Protein AF-0000000083398009 (afdb_homodimer)

Radius of gyration: 21.26 Å; Cα contacts (8 Å, |Δi|>4): 1278; chains: 2; bounding box: 48×65×46 Å

pLDDT: mean 97.11, std 4.41, range [59.41, 98.94]

Solvent-accessible surface area (backbone atoms only — not comparable to full-atom values): 21850 Å² total; per-residue (Å²): 126,55,63,37,72,72,62,22,43,41,30,43,36,37,56,63,23,16,62,63,27,20,52,73,74,71,44,79,77,65,95,61,91,49,44,39,57,30,53,54,62,8,53,24,53,56,75,34,59,30,48,42,41,44,76,51,50,30,29,49,29,57,26,54,27,39,29,27,54,40,65,45,56,57,40,47,44,89,54,30,69,81,28,48,46,23,31,30,48,32,29,56,28,30,28,44,60,55,35,53,53,26,25,76,70,32,36,48,46,28,66,30,42,24,28,40,24,26,27,36,32,38,56,76,37,53,42,89,78,48,94,49,82,52,46,26,39,41,38,33,22,50,74,82,40,79,47,28,63,36,51,47,56,55,39,70,66,49,70,34,52,50,46,20,55,50,17,23,45,24,60,41,43,48,22,20,36,38,35,57,25,32,53,40,52,64,43,80,59,53,64,76,41,39,36,42,32,40,34,22,44,82,85,64,49,75,74,44,64,32,36,37,33,32,34,69,38,83,65,60,46,62,60,75,136,125,54,60,37,74,73,61,21,42,41,31,42,36,36,54,62,23,15,62,64,28,19,52,73,73,71,44,80,77,66,94,59,93,47,43,39,57,29,54,55,62,9,52,24,52,56,73,34,60,30,47,43,40,44,74,52,49,30,27,48,31,57,26,54,27,39,31,28,56,40,66,45,56,55,40,48,45,91,54,30,67,80,27,47,47,24,32,30,50,32,30,57,28,30,29,46,60,55,36,53,53,25,25,76,71,32,36,47,45,27,65,30,42,24,28,40,23,26,26,37,31,39,58,77,38,51,42,88,80,49,91,48,82,53,45,26,38,43,37,33,22,51,76,84,42,79,48,29,64,38,51,46,56,54,39,71,65,47,69,34,51,49,47,20,54,50,16,22,44,24,60,41,44,48,22,20,35,37,35,57,26,31,51,40,53,64,43,79,58,52,63,72,40,38,38,45,32,40,34,23,43,83,86,64,49,75,74,44,64,33,37,36,32,31,34,68,37,81,64,61,47,60,60,75,135

Sequence (450 aa):
MASFVRNGKKIVAIGRNYAAHAKELGNAVPKEPFFFLKPTTSYVKSGGEVEIPRGVIAHHEVELGVVIGKTGRDISAADAGKYVSGYTLAVDMTARNLQDRVKKAGLPWSAAKGFDTFTPIGSFIPSSDVEDAHDLQLTLKINGVTKQEGSTGDMMFKIPQLIEHVSSIMTLEEGDLLLTGTPPGVGPLVAGDKVECSLEDREGKKLDELVFEAVQRRGGWKFQDMASFVRNGKKIVAIGRNYAAHAKELGNAVPKEPFFFLKPTTSYVKSGGEVEIPRGVIAHHEVELGVVIGKTGRDISAADAGKYVSGYTLAVDMTARNLQDRVKKAGLPWSAAKGFDTFTPIGSFIPSSDVEDAHDLQLTLKINGVTKQEGSTGDMMFKIPQLIEHVSSIMTLEEGDLLLTGTPPGVGPLVAGDKVECSLEDREGKKLDELVFEAVQRRGGWKFQD

Foldseek 3Di:
DPPLLVPPFKEKEWPPQFVQACVQVPHDRDPAIDTDIAGSQQEDEFPEEAADEAPFFKKKFKFKKFAFAAKAALAALVCQVVGTFFIWIKIQMFSVVVQVVCVVVVHDRHVRRHDHNRIYIWDTFGPVNAPDQQAKWKWKDKPRHTQFIDTSVSGNDDPSSVSNVVRNPPMDHHSYMYTRTGGPRMGGDDAPIKMKMFMAGNVRHTRIIGIYGYHHDDDDDHDDD/DPPLLVPPFKEKEWPPQFVQACVQVPHDRDPAIDTDIAGSLQEDEFPEEAADEAPFFKKKFKFKKWAFAAKAALAALVCQVVGTFFIWIKIQMFSVVVQVVCVVVVHDRHVRRHDHNRIYIWDTFGPVNAPDQQAKWKWKDKPRHTQFIDTSVSGNQDPSSVSNVVRNPPMDHHSYMYTRTGGPRMGGDDAPIKMKMFMAGNVRHTRIIGIYGYHHDDDDDHDDD

Structure (mmCIF, N/CA/C/O backbone):
data_AF-0000000083398009-model_v1
#
loop_
_entity.id
_entity.type
_entity.pdbx_description
1 polymer 'Mitochondrial protein'
#
loop_
_atom_site.group_PDB
_atom_site.id
_atom_site.type_symbol
_atom_site.label_atom_id
_atom_site.label_alt_id
_atom_site.label_comp_id
_atom_site.label_asym_id
_atom_site.label_entity_id
_atom_site.label_seq_id
_atom_site.pdbx_PDB_ins_code
_atom_site.Cartn_x
_atom_site.Cartn_y
_atom_site.Cartn_z
_atom_site.occupancy
_atom_site.B_iso_or_equiv
_atom_site.auth_seq_id
_atom_site.auth_comp_id
_atom_site.auth_asym_id
_atom_site.auth_atom_id
_atom_site.pdbx_PDB_model_num
ATOM 1 N N . MET A 1 1 ? -10.117 19.094 -10.164 1 59.41 1 MET A N 1
ATOM 2 C CA . MET A 1 1 ? -9.367 18.234 -9.242 1 59.41 1 MET A CA 1
ATOM 3 C C . MET A 1 1 ? -7.871 18.328 -9.523 1 59.41 1 MET A C 1
ATOM 5 O O . MET A 1 1 ? -7.445 18.344 -10.68 1 59.41 1 MET A O 1
ATOM 9 N N . ALA A 1 2 ? -7.176 18.594 -8.477 1 77.56 2 ALA A N 1
ATOM 10 C CA . ALA A 1 2 ? -5.734 18.719 -8.68 1 77.56 2 ALA A CA 1
ATOM 11 C C . ALA A 1 2 ? -5.18 17.484 -9.398 1 77.56 2 ALA A C 1
ATOM 13 O O . ALA A 1 2 ? -5.656 16.375 -9.188 1 77.56 2 ALA A O 1
ATOM 14 N N . SER A 1 3 ? -4.391 17.703 -10.297 1 89.38 3 SER A N 1
ATOM 15 C CA . SER A 1 3 ? -3.834 16.688 -11.18 1 89.38 3 SER A CA 1
ATOM 16 C C . SER A 1 3 ? -3.268 15.516 -10.391 1 89.38 3 SER A C 1
ATOM 18 O O . SER A 1 3 ? -3.404 14.359 -10.805 1 89.38 3 SER A O 1
ATOM 20 N N . PHE A 1 4 ? -2.754 15.789 -9.172 1 94.25 4 PHE A N 1
ATOM 21 C CA . PHE A 1 4 ? -2.127 14.703 -8.43 1 94.25 4 PHE A CA 1
ATOM 22 C C . PHE A 1 4 ? -3.176 13.719 -7.922 1 94.25 4 PHE A C 1
ATOM 24 O O . PHE A 1 4 ? -2.928 12.516 -7.863 1 94.25 4 PHE A O 1
ATOM 31 N N . VAL A 1 5 ? -4.398 14.195 -7.598 1 94.38 5 VAL A N 1
ATOM 32 C CA . VAL A 1 5 ? -5.473 13.336 -7.113 1 94.38 5 VAL A CA 1
ATOM 33 C C . VAL A 1 5 ? -5.934 12.406 -8.227 1 94.38 5 VAL A C 1
ATOM 35 O O . VAL A 1 5 ? -6.254 11.242 -7.98 1 94.38 5 VAL A O 1
ATOM 38 N N . ARG A 1 6 ? -5.863 12.898 -9.383 1 92.94 6 ARG A N 1
ATOM 39 C CA . ARG A 1 6 ? -6.336 12.133 -10.531 1 92.94 6 ARG A CA 1
ATOM 40 C C . ARG A 1 6 ? -5.238 11.219 -11.062 1 92.94 6 ARG A C 1
ATOM 42 O O . ARG A 1 6 ? -5.5 10.062 -11.406 1 92.94 6 ARG A O 1
ATOM 49 N N . ASN A 1 7 ? -4.043 11.672 -11.055 1 94.19 7 ASN A N 1
ATOM 50 C CA . ASN A 1 7 ? -3 11.008 -11.828 1 94.19 7 ASN A CA 1
ATOM 51 C C . ASN A 1 7 ? -2.062 10.211 -10.922 1 94.19 7 ASN A C 1
ATOM 53 O O . ASN A 1 7 ? -1.361 9.312 -11.383 1 94.19 7 ASN A O 1
ATOM 57 N N . GLY A 1 8 ? -1.96 10.617 -9.664 1 97.38 8 GLY A N 1
ATOM 58 C CA . GLY A 1 8 ? -1.072 9.914 -8.758 1 97.38 8 GLY A CA 1
ATOM 59 C C . GLY A 1 8 ? -1.434 8.445 -8.586 1 97.38 8 GLY A C 1
ATOM 60 O O . GLY A 1 8 ? -2.607 8.078 -8.664 1 97.38 8 GLY A O 1
ATOM 61 N N . LYS A 1 9 ? -0.436 7.652 -8.328 1 98.12 9 LYS A N 1
ATOM 62 C CA . LYS A 1 9 ? -0.695 6.219 -8.266 1 98.12 9 LYS A CA 1
ATOM 63 C C . LYS A 1 9 ? -0.67 5.715 -6.828 1 98.12 9 LYS A C 1
ATOM 65 O O . LYS A 1 9 ? -1.192 4.637 -6.531 1 98.12 9 LYS A O 1
ATOM 70 N N . LYS A 1 10 ? -0.03 6.531 -5.953 1 98.81 10 LYS A N 1
ATOM 71 C CA . LYS A 1 10 ? 0.043 6.023 -4.59 1 98.81 10 LYS A CA 1
ATOM 72 C C . LYS A 1 10 ? 0.133 7.164 -3.58 1 98.81 10 LYS A C 1
ATOM 74 O O . LYS A 1 10 ? 0.533 8.281 -3.928 1 98.81 10 LYS A O 1
ATOM 79 N N . ILE A 1 11 ? -0.32 6.891 -2.412 1 98.94 11 ILE A N 1
ATOM 80 C CA . ILE A 1 11 ? -0.112 7.695 -1.213 1 98.94 11 ILE A CA 1
ATOM 81 C C . ILE A 1 11 ? 0.866 6.988 -0.279 1 98.94 11 ILE A C 1
ATOM 83 O O . ILE A 1 11 ? 0.641 5.836 0.11 1 98.94 11 ILE A O 1
ATOM 87 N N . VAL A 1 12 ? 1.99 7.586 -0.026 1 98.94 12 VAL A N 1
ATOM 88 C CA . VAL A 1 12 ? 2.953 7.105 0.96 1 98.94 12 VAL A CA 1
ATOM 89 C C . VAL A 1 12 ? 2.775 7.871 2.27 1 98.94 12 VAL A C 1
ATOM 91 O O . VAL A 1 12 ? 2.977 9.086 2.316 1 98.94 12 VAL A O 1
ATOM 94 N N . ALA A 1 13 ? 2.453 7.168 3.344 1 98.94 13 ALA A N 1
ATOM 95 C CA . ALA A 1 13 ? 2.158 7.848 4.602 1 98.94 13 ALA A CA 1
ATOM 96 C C . ALA A 1 13 ? 3.166 7.461 5.684 1 98.94 13 ALA A C 1
ATOM 98 O O . ALA A 1 13 ? 3.338 6.277 5.988 1 98.94 13 ALA A O 1
ATOM 99 N N . ILE A 1 14 ? 3.777 8.492 6.262 1 98.81 14 ILE A N 1
ATOM 100 C CA . ILE A 1 14 ? 4.805 8.297 7.277 1 98.81 14 ILE A CA 1
ATOM 101 C C . ILE A 1 14 ? 4.145 8.094 8.641 1 98.81 14 ILE A C 1
ATOM 103 O O . ILE A 1 14 ? 3.244 8.844 9.023 1 98.81 14 ILE A O 1
ATOM 107 N N . GLY A 1 15 ? 4.625 7.047 9.336 1 97.62 15 GLY A N 1
ATOM 108 C CA . GLY A 1 15 ? 4.098 6.781 10.664 1 97.62 15 GLY A CA 1
ATOM 109 C C . GLY A 1 15 ? 4.902 7.438 11.766 1 97.62 15 GLY A C 1
ATOM 110 O O . GLY A 1 15 ? 6.129 7.516 11.688 1 97.62 15 GLY A O 1
ATOM 111 N N . ARG A 1 16 ? 4.199 7.973 12.75 1 96.38 16 ARG A N 1
ATOM 112 C CA . ARG A 1 16 ? 4.77 8.406 14.023 1 96.38 16 ARG A CA 1
ATOM 113 C C . ARG A 1 16 ? 5.875 9.438 13.805 1 96.38 16 ARG A C 1
ATOM 115 O O . ARG A 1 16 ? 6.969 9.312 14.359 1 96.38 16 ARG A O 1
ATOM 122 N N . ASN A 1 17 ? 5.586 10.461 13.008 1 98.06 17 ASN A N 1
ATOM 123 C CA . ASN A 1 17 ? 6.617 11.438 12.672 1 98.06 17 ASN A CA 1
ATOM 124 C C . ASN A 1 17 ? 6.547 12.656 13.586 1 98.06 17 ASN A C 1
ATOM 126 O O . ASN A 1 17 ? 7.203 13.664 13.328 1 98.06 17 ASN A O 1
ATOM 130 N N . TYR A 1 18 ? 5.656 12.719 14.547 1 96.81 18 TYR A N 1
ATOM 131 C CA . TYR A 1 18 ? 5.57 13.703 15.617 1 96.81 18 TYR A CA 1
ATOM 132 C C . TYR A 1 18 ? 5.766 13.039 16.984 1 96.81 18 TYR A C 1
ATOM 134 O O . TYR A 1 18 ? 4.961 12.195 17.391 1 96.81 18 TYR A O 1
ATOM 142 N N . ALA A 1 19 ? 6.754 13.484 17.688 1 90.31 19 ALA A N 1
ATOM 143 C CA . ALA A 1 19 ? 7.129 12.836 18.953 1 90.31 19 ALA A CA 1
ATOM 144 C C . ALA A 1 19 ? 5.965 12.828 19.938 1 90.31 19 ALA A C 1
ATOM 146 O O . ALA A 1 19 ? 5.703 11.812 20.578 1 90.31 19 ALA A O 1
ATOM 147 N N . ALA A 1 20 ? 5.344 13.891 20.031 1 86.94 20 ALA A N 1
ATOM 148 C CA . ALA A 1 20 ? 4.227 14.008 20.969 1 86.94 20 ALA A CA 1
ATOM 149 C C . ALA A 1 20 ? 3.092 13.062 20.594 1 86.94 20 ALA A C 1
ATOM 151 O O . ALA A 1 20 ? 2.443 12.484 21.469 1 86.94 20 ALA A O 1
ATOM 152 N N . HIS A 1 21 ? 2.834 12.883 19.344 1 87.44 21 HIS A N 1
ATOM 153 C CA . HIS A 1 21 ? 1.818 11.953 18.844 1 87.44 21 HIS A CA 1
ATOM 154 C C . HIS A 1 21 ? 2.189 10.516 19.172 1 87.44 21 HIS A C 1
ATOM 156 O O . HIS A 1 21 ? 1.344 9.734 19.625 1 87.44 21 HIS A O 1
ATOM 162 N N . ALA A 1 22 ? 3.445 10.227 18.906 1 84.75 22 ALA A N 1
ATOM 163 C CA . ALA A 1 22 ? 3.904 8.875 19.219 1 84.75 22 ALA A CA 1
ATOM 164 C C . ALA A 1 22 ? 3.715 8.562 20.703 1 84.75 22 ALA A C 1
ATOM 166 O O . ALA A 1 22 ? 3.223 7.492 21.062 1 84.75 22 ALA A O 1
ATOM 167 N N . LYS A 1 23 ? 4.031 9.484 21.562 1 84.69 23 LYS A N 1
ATOM 168 C CA . LYS A 1 23 ? 3.912 9.312 23.016 1 84.69 23 LYS A CA 1
ATOM 169 C C . LYS A 1 23 ? 2.451 9.203 23.438 1 84.69 23 LYS A C 1
ATOM 171 O O . LYS A 1 23 ? 2.109 8.398 24.297 1 84.69 23 LYS A O 1
ATOM 176 N N . GLU A 1 24 ? 1.628 9.945 22.828 1 87.5 24 GLU A N 1
ATOM 177 C CA . GLU A 1 24 ? 0.196 9.961 23.109 1 87.5 24 GLU A CA 1
ATOM 178 C C . GLU A 1 24 ? -0.418 8.578 22.953 1 87.5 24 GLU A C 1
ATOM 180 O O . GLU A 1 24 ? -1.314 8.195 23.703 1 87.5 24 GLU A O 1
ATOM 185 N N . LEU A 1 25 ? 0.052 7.844 22.078 1 85 25 LEU A N 1
ATOM 186 C CA . LEU A 1 25 ? -0.511 6.527 21.781 1 85 25 LEU A CA 1
ATOM 187 C C . LEU A 1 25 ? 0.331 5.422 22.406 1 85 25 LEU A C 1
ATOM 189 O O . LEU A 1 25 ? 0.077 4.238 22.172 1 85 25 LEU A O 1
ATOM 193 N N . GLY A 1 26 ? 1.401 5.816 23.062 1 85.38 26 GLY A N 1
ATOM 194 C CA . GLY A 1 26 ? 2.219 4.848 23.781 1 85.38 26 GLY A CA 1
ATOM 195 C C . GLY A 1 26 ? 3.209 4.125 22.891 1 85.38 26 GLY A C 1
ATOM 196 O O . GLY A 1 26 ? 3.592 2.988 23.172 1 85.38 26 GLY A O 1
ATOM 197 N N . ASN A 1 27 ? 3.508 4.719 21.828 1 87.12 27 ASN A N 1
ATOM 198 C CA . ASN A 1 27 ? 4.453 4.117 20.891 1 87.12 27 ASN A CA 1
ATOM 199 C C . ASN A 1 27 ? 5.859 4.676 21.078 1 87.12 27 ASN A C 1
ATOM 201 O O . ASN A 1 27 ? 6.027 5.816 21.516 1 87.12 27 ASN A O 1
ATOM 205 N N . ALA A 1 28 ? 6.902 3.859 20.781 1 84 28 ALA A N 1
ATOM 206 C CA . ALA A 1 28 ? 8.281 4.328 20.734 1 84 28 ALA A CA 1
ATOM 207 C C . ALA A 1 28 ? 8.516 5.25 19.547 1 84 28 ALA A C 1
ATOM 209 O O . ALA A 1 28 ? 7.879 5.09 18.5 1 84 28 ALA A O 1
ATOM 210 N N . VAL A 1 29 ? 9.422 6.156 19.672 1 84.31 29 VAL A N 1
ATOM 211 C CA . VAL A 1 29 ? 9.867 7 18.578 1 84.31 29 VAL A CA 1
ATOM 212 C C . VAL A 1 29 ? 10.789 6.203 17.656 1 84.31 29 VAL A C 1
ATOM 214 O O . VAL A 1 29 ? 11.742 5.574 18.125 1 84.31 29 VAL A O 1
ATOM 217 N N . PRO A 1 30 ? 10.523 6.238 16.391 1 90.06 30 PRO A N 1
ATOM 218 C CA . PRO A 1 30 ? 11.352 5.438 15.492 1 90.06 30 PRO A CA 1
ATOM 219 C C . PRO A 1 30 ? 12.727 6.047 15.258 1 90.06 30 PRO A C 1
ATOM 221 O O . PRO A 1 30 ? 12.867 7.273 15.211 1 90.06 30 PRO A O 1
ATOM 224 N N . LYS A 1 31 ? 13.664 5.191 15.008 1 88.69 31 LYS A N 1
ATOM 225 C CA . LYS A 1 31 ? 15.023 5.625 14.688 1 88.69 31 LYS A CA 1
ATOM 226 C C . LYS A 1 31 ? 15.141 6.004 13.211 1 88.69 31 LYS A C 1
ATOM 228 O O . LYS A 1 31 ? 16 6.809 12.844 1 88.69 31 LYS A O 1
ATOM 233 N N . GLU A 1 32 ? 14.312 5.355 12.438 1 94.44 32 GLU A N 1
ATOM 234 C CA . GLU A 1 32 ? 14.188 5.641 11.016 1 94.44 32 GLU A CA 1
ATOM 235 C C . GLU A 1 32 ? 12.727 5.73 10.594 1 94.44 32 GLU A C 1
ATOM 237 O O . GLU A 1 32 ? 11.852 5.133 11.227 1 94.44 32 GLU A O 1
ATOM 242 N N . PRO A 1 33 ? 12.508 6.543 9.508 1 97.44 33 PRO A N 1
ATOM 243 C CA . PRO A 1 33 ? 11.109 6.617 9.062 1 97.44 33 PRO A CA 1
ATOM 244 C C . PRO A 1 33 ? 10.555 5.262 8.641 1 97.44 33 PRO A C 1
ATOM 246 O O . PRO A 1 33 ? 11.281 4.445 8.07 1 97.44 33 PRO A O 1
ATOM 249 N N . PHE A 1 34 ? 9.336 4.969 8.961 1 98.06 34 PHE A N 1
ATOM 250 C CA . PHE A 1 34 ? 8.609 3.875 8.336 1 98.06 34 PHE A CA 1
ATOM 251 C C . PHE A 1 34 ? 7.305 4.375 7.723 1 98.06 34 PHE A C 1
ATOM 253 O O . PHE A 1 34 ? 6.828 5.461 8.062 1 98.06 34 PHE A O 1
ATOM 260 N N . PHE A 1 35 ? 6.801 3.645 6.797 1 98.81 35 PHE A N 1
ATOM 261 C CA . PHE A 1 35 ? 5.645 4.145 6.062 1 98.81 35 PHE A CA 1
ATOM 262 C C . PHE A 1 35 ? 4.73 2.996 5.645 1 98.81 35 PHE A C 1
ATOM 264 O O . PHE A 1 35 ? 5.117 1.829 5.727 1 98.81 35 PHE A O 1
ATOM 271 N N . PHE A 1 36 ? 3.551 3.316 5.301 1 98.94 36 PHE A N 1
ATOM 272 C CA . PHE A 1 36 ? 2.576 2.434 4.672 1 98.94 36 PHE A CA 1
ATOM 273 C C . PHE A 1 36 ? 1.967 3.092 3.441 1 98.94 36 PHE A C 1
ATOM 275 O O . PHE A 1 36 ? 2.104 4.301 3.244 1 98.94 36 PHE A O 1
ATOM 282 N N . LEU A 1 37 ? 1.372 2.293 2.617 1 98.94 37 LEU A N 1
ATOM 283 C CA . LEU A 1 37 ? 0.741 2.805 1.406 1 98.94 37 LEU A CA 1
ATOM 284 C C . LEU A 1 37 ? -0.774 2.859 1.564 1 98.94 37 LEU A C 1
ATOM 286 O O . LEU A 1 37 ? -1.373 1.963 2.162 1 98.94 37 LEU A O 1
ATOM 290 N N . LYS A 1 38 ? -1.379 3.92 1.071 1 98.94 38 LYS A N 1
ATOM 291 C CA . LYS A 1 38 ? -2.822 4.027 0.88 1 98.94 38 LYS A CA 1
ATOM 292 C C . LYS A 1 38 ? -3.178 4.086 -0.603 1 98.94 38 LYS A C 1
ATOM 294 O O . LYS A 1 38 ? -2.463 4.707 -1.394 1 98.94 38 LYS A O 1
ATOM 299 N N . PRO A 1 39 ? -4.273 3.408 -0.987 1 98.88 39 PRO A N 1
ATOM 300 C CA . PRO A 1 39 ? -4.723 3.543 -2.375 1 98.88 39 PRO A CA 1
ATOM 301 C C . PRO A 1 39 ? -5.281 4.93 -2.684 1 98.88 39 PRO A C 1
ATOM 303 O O . PRO A 1 39 ? -5.891 5.559 -1.815 1 98.88 39 PRO A O 1
ATOM 306 N N . THR A 1 40 ? -5.141 5.367 -3.932 1 98.69 40 THR A N 1
ATOM 307 C CA . THR A 1 40 ? -5.641 6.684 -4.309 1 98.69 40 THR A CA 1
ATOM 308 C C . THR A 1 40 ? -7.168 6.691 -4.355 1 98.69 40 THR A C 1
ATOM 310 O O . THR A 1 40 ? -7.789 7.754 -4.387 1 98.69 40 THR A O 1
ATOM 313 N N . THR A 1 41 ? -7.75 5.523 -4.289 1 98.69 41 THR A N 1
ATOM 314 C CA . THR A 1 41 ? -9.203 5.441 -4.242 1 98.69 41 THR A CA 1
ATOM 315 C C . THR A 1 41 ? -9.727 5.879 -2.875 1 98.69 41 THR A C 1
ATOM 317 O O . THR A 1 41 ? -10.93 6.066 -2.699 1 98.69 41 THR A O 1
ATOM 320 N N . SER A 1 42 ? -8.836 6.094 -1.92 1 98.88 42 SER A N 1
ATOM 321 C CA . SER A 1 42 ? -9.258 6.52 -0.589 1 98.88 42 SER A CA 1
ATOM 322 C C . SER A 1 42 ? -9.5 8.023 -0.543 1 98.88 42 SER A C 1
ATOM 324 O O . SER A 1 42 ? -10.062 8.539 0.429 1 98.88 42 SER A O 1
ATOM 326 N N . TYR A 1 43 ? -9.18 8.773 -1.565 1 98.81 43 TYR A N 1
ATOM 327 C CA . TYR A 1 43 ? -9.344 10.219 -1.574 1 98.81 43 TYR A CA 1
ATOM 328 C C . TYR A 1 43 ? -10.812 10.602 -1.468 1 98.81 43 TYR A C 1
ATOM 330 O O . TYR A 1 43 ? -11.672 9.961 -2.072 1 98.81 43 TYR A O 1
ATOM 338 N N . VAL A 1 44 ? -11.062 11.57 -0.743 1 97.94 44 VAL A N 1
ATOM 339 C CA . VAL A 1 44 ? -12.336 12.289 -0.762 1 97.94 44 VAL A CA 1
ATOM 340 C C . VAL A 1 44 ? -12.078 13.789 -0.707 1 97.94 44 VAL A C 1
ATOM 342 O O . VAL A 1 44 ? -11.406 14.281 0.204 1 97.94 44 VAL A O 1
ATOM 345 N N . LYS A 1 45 ? -12.586 14.523 -1.617 1 97.5 45 LYS A N 1
ATOM 346 C CA . LYS A 1 45 ? -12.344 15.961 -1.705 1 97.5 45 LYS A CA 1
ATOM 347 C C . LYS A 1 45 ? -13.109 16.719 -0.621 1 97.5 45 LYS A C 1
ATOM 349 O O . LYS A 1 45 ? -14.086 16.203 -0.068 1 97.5 45 LYS A O 1
ATOM 354 N N . SER A 1 46 ? -12.672 17.891 -0.408 1 98.25 46 SER A N 1
ATOM 355 C CA . SER A 1 46 ? -13.367 18.766 0.538 1 98.25 46 SER A CA 1
ATOM 356 C C . SER A 1 46 ? -14.852 18.875 0.201 1 98.25 46 SER A C 1
ATOM 358 O O . SER A 1 46 ? -15.219 18.969 -0.97 1 98.25 46 SER A O 1
ATOM 360 N N . GLY A 1 47 ? -15.625 18.891 1.209 1 98.5 47 GLY A N 1
ATOM 361 C CA . GLY A 1 47 ? -17.062 18.906 1.037 1 98.5 47 GLY A CA 1
ATOM 362 C C . GLY A 1 47 ? -17.672 17.516 0.938 1 98.5 47 GLY A C 1
ATOM 363 O O . GLY A 1 47 ? -18.891 17.375 0.905 1 98.5 47 GLY A O 1
ATOM 364 N N . GLY A 1 48 ? -16.812 16.484 0.94 1 98.56 48 GLY A N 1
ATOM 365 C CA . GLY A 1 48 ? -17.281 15.117 0.756 1 98.56 48 GLY A CA 1
ATOM 366 C C . GLY A 1 48 ? -17.609 14.422 2.062 1 98.56 48 GLY A C 1
ATOM 367 O O . GLY A 1 48 ? -17.734 15.062 3.105 1 98.56 48 GLY A O 1
ATOM 368 N N . GLU A 1 49 ? -17.828 13.117 1.939 1 98.81 49 GLU A N 1
ATOM 369 C CA . GLU A 1 49 ? -18.219 12.289 3.076 1 98.81 49 GLU A CA 1
ATOM 370 C C . GLU A 1 49 ? -17.188 11.188 3.326 1 98.81 49 GLU A C 1
ATOM 372 O O . GLU A 1 49 ? -16.75 10.516 2.389 1 98.81 49 GLU A O 1
ATOM 377 N N . VAL A 1 50 ? -16.734 11.078 4.523 1 98.88 50 VAL A N 1
ATOM 378 C CA . VAL A 1 50 ? -15.969 9.93 4.969 1 98.88 50 VAL A CA 1
ATOM 379 C C . VAL A 1 50 ? -16.906 8.836 5.477 1 98.88 50 VAL A C 1
ATOM 381 O O . VAL A 1 50 ? -17.719 9.078 6.379 1 98.88 50 VAL A O 1
ATOM 384 N N . GLU A 1 51 ? -16.828 7.645 4.922 1 98.88 51 GLU A N 1
ATOM 385 C CA . GLU A 1 51 ? -17.703 6.527 5.289 1 98.88 51 GLU A CA 1
ATOM 386 C C . GLU A 1 51 ? -17.031 5.645 6.348 1 98.88 51 GLU A C 1
ATOM 388 O O . GLU A 1 51 ? -15.977 5.066 6.109 1 98.88 51 GLU A O 1
ATOM 393 N N . ILE A 1 52 ? -17.672 5.547 7.445 1 98.75 52 ILE A N 1
ATOM 394 C CA . ILE A 1 52 ? -17.141 4.719 8.523 1 98.75 52 ILE A CA 1
ATOM 395 C C . ILE A 1 52 ? -17.719 3.307 8.414 1 98.75 52 ILE A C 1
ATOM 397 O O . ILE A 1 52 ? -18.922 3.104 8.586 1 98.75 52 ILE A O 1
ATOM 401 N N . PRO A 1 53 ? -16.859 2.312 8.117 1 98.5 53 PRO A N 1
ATOM 402 C CA . PRO A 1 53 ? -17.375 0.942 8.031 1 98.5 53 PRO A CA 1
ATOM 403 C C . PRO A 1 53 ? -18.047 0.48 9.32 1 98.5 53 PRO A C 1
ATOM 405 O O . PRO A 1 53 ? -17.688 0.954 10.406 1 98.5 53 PRO A O 1
ATOM 408 N N . ARG A 1 54 ? -19 -0.468 9.242 1 97.88 54 ARG A N 1
ATOM 409 C CA . ARG A 1 54 ? -19.719 -0.982 10.398 1 97.88 54 ARG A CA 1
ATOM 410 C C . ARG A 1 54 ? -18.766 -1.639 11.391 1 97.88 54 ARG A C 1
ATOM 412 O O . ARG A 1 54 ? -17.938 -2.471 11.016 1 97.88 54 ARG A O 1
ATOM 419 N N . GLY A 1 55 ? -18.844 -1.173 12.617 1 98 55 GLY A N 1
ATOM 420 C CA . GLY A 1 55 ? -18.047 -1.748 13.688 1 98 55 GLY A CA 1
ATOM 421 C C . GLY A 1 55 ? -16.688 -1.1 13.836 1 98 55 GLY A C 1
ATOM 422 O O . GLY A 1 55 ? -15.938 -1.407 14.773 1 98 55 GLY A O 1
ATOM 423 N N . VAL A 1 56 ? -16.359 -0.211 13.008 1 98.5 56 VAL A N 1
ATOM 424 C CA . VAL A 1 56 ? -15.039 0.398 13 1 98.5 56 VAL A CA 1
ATOM 425 C C . VAL A 1 56 ? -15.023 1.617 13.922 1 98.5 56 VAL A C 1
ATOM 427 O O . VAL A 1 56 ? -15.961 2.42 13.906 1 98.5 56 VAL A O 1
ATOM 430 N N . ILE A 1 57 ? -14.07 1.683 14.758 1 98.62 57 ILE A N 1
ATOM 431 C CA . ILE A 1 57 ? -13.719 2.914 15.461 1 98.62 57 ILE A CA 1
ATOM 432 C C . ILE A 1 57 ? -12.719 3.713 14.625 1 98.62 57 ILE A C 1
ATOM 434 O O . ILE A 1 57 ? -11.523 3.418 14.625 1 98.62 57 ILE A O 1
ATOM 438 N N . ALA A 1 58 ? -13.211 4.75 13.938 1 98.81 58 ALA A N 1
ATOM 439 C CA . ALA A 1 58 ? -12.383 5.52 13.016 1 98.81 58 ALA A CA 1
ATOM 440 C C . ALA A 1 58 ? -11.719 6.695 13.727 1 98.81 58 ALA A C 1
ATOM 442 O O . ALA A 1 58 ? -12.359 7.391 14.516 1 98.81 58 ALA A O 1
ATOM 443 N N . HIS A 1 59 ? -10.43 6.895 13.492 1 98.88 59 HIS A N 1
ATOM 444 C CA . HIS A 1 59 ? -9.688 8.016 14.055 1 98.88 59 HIS A CA 1
ATOM 445 C C . HIS A 1 59 ? -9.211 8.961 12.953 1 98.88 59 HIS A C 1
ATOM 447 O O . HIS A 1 59 ? -8.859 8.516 11.852 1 98.88 59 HIS A O 1
ATOM 453 N N . HIS A 1 60 ? -9.195 10.227 13.25 1 98.88 60 HIS A N 1
ATOM 454 C CA . HIS A 1 60 ? -8.68 11.258 12.352 1 98.88 60 HIS A CA 1
ATOM 455 C C . HIS A 1 60 ? -7.215 11.562 12.648 1 98.88 60 HIS A C 1
ATOM 457 O O . HIS A 1 60 ? -6.789 11.539 13.805 1 98.88 60 HIS A O 1
ATOM 463 N N . GLU A 1 61 ? -6.461 11.859 11.664 1 98.81 61 GLU A N 1
ATOM 464 C CA . GLU A 1 61 ? -5.09 12.359 11.75 1 98.81 61 GLU A CA 1
ATOM 465 C C . GLU A 1 61 ? -4.836 13.453 10.719 1 98.81 61 GLU A C 1
ATOM 467 O O . GLU A 1 61 ? -4.57 13.156 9.547 1 98.81 61 GLU A O 1
ATOM 472 N N . VAL A 1 62 ? -4.848 14.727 11.07 1 98.94 62 VAL A N 1
ATOM 473 C CA . VAL A 1 62 ? -4.594 15.812 10.141 1 98.94 62 VAL A CA 1
ATOM 474 C C . VAL A 1 62 ? -3.102 15.883 9.82 1 98.94 62 VAL A C 1
ATOM 476 O O . VAL A 1 62 ? -2.264 15.719 10.711 1 98.94 62 VAL A O 1
ATOM 479 N N . GLU A 1 63 ? -2.785 16.016 8.586 1 98.94 63 GLU A N 1
ATOM 480 C CA . GLU A 1 63 ? -1.389 15.969 8.164 1 98.94 63 GLU A CA 1
ATOM 481 C C . GLU A 1 63 ? -1.124 16.953 7.035 1 98.94 63 GLU A C 1
ATOM 483 O O . GLU A 1 63 ? -2.047 17.359 6.324 1 98.94 63 GLU A O 1
ATOM 488 N N . LEU A 1 64 ? 0.12 17.391 6.895 1 98.94 64 LEU A N 1
ATOM 489 C CA . LEU A 1 64 ? 0.605 18.016 5.672 1 98.94 64 LEU A CA 1
ATOM 490 C C . LEU A 1 64 ? 0.954 16.969 4.625 1 98.94 64 LEU A C 1
ATOM 492 O O . LEU A 1 64 ? 1.661 15.992 4.922 1 98.94 64 LEU A O 1
ATOM 496 N N . GLY A 1 65 ? 0.402 17.125 3.453 1 98.88 65 GLY A N 1
ATOM 497 C CA . GLY A 1 65 ? 0.792 16.297 2.316 1 98.88 65 GLY A CA 1
ATOM 498 C C . GLY A 1 65 ? 1.779 17 1.394 1 98.88 65 GLY A C 1
ATOM 499 O O . GLY A 1 65 ? 1.663 18.188 1.139 1 98.88 65 GLY A O 1
ATOM 500 N N . VAL A 1 66 ? 2.756 16.266 0.944 1 98.94 66 V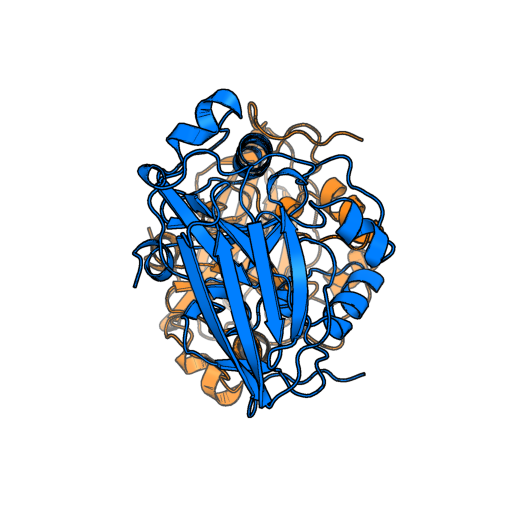AL A N 1
ATOM 501 C CA . VAL A 1 66 ? 3.723 16.719 -0.046 1 98.94 66 VAL A CA 1
ATOM 502 C C . VAL A 1 66 ? 3.4 16.109 -1.408 1 98.94 66 VAL A C 1
ATOM 504 O O . VAL A 1 66 ? 3.352 14.891 -1.55 1 98.94 66 VAL A O 1
ATOM 507 N N . VAL A 1 67 ? 3.186 16.938 -2.387 1 98.88 67 VAL A N 1
ATOM 508 C CA . VAL A 1 67 ? 2.885 16.484 -3.736 1 98.88 67 VAL A CA 1
ATOM 509 C C . VAL A 1 67 ? 4.18 16.344 -4.535 1 98.88 67 VAL A C 1
ATOM 511 O O . VAL A 1 67 ? 4.902 17.328 -4.719 1 98.88 67 VAL A O 1
ATOM 514 N N . ILE A 1 68 ? 4.418 15.164 -5.031 1 98.88 68 ILE A N 1
ATOM 515 C CA . ILE A 1 68 ? 5.605 14.906 -5.84 1 98.88 68 ILE A CA 1
ATOM 516 C C . ILE A 1 68 ? 5.379 15.414 -7.262 1 98.88 68 ILE A C 1
ATOM 518 O O . ILE A 1 68 ? 4.371 15.086 -7.891 1 98.88 68 ILE A O 1
ATOM 522 N N . GLY A 1 69 ? 6.34 16.156 -7.73 1 98.5 69 GLY A N 1
ATOM 523 C CA . GLY A 1 69 ? 6.156 16.812 -9.016 1 98.5 69 GLY A CA 1
ATOM 524 C C . GLY A 1 69 ? 7.027 16.219 -10.109 1 98.5 69 GLY A C 1
ATOM 525 O O . GLY A 1 69 ? 6.832 16.516 -11.289 1 98.5 69 GLY A O 1
ATOM 526 N N . LYS A 1 70 ? 7.969 15.492 -9.727 1 98.19 70 LYS A N 1
ATOM 527 C CA . LYS A 1 70 ? 8.922 14.867 -10.641 1 98.19 70 LYS A CA 1
ATOM 528 C C . LYS A 1 70 ? 9.266 13.453 -10.188 1 98.19 70 LYS A C 1
ATOM 530 O O . LYS A 1 70 ? 9.469 13.203 -9 1 98.19 70 LYS A O 1
ATOM 535 N N . THR A 1 71 ? 9.289 12.531 -11.195 1 98.69 71 THR A N 1
ATOM 536 C CA . THR A 1 71 ? 9.641 11.148 -10.891 1 98.69 71 THR A CA 1
ATOM 537 C C . THR A 1 71 ? 11.109 11.031 -10.516 1 98.69 71 THR A C 1
ATOM 539 O O . THR A 1 71 ? 11.969 11.641 -11.156 1 98.69 71 THR A O 1
ATOM 542 N N . GLY A 1 72 ? 11.383 10.266 -9.438 1 98.69 72 GLY A N 1
ATOM 543 C CA . GLY A 1 72 ? 12.766 10.07 -9.039 1 98.69 72 GLY A CA 1
ATOM 544 C C . GLY A 1 72 ? 12.961 8.898 -8.094 1 98.69 72 GLY A C 1
ATOM 545 O O . GLY A 1 72 ? 12.031 8.508 -7.383 1 98.69 72 GLY A O 1
ATOM 546 N N . ARG A 1 73 ? 14.078 8.32 -8.148 1 98.5 73 ARG A N 1
ATOM 547 C CA . ARG A 1 73 ? 14.57 7.266 -7.266 1 98.5 73 ARG A CA 1
ATOM 548 C C . ARG A 1 73 ? 15.914 7.652 -6.648 1 98.5 73 ARG A C 1
ATOM 550 O O . ARG A 1 73 ? 16.703 8.359 -7.273 1 98.5 73 ARG A O 1
ATOM 557 N N . ASP A 1 74 ? 16.141 7.234 -5.41 1 98.56 74 ASP A N 1
ATOM 558 C CA . ASP A 1 74 ? 17.406 7.52 -4.723 1 98.56 74 ASP A CA 1
ATOM 559 C C . ASP A 1 74 ? 17.703 9.016 -4.715 1 98.56 74 ASP A C 1
ATOM 561 O O . ASP A 1 74 ? 18.797 9.445 -5.082 1 98.56 74 ASP A O 1
ATOM 565 N N . ILE A 1 75 ? 16.719 9.789 -4.363 1 98.81 75 ILE A N 1
ATOM 566 C CA . ILE A 1 75 ? 16.812 11.234 -4.281 1 98.81 75 ILE A CA 1
ATOM 567 C C . ILE A 1 75 ? 17.531 11.633 -2.994 1 98.81 75 ILE A C 1
ATOM 569 O O . ILE A 1 75 ? 17.141 11.211 -1.902 1 98.81 75 ILE A O 1
ATOM 573 N N . SER A 1 76 ? 18.547 12.398 -3.021 1 98.75 76 SER A N 1
ATOM 574 C CA . SER A 1 76 ? 19.203 12.883 -1.812 1 98.75 76 SER A CA 1
ATOM 575 C C . SER A 1 76 ? 18.359 13.922 -1.094 1 98.75 76 SER A C 1
ATOM 577 O O . SER A 1 76 ? 17.578 14.641 -1.727 1 98.75 76 SER A O 1
ATOM 579 N N . ALA A 1 77 ? 18.531 14 0.192 1 98.69 77 ALA A N 1
ATOM 580 C CA . ALA A 1 77 ? 17.828 15.023 0.95 1 98.69 77 ALA A CA 1
ATOM 581 C C . ALA A 1 77 ? 18.109 16.422 0.397 1 98.69 77 ALA A C 1
ATOM 583 O O . ALA A 1 77 ? 17.219 17.266 0.342 1 98.69 77 ALA A O 1
ATOM 584 N N . ALA A 1 78 ? 19.312 16.641 -0.043 1 98.62 78 ALA A N 1
ATOM 585 C CA . ALA A 1 78 ? 19.734 17.938 -0.56 1 98.62 78 ALA A CA 1
ATOM 586 C C . ALA A 1 78 ? 18.969 18.297 -1.832 1 98.62 78 ALA A C 1
ATOM 588 O O . ALA A 1 78 ? 18.719 19.469 -2.098 1 98.62 78 ALA A O 1
ATOM 589 N N . ASP A 1 79 ? 18.547 17.328 -2.602 1 98.62 79 ASP A N 1
ATOM 590 C CA . ASP A 1 79 ? 17.891 17.562 -3.883 1 98.62 79 ASP A CA 1
ATOM 591 C C . ASP A 1 79 ? 16.375 17.406 -3.76 1 98.62 79 ASP A C 1
ATOM 593 O O . ASP A 1 79 ? 15.641 17.578 -4.738 1 98.62 79 ASP A O 1
ATOM 597 N N . ALA A 1 80 ? 15.883 17.094 -2.594 1 98.81 80 ALA A N 1
ATOM 598 C CA . ALA A 1 80 ? 14.484 16.719 -2.393 1 98.81 80 ALA A CA 1
ATOM 599 C C . ALA A 1 80 ? 13.547 17.812 -2.889 1 98.81 80 ALA A C 1
ATOM 601 O O . ALA A 1 80 ? 12.508 17.516 -3.486 1 98.81 80 ALA A O 1
ATOM 602 N N . GLY A 1 81 ? 13.898 19.016 -2.666 1 98.44 81 GLY A N 1
ATOM 603 C CA . GLY A 1 81 ? 13.062 20.141 -3.041 1 98.44 81 GLY A CA 1
ATOM 604 C C . GLY A 1 81 ? 12.758 20.188 -4.527 1 98.44 81 GLY A C 1
ATOM 605 O O . GLY A 1 81 ? 11.695 20.688 -4.934 1 98.44 81 GLY A O 1
ATOM 606 N N . LYS A 1 82 ? 13.664 19.688 -5.375 1 98.5 82 LYS A N 1
ATOM 607 C CA . LYS A 1 82 ? 13.508 19.703 -6.828 1 98.5 82 LYS A CA 1
ATOM 608 C C . LYS A 1 82 ? 12.375 18.781 -7.27 1 98.5 82 LYS A C 1
ATOM 610 O O . LYS A 1 82 ? 11.914 18.859 -8.406 1 98.5 82 LYS A O 1
ATOM 615 N N . TYR A 1 83 ? 11.922 17.984 -6.344 1 98.81 83 TYR A N 1
ATOM 616 C CA . TYR A 1 83 ? 10.938 16.969 -6.711 1 98.81 83 TYR A CA 1
ATOM 617 C C . TYR A 1 83 ? 9.57 17.312 -6.133 1 98.81 83 TYR A C 1
ATOM 619 O O . TYR A 1 83 ? 8.602 16.578 -6.336 1 98.81 83 TYR A O 1
ATOM 627 N N . VAL A 1 84 ? 9.461 18.359 -5.402 1 98.75 84 VAL A N 1
ATOM 628 C CA . VAL A 1 84 ? 8.211 18.766 -4.762 1 98.75 84 VAL A CA 1
ATOM 629 C C . VAL A 1 84 ? 7.523 19.844 -5.598 1 98.75 84 VAL A C 1
ATOM 631 O O . VAL A 1 84 ? 8.094 20.906 -5.84 1 98.75 84 VAL A O 1
ATOM 634 N N . SER A 1 85 ? 6.34 19.562 -6.031 1 98.5 85 SER A N 1
ATOM 635 C CA . SER A 1 85 ? 5.598 20.547 -6.809 1 98.5 85 SER A CA 1
ATOM 636 C C . SER A 1 85 ? 4.723 21.422 -5.91 1 98.5 85 SER A C 1
ATOM 638 O O . SER A 1 85 ? 4.379 22.547 -6.273 1 98.5 85 SER A O 1
ATOM 640 N N . GLY A 1 86 ? 4.352 20.875 -4.758 1 98.62 86 GLY A N 1
ATOM 641 C CA . GLY A 1 86 ? 3.488 21.609 -3.846 1 98.62 86 GLY A CA 1
ATOM 642 C C . GLY A 1 86 ? 3.047 20.781 -2.65 1 98.62 86 GLY A C 1
ATOM 643 O O . GLY A 1 86 ? 3.711 19.812 -2.277 1 98.62 86 GLY A O 1
ATOM 644 N N . TYR A 1 87 ? 2.041 21.266 -2.002 1 98.81 87 TYR A N 1
ATOM 645 C CA . TYR A 1 87 ? 1.552 20.688 -0.753 1 98.81 87 TYR A CA 1
ATOM 646 C C . TYR A 1 87 ? 0.03 20.594 -0.752 1 98.81 87 TYR A C 1
ATOM 648 O O . TYR A 1 87 ? -0.625 21.078 -1.685 1 98.81 87 TYR A O 1
ATOM 656 N N . THR A 1 88 ? -0.484 19.969 0.249 1 98.81 88 THR A N 1
ATOM 657 C CA . THR A 1 88 ? -1.925 19.891 0.458 1 98.81 88 THR A CA 1
ATOM 658 C C . THR A 1 88 ? -2.242 19.531 1.907 1 98.81 88 THR A C 1
ATOM 660 O O . THR A 1 88 ? -1.375 19.031 2.633 1 98.81 88 THR A O 1
ATOM 663 N N . LEU A 1 89 ? -3.373 19.953 2.318 1 98.81 89 LEU A N 1
ATOM 664 C CA . LEU A 1 89 ? -3.941 19.531 3.592 1 98.81 89 LEU A CA 1
ATOM 665 C C . LEU A 1 89 ? -4.66 18.188 3.447 1 98.81 89 LEU A C 1
ATOM 667 O O . LEU A 1 89 ? -5.391 17.984 2.479 1 98.81 89 LEU A O 1
ATOM 671 N N . ALA A 1 90 ? -4.371 17.234 4.352 1 98.94 90 ALA A N 1
ATOM 672 C CA . ALA A 1 90 ? -4.977 15.914 4.262 1 98.94 90 ALA A CA 1
ATOM 673 C C . ALA A 1 90 ? -5.336 15.375 5.648 1 98.94 90 ALA A C 1
ATOM 675 O O . ALA A 1 90 ? -4.824 15.867 6.656 1 98.94 90 ALA A O 1
ATOM 676 N N . VAL A 1 91 ? -6.242 14.445 5.68 1 98.94 91 VAL A N 1
ATOM 677 C CA . VAL A 1 91 ? -6.535 13.695 6.891 1 98.94 91 VAL A CA 1
ATOM 678 C C . VAL A 1 91 ? -6.328 12.203 6.637 1 98.94 91 VAL A C 1
ATOM 680 O O . VAL A 1 91 ? -6.977 11.617 5.766 1 98.94 91 VAL A O 1
ATOM 683 N N . ASP A 1 92 ? -5.371 11.594 7.336 1 98.94 92 ASP A N 1
ATOM 684 C CA . ASP A 1 92 ? -5.113 10.156 7.297 1 98.94 92 ASP A CA 1
ATOM 685 C C . ASP A 1 92 ? -6.051 9.406 8.242 1 98.94 92 ASP A C 1
ATOM 687 O O . ASP A 1 92 ? -5.688 9.117 9.383 1 98.94 92 ASP A O 1
ATOM 691 N N . MET A 1 93 ? -7.207 9.008 7.73 1 98.94 93 MET A N 1
ATOM 692 C CA . MET A 1 93 ? -8.172 8.258 8.523 1 98.94 93 MET A CA 1
ATOM 693 C C . MET A 1 93 ? -7.664 6.844 8.797 1 98.94 93 MET A C 1
ATOM 695 O O . MET A 1 93 ? -6.992 6.246 7.957 1 98.94 93 MET A O 1
ATOM 699 N N . THR A 1 94 ? -8.008 6.336 9.953 1 98.75 94 THR A N 1
ATOM 700 C CA . THR A 1 94 ? -7.531 5.035 10.414 1 98.75 94 THR A CA 1
ATOM 701 C C . THR A 1 94 ? -8.664 4.23 11.039 1 98.75 94 THR A C 1
ATOM 703 O O . THR A 1 94 ? -9.383 4.734 11.906 1 98.75 94 THR A O 1
ATOM 706 N N . ALA A 1 95 ? -8.891 3.02 10.578 1 98.88 95 ALA A N 1
ATOM 707 C CA . ALA A 1 95 ? -9.68 2.072 11.359 1 98.88 95 ALA A CA 1
ATOM 708 C C . ALA A 1 95 ? -8.883 1.547 12.555 1 98.88 95 ALA A C 1
ATOM 710 O O . ALA A 1 95 ? -8.234 0.503 12.461 1 98.88 95 ALA A O 1
ATOM 711 N N . ARG A 1 96 ? -9.016 2.191 13.641 1 98.44 96 ARG A N 1
ATOM 712 C CA . ARG A 1 96 ? -8.086 2.045 14.758 1 98.44 96 ARG A CA 1
ATOM 713 C C . ARG A 1 96 ? -8.195 0.659 15.383 1 98.44 96 ARG A C 1
ATOM 715 O O . ARG A 1 96 ? -7.184 0.024 15.68 1 98.44 96 ARG A O 1
ATOM 722 N N . ASN A 1 97 ? -9.414 0.193 15.656 1 98.44 97 ASN A N 1
ATOM 723 C CA . ASN A 1 97 ? -9.562 -1.132 16.25 1 98.44 97 ASN A CA 1
ATOM 724 C C . ASN A 1 97 ? -9.031 -2.223 15.32 1 98.44 97 ASN A C 1
ATOM 726 O O . ASN A 1 97 ? -8.43 -3.193 15.781 1 98.44 97 ASN A O 1
ATOM 730 N N . LEU A 1 98 ? -9.25 -2.086 14.031 1 98.56 98 LEU A N 1
ATOM 731 C CA . LEU A 1 98 ? -8.648 -3.01 13.07 1 98.56 98 LEU A CA 1
ATOM 732 C C . LEU A 1 98 ? -7.125 -2.895 13.086 1 98.56 98 LEU A C 1
ATOM 734 O O . LEU A 1 98 ? -6.422 -3.906 13.062 1 98.56 98 LEU A O 1
ATOM 738 N N . GLN A 1 99 ? -6.645 -1.668 13.07 1 98.44 99 GLN A N 1
ATOM 739 C CA . GLN A 1 99 ? -5.199 -1.479 13.109 1 98.44 99 GLN A CA 1
ATOM 740 C C . GLN A 1 99 ? -4.594 -2.131 14.344 1 98.44 99 GLN A C 1
ATOM 742 O O . GLN A 1 99 ? -3.551 -2.787 14.266 1 98.44 99 GLN A O 1
ATOM 747 N N . ASP A 1 100 ? -5.215 -1.914 15.492 1 97.69 100 ASP A N 1
ATOM 748 C CA . ASP A 1 100 ? -4.73 -2.529 16.719 1 97.69 100 ASP A CA 1
ATOM 749 C C . ASP A 1 100 ? -4.664 -4.051 16.594 1 97.69 100 ASP A C 1
ATOM 751 O O . ASP A 1 100 ? -3.686 -4.672 17 1 97.69 100 ASP A O 1
ATOM 755 N N . ARG A 1 101 ? -5.711 -4.629 16.031 1 97.56 101 ARG A N 1
ATOM 756 C CA . ARG A 1 101 ? -5.766 -6.074 15.844 1 97.56 101 ARG A CA 1
ATOM 757 C C . ARG A 1 101 ? -4.625 -6.555 14.953 1 97.56 101 ARG A C 1
ATOM 759 O O . ARG A 1 101 ? -3.93 -7.516 15.289 1 97.56 101 ARG A O 1
ATOM 766 N N . VAL A 1 102 ? -4.387 -5.898 13.828 1 97.69 102 VAL A N 1
ATOM 767 C CA . VAL A 1 102 ? -3.389 -6.391 12.891 1 97.69 102 VAL A CA 1
ATOM 768 C C . VAL A 1 102 ? -1.987 -6.102 13.422 1 97.69 102 VAL A C 1
ATOM 770 O O . VAL A 1 102 ? -1.057 -6.879 13.188 1 97.69 102 VAL A O 1
ATOM 773 N N . LYS A 1 103 ? -1.788 -5.008 14.109 1 97.69 103 LYS A N 1
ATOM 774 C CA . LYS A 1 103 ? -0.51 -4.742 14.766 1 97.69 103 LYS A CA 1
ATOM 775 C C . LYS A 1 103 ? -0.127 -5.879 15.703 1 97.69 103 LYS A C 1
ATOM 777 O O . LYS A 1 103 ? 1.002 -6.375 15.664 1 97.69 103 LYS A O 1
ATOM 782 N N . LYS A 1 104 ? -1.062 -6.25 16.516 1 97 104 LYS A N 1
ATOM 783 C CA . LYS A 1 104 ? -0.833 -7.309 17.5 1 97 104 LYS A CA 1
ATOM 784 C C . LYS A 1 104 ? -0.483 -8.625 16.812 1 97 104 LYS A C 1
ATOM 786 O O . LYS A 1 104 ? 0.322 -9.406 17.328 1 97 104 LYS A O 1
ATOM 791 N N . ALA A 1 105 ? -1.024 -8.883 15.664 1 96.75 105 ALA A N 1
ATOM 792 C CA . ALA A 1 105 ? -0.835 -10.133 14.938 1 96.75 105 ALA A CA 1
ATOM 793 C C . ALA A 1 105 ? 0.36 -10.039 13.992 1 96.75 105 ALA A C 1
ATOM 795 O O . ALA A 1 105 ? 0.683 -11 13.289 1 96.75 105 ALA A O 1
ATOM 796 N N . GLY A 1 106 ? 1.031 -8.82 13.93 1 97.38 106 GLY A N 1
ATOM 797 C CA . GLY A 1 106 ? 2.139 -8.625 13.008 1 97.38 106 GLY A CA 1
ATOM 798 C C . GLY A 1 106 ? 1.71 -8.609 11.547 1 97.38 106 GLY A C 1
ATOM 799 O O . GLY A 1 106 ? 2.459 -9.047 10.672 1 97.38 106 GLY A O 1
ATOM 800 N N . LEU A 1 107 ? 0.527 -8.227 11.25 1 98.06 107 LEU A N 1
ATOM 801 C CA . LEU A 1 107 ? -0.035 -8.211 9.906 1 98.06 107 LEU A CA 1
ATOM 802 C C . LEU A 1 107 ? -0.009 -6.805 9.32 1 98.06 107 LEU A C 1
ATOM 804 O O . LEU A 1 107 ? 0.212 -5.832 10.047 1 98.06 107 LEU A O 1
ATOM 808 N N . PRO A 1 108 ? -0.18 -6.66 7.992 1 98.5 108 PRO A N 1
ATOM 809 C CA . PRO A 1 108 ? -0.085 -5.352 7.344 1 98.5 108 PRO A CA 1
ATOM 810 C C . PRO A 1 108 ? -1.252 -4.434 7.695 1 98.5 108 PRO A C 1
ATOM 812 O O . PRO A 1 108 ? -2.328 -4.906 8.062 1 98.5 108 PRO A O 1
ATOM 815 N N . TRP A 1 109 ? -1.042 -3.129 7.457 1 98.81 109 TRP A N 1
ATOM 816 C CA . TRP A 1 109 ? -1.995 -2.1 7.863 1 98.81 109 TRP A CA 1
ATOM 817 C C . TRP A 1 109 ? -2.91 -1.72 6.703 1 98.81 109 TRP A C 1
ATOM 819 O O . TRP A 1 109 ? -3.818 -0.901 6.863 1 98.81 109 TRP A O 1
ATOM 829 N N . SER A 1 110 ? -2.783 -2.314 5.555 1 98.75 110 SER A N 1
ATOM 830 C CA . SER A 1 110 ? -3.373 -1.82 4.316 1 98.75 110 SER A CA 1
ATOM 831 C C . SER A 1 110 ? -4.887 -1.67 4.445 1 98.75 110 SER A C 1
ATOM 833 O O . SER A 1 110 ? -5.449 -0.651 4.043 1 98.75 110 SER A O 1
ATOM 835 N N . ALA A 1 111 ? -5.547 -2.602 5.027 1 98.56 111 ALA A N 1
ATOM 836 C CA . ALA A 1 111 ? -7 -2.492 5.164 1 98.56 111 ALA A CA 1
ATOM 837 C C . ALA A 1 111 ? -7.375 -1.394 6.156 1 98.56 111 ALA A C 1
ATOM 839 O O . ALA A 1 111 ? -8.242 -0.567 5.875 1 98.56 111 ALA A O 1
ATOM 840 N N . ALA A 1 112 ? -6.695 -1.305 7.262 1 98.81 112 ALA A N 1
ATOM 841 C CA . ALA A 1 112 ? -7.012 -0.365 8.336 1 98.81 112 ALA A CA 1
ATOM 842 C C . ALA A 1 112 ? -6.855 1.078 7.863 1 98.81 112 ALA A C 1
ATOM 844 O O . ALA A 1 112 ? -7.52 1.981 8.375 1 98.81 112 ALA A O 1
ATOM 845 N N . LYS A 1 113 ? -5.98 1.286 6.898 1 98.88 113 LYS A N 1
ATOM 846 C CA . LYS A 1 113 ? -5.641 2.635 6.453 1 98.88 113 LYS A CA 1
ATOM 847 C C . LYS A 1 113 ? -6.211 2.92 5.07 1 98.88 113 LYS A C 1
ATOM 849 O O . LYS A 1 113 ? -6.254 4.07 4.633 1 98.88 113 LYS A O 1
ATOM 854 N N . GLY A 1 114 ? -6.754 1.86 4.371 1 98.81 114 GLY A N 1
ATOM 855 C CA . GLY A 1 114 ? -6.949 1.992 2.938 1 98.81 114 GLY A CA 1
ATOM 856 C C . GLY A 1 114 ? -8.414 1.946 2.527 1 98.81 114 GLY A C 1
ATOM 857 O O . GLY A 1 114 ? -8.727 1.771 1.349 1 98.81 114 GLY A O 1
ATOM 858 N N . PHE A 1 115 ? -9.352 2.115 3.461 1 98.88 115 PHE A N 1
ATOM 859 C CA . PHE A 1 115 ? -10.766 2.131 3.088 1 98.88 115 PHE A CA 1
ATOM 860 C C . PHE A 1 115 ? -11.055 3.271 2.119 1 98.88 115 PHE A C 1
ATOM 862 O O . PHE A 1 115 ? -10.445 4.34 2.211 1 98.88 115 PHE A O 1
ATOM 869 N N . ASP A 1 116 ? -12.023 3.043 1.224 1 98.69 116 ASP A N 1
ATOM 870 C CA . ASP A 1 116 ? -12.531 4.176 0.459 1 98.69 116 ASP A CA 1
ATOM 871 C C . ASP A 1 116 ? -12.953 5.316 1.384 1 98.69 116 ASP A C 1
ATOM 873 O O . ASP A 1 116 ? -13.539 5.082 2.443 1 98.69 116 ASP A O 1
ATOM 877 N N . THR A 1 117 ? -12.57 6.551 1.006 1 98.81 117 THR A N 1
ATOM 878 C CA . THR A 1 117 ? -12.906 7.832 1.619 1 98.81 117 THR A CA 1
ATOM 879 C C . THR A 1 117 ? -12.031 8.086 2.846 1 98.81 117 THR A C 1
ATOM 881 O O . THR A 1 117 ? -12.227 9.078 3.555 1 98.81 117 THR A O 1
ATOM 884 N N . PHE A 1 118 ? -11.023 7.246 3.15 1 98.94 118 PHE A N 1
ATOM 885 C CA . PHE A 1 118 ? -10.211 7.371 4.352 1 98.94 118 PHE A CA 1
ATOM 886 C C . PHE A 1 118 ? -9.047 8.328 4.117 1 98.94 118 PHE A C 1
ATOM 888 O O . PHE A 1 118 ? -8.07 8.32 4.867 1 98.94 118 PHE A O 1
ATOM 895 N N . THR A 1 119 ? -9.078 9.141 3.057 1 98.94 119 THR A N 1
ATOM 896 C CA . THR A 1 119 ? -8.086 10.195 2.867 1 98.94 119 THR A CA 1
ATOM 897 C C . THR A 1 119 ? -8.75 11.484 2.383 1 98.94 119 THR A C 1
ATOM 899 O O . THR A 1 119 ? -8.602 11.867 1.221 1 98.94 119 THR A O 1
ATOM 902 N N . PRO A 1 120 ? -9.453 12.18 3.254 1 98.94 120 PRO A N 1
ATOM 903 C CA . PRO A 1 120 ? -9.852 13.539 2.896 1 98.94 120 PRO A CA 1
ATOM 904 C C . PRO A 1 120 ? -8.672 14.406 2.457 1 98.94 120 PRO A C 1
ATOM 906 O O . PRO A 1 120 ? -7.602 14.359 3.076 1 98.94 120 PRO A O 1
ATOM 909 N N . ILE A 1 121 ? -8.906 15.133 1.442 1 98.81 121 ILE A N 1
ATOM 910 C CA . ILE A 1 121 ? -7.777 15.828 0.825 1 98.81 121 ILE A CA 1
ATOM 911 C C . ILE A 1 121 ? -8.195 17.234 0.431 1 98.81 121 ILE A C 1
ATOM 913 O O . ILE A 1 121 ? -9.312 17.453 -0.034 1 98.81 121 ILE A O 1
ATOM 917 N N . GLY A 1 122 ? -7.32 18.156 0.684 1 98.56 122 GLY A N 1
ATOM 918 C CA . GLY A 1 122 ? -7.562 19.562 0.376 1 98.56 122 GLY A CA 1
ATOM 919 C C . GLY A 1 122 ? -7.109 19.953 -1.017 1 98.56 122 GLY A C 1
ATOM 920 O O . GLY A 1 122 ? -7.078 19.125 -1.924 1 98.56 122 GLY A O 1
ATOM 921 N N . SER A 1 123 ? -6.922 21.234 -1.184 1 98.12 123 SER A N 1
ATOM 922 C CA . SER A 1 123 ? -6.527 21.781 -2.475 1 98.12 123 SER A CA 1
ATOM 923 C C . SER A 1 123 ? -5.02 21.688 -2.676 1 98.12 123 SER A C 1
ATOM 925 O O . SER A 1 123 ? -4.262 21.578 -1.71 1 98.12 123 SER A O 1
ATOM 927 N N . PHE A 1 124 ? -4.625 21.75 -3.953 1 98.56 124 PHE A N 1
ATOM 928 C CA . PHE A 1 124 ? -3.209 21.859 -4.281 1 98.56 124 PHE A CA 1
ATOM 929 C C . PHE A 1 124 ? -2.68 23.25 -3.959 1 98.56 124 PHE A C 1
ATOM 931 O O . PHE A 1 124 ? -3.27 24.25 -4.367 1 98.56 124 PHE A O 1
ATOM 938 N N . ILE A 1 125 ? -1.667 23.297 -3.197 1 98.5 125 ILE A N 1
ATOM 939 C CA . ILE A 1 125 ? -0.952 24.531 -2.881 1 98.5 125 ILE A CA 1
ATOM 940 C C . ILE A 1 125 ? 0.415 24.516 -3.561 1 98.5 125 ILE A C 1
ATOM 942 O O . ILE A 1 125 ? 1.316 23.781 -3.148 1 98.5 125 ILE A O 1
ATOM 946 N N . PRO A 1 126 ? 0.619 25.359 -4.578 1 98 126 PRO A N 1
ATOM 947 C CA . PRO A 1 126 ? 1.937 25.391 -5.219 1 98 126 PRO A CA 1
ATOM 948 C C . PRO A 1 126 ? 3.068 25.641 -4.227 1 98 126 PRO A C 1
ATOM 950 O O . PRO A 1 126 ? 2.908 26.438 -3.295 1 98 126 PRO A O 1
ATOM 953 N N . SER A 1 127 ? 4.18 25 -4.473 1 97.75 127 SER A N 1
ATOM 954 C CA . SER A 1 127 ? 5.312 25.188 -3.574 1 97.75 127 SER A CA 1
ATOM 955 C C . SER A 1 127 ? 5.707 26.656 -3.465 1 97.75 127 SER A C 1
ATOM 957 O O . SER A 1 127 ? 6.164 27.094 -2.412 1 97.75 127 SER A O 1
ATOM 959 N N . SER A 1 128 ? 5.508 27.406 -4.469 1 97.44 128 SER A N 1
ATOM 960 C CA . SER A 1 128 ? 5.852 28.828 -4.492 1 97.44 128 SER A CA 1
ATOM 961 C C . SER A 1 128 ? 5.016 29.625 -3.486 1 97.44 128 SER A C 1
ATOM 963 O O . SER A 1 128 ? 5.387 30.719 -3.092 1 97.44 128 SER A O 1
ATOM 965 N N . ASP A 1 129 ? 3.912 29.094 -3.068 1 97.25 129 ASP A N 1
ATOM 966 C CA . ASP A 1 129 ? 3.008 29.797 -2.166 1 97.25 129 ASP A CA 1
ATOM 967 C C . ASP A 1 129 ? 3.32 29.484 -0.708 1 97.25 129 ASP A C 1
ATOM 969 O O . ASP A 1 129 ? 2.682 30 0.203 1 97.25 129 ASP A O 1
ATOM 973 N N . VAL A 1 130 ? 4.25 28.625 -0.475 1 98 130 VAL A N 1
ATOM 974 C CA . VAL A 1 130 ? 4.629 28.219 0.872 1 98 130 VAL A CA 1
ATOM 975 C C . VAL A 1 130 ? 6.07 28.641 1.15 1 98 130 VAL A C 1
ATOM 977 O O . VAL A 1 130 ? 7.008 28.094 0.56 1 98 130 VAL A O 1
ATOM 980 N N . GLU A 1 131 ? 6.273 29.531 2.025 1 96.75 131 GLU A N 1
ATOM 981 C CA . GLU A 1 131 ? 7.609 30.031 2.338 1 96.75 131 GLU A CA 1
ATOM 982 C C . GLU A 1 131 ? 8.445 28.953 3.035 1 96.75 131 GLU A C 1
ATOM 984 O O . GLU A 1 131 ? 9.617 28.766 2.697 1 96.75 131 GLU A O 1
ATOM 989 N N . ASP A 1 132 ? 7.949 28.312 4.023 1 98.12 132 ASP A N 1
ATOM 990 C CA . ASP A 1 132 ? 8.617 27.266 4.781 1 98.12 132 ASP A CA 1
ATOM 991 C C . ASP A 1 132 ? 7.629 26.172 5.184 1 98.12 132 ASP A C 1
ATOM 993 O O . ASP A 1 132 ? 6.793 26.375 6.066 1 98.12 132 ASP A O 1
ATOM 997 N N . ALA A 1 133 ? 7.762 25.031 4.613 1 98.69 133 ALA A N 1
ATOM 998 C CA . ALA A 1 133 ? 6.848 23.922 4.859 1 98.69 133 ALA A CA 1
ATOM 999 C C . ALA A 1 133 ? 7.027 23.359 6.27 1 98.69 133 ALA A C 1
ATOM 1001 O O . ALA A 1 133 ? 6.195 22.594 6.75 1 98.69 133 ALA A O 1
ATOM 1002 N N . HIS A 1 134 ? 8.062 23.766 6.934 1 98.69 134 HIS A N 1
ATOM 1003 C CA . HIS A 1 134 ? 8.32 23.328 8.297 1 98.69 134 HIS A CA 1
ATOM 1004 C C . HIS A 1 134 ? 7.934 24.391 9.312 1 98.69 134 HIS A C 1
ATOM 1006 O O . HIS A 1 134 ? 8.406 24.375 10.445 1 98.69 134 HIS A O 1
ATOM 1012 N N . ASP A 1 135 ? 7.188 25.297 8.906 1 98.38 135 ASP A N 1
ATOM 1013 C CA . ASP A 1 135 ? 6.652 26.359 9.773 1 98.38 135 ASP A CA 1
ATOM 1014 C C . ASP A 1 135 ? 5.199 26.672 9.422 1 98.38 135 ASP A C 1
ATOM 1016 O O . ASP A 1 135 ? 4.852 27.828 9.18 1 98.38 135 ASP A O 1
ATOM 1020 N N . LEU A 1 136 ? 4.395 25.688 9.367 1 98.81 136 LEU A N 1
ATOM 1021 C CA . LEU A 1 136 ? 2.959 25.766 9.125 1 98.81 136 LEU A CA 1
ATOM 1022 C C . LEU A 1 136 ? 2.172 25.266 10.328 1 98.81 136 LEU A C 1
ATOM 1024 O O . LEU A 1 136 ? 2.684 24.469 11.117 1 98.81 136 LEU A O 1
ATOM 1028 N N . GLN A 1 137 ? 0.981 25.766 10.461 1 98.75 137 GLN A N 1
ATOM 1029 C CA . GLN A 1 137 ? 0.087 25.344 11.531 1 98.75 137 GLN A CA 1
ATOM 1030 C C . GLN A 1 137 ? -1.063 24.5 10.992 1 98.75 137 GLN A C 1
ATOM 1032 O O . GLN A 1 137 ? -1.736 24.906 10.039 1 98.75 137 GLN A O 1
ATOM 1037 N N . LEU A 1 138 ? -1.266 23.328 11.594 1 98.81 138 LEU A N 1
ATOM 1038 C CA . LEU A 1 138 ? -2.369 22.438 11.281 1 98.81 138 LEU A CA 1
ATOM 1039 C C . LEU A 1 138 ? -3.428 22.469 12.375 1 98.81 138 LEU A C 1
ATOM 1041 O O . LEU A 1 138 ? -3.1 22.469 13.57 1 98.81 138 LEU A O 1
ATOM 1045 N N . THR A 1 139 ? -4.645 22.484 11.977 1 98.88 139 THR A N 1
ATOM 1046 C CA . THR A 1 139 ? -5.727 22.359 12.945 1 98.88 139 THR A CA 1
ATOM 1047 C C . THR A 1 139 ? -6.82 21.438 12.414 1 98.88 139 THR A C 1
ATOM 1049 O O . THR A 1 139 ? -7.062 21.375 11.203 1 98.88 139 THR A O 1
ATOM 1052 N N . LEU A 1 140 ? -7.492 20.688 13.242 1 98.94 140 LEU A N 1
ATOM 1053 C CA . LEU A 1 140 ? -8.68 19.891 12.961 1 98.94 140 LEU A CA 1
ATOM 1054 C C . LEU A 1 140 ? -9.727 20.078 14.055 1 98.94 140 LEU A C 1
ATOM 1056 O O . LEU A 1 140 ? -9.43 19.922 15.234 1 98.94 140 LEU A O 1
ATOM 1060 N N . LYS A 1 141 ? -10.883 20.438 13.664 1 98.94 141 LYS A N 1
ATOM 1061 C CA . LYS A 1 141 ? -12.023 20.594 14.555 1 98.94 141 LYS A CA 1
ATOM 1062 C C . LYS A 1 141 ? -13.125 19.594 14.211 1 98.94 141 LYS A C 1
ATOM 1064 O O . LYS A 1 141 ? -13.359 19.297 13.039 1 98.94 141 LYS A O 1
ATOM 1069 N N . ILE A 1 142 ? -13.773 19.125 15.227 1 98.94 142 ILE A N 1
ATOM 1070 C CA . ILE A 1 142 ? -14.969 18.312 15.086 1 98.94 142 ILE A CA 1
ATOM 1071 C C . ILE A 1 142 ? -16.156 19.016 15.734 1 98.94 142 ILE A C 1
ATOM 1073 O O . ILE A 1 142 ? -16.141 19.281 16.938 1 98.94 142 ILE A O 1
ATOM 1077 N N . ASN A 1 143 ? -17.172 19.328 14.914 1 98.81 143 ASN A N 1
ATOM 1078 C CA . ASN A 1 143 ? -18.359 20.047 15.398 1 98.81 143 ASN A CA 1
ATOM 1079 C C . ASN A 1 143 ? -17.969 21.312 16.141 1 98.81 143 ASN A C 1
ATOM 1081 O O . ASN A 1 143 ? -18.484 21.578 17.234 1 98.81 143 ASN A O 1
ATOM 1085 N N . GLY A 1 144 ? -17.016 21.875 15.68 1 98.62 144 GLY A N 1
ATOM 1086 C CA . GLY A 1 144 ? -16.641 23.203 16.172 1 98.62 144 GLY A CA 1
ATOM 1087 C C . GLY A 1 144 ? -15.602 23.141 17.281 1 98.62 144 GLY A C 1
ATOM 1088 O O . GLY A 1 144 ? -15.094 24.188 17.703 1 98.62 144 GLY A O 1
ATOM 1089 N N . VAL A 1 145 ? -15.25 21.984 17.766 1 98.75 145 VAL A N 1
ATOM 1090 C CA . VAL A 1 145 ? -14.305 21.844 18.875 1 98.75 145 VAL A CA 1
ATOM 1091 C C . VAL A 1 145 ? -12.938 21.406 18.328 1 98.75 145 VAL A C 1
ATOM 1093 O O . VAL A 1 145 ? -12.836 20.406 17.625 1 98.75 145 VAL A O 1
ATOM 1096 N N . THR A 1 146 ? -11.883 22.141 18.688 1 98.81 146 THR A N 1
ATOM 1097 C CA . THR A 1 146 ? -10.531 21.812 18.25 1 98.81 146 THR A CA 1
ATOM 1098 C C . THR A 1 146 ? -10.07 20.5 18.875 1 98.81 146 THR A C 1
ATOM 1100 O O . THR A 1 146 ? -10.094 20.344 20.094 1 98.81 146 THR A O 1
ATOM 1103 N N . LYS A 1 147 ? -9.727 19.547 18.047 1 98.81 147 LYS A N 1
ATOM 1104 C CA . LYS A 1 147 ? -9.227 18.266 18.531 1 98.81 147 LYS A CA 1
ATOM 1105 C C . LYS A 1 147 ? -7.719 18.156 18.312 1 98.81 147 LYS A C 1
ATOM 1107 O O . LYS A 1 147 ? -7.012 17.547 19.125 1 98.81 147 LYS A O 1
ATOM 1112 N N . GLN A 1 148 ? -7.227 18.672 17.203 1 98.75 148 GLN A N 1
ATOM 1113 C CA . GLN A 1 148 ? -5.801 18.672 16.906 1 98.75 148 GLN A CA 1
ATOM 1114 C C . GLN A 1 148 ? -5.32 20.078 16.547 1 98.75 148 GLN A C 1
ATOM 1116 O O . GLN A 1 148 ? -6.023 20.828 15.859 1 98.75 148 GLN A O 1
ATOM 1121 N N . GLU A 1 149 ? -4.223 20.391 17.031 1 98.12 149 GLU A N 1
ATOM 1122 C CA . GLU A 1 149 ? -3.469 21.609 16.734 1 98.12 149 GLU A CA 1
ATOM 1123 C C . GLU A 1 149 ? -1.967 21.359 16.859 1 98.12 149 GLU A C 1
ATOM 1125 O O . GLU A 1 149 ? -1.497 20.844 17.875 1 98.12 149 GLU A O 1
ATOM 1130 N N . GLY A 1 150 ? -1.262 21.672 15.797 1 97.81 150 GLY A N 1
ATOM 1131 C CA . GLY A 1 150 ? 0.173 21.438 15.852 1 97.81 150 GLY A CA 1
ATOM 1132 C C . GLY A 1 150 ? 0.927 22.109 14.719 1 97.81 150 GLY A C 1
ATOM 1133 O O . GLY A 1 150 ? 0.315 22.656 13.797 1 97.81 150 GLY A O 1
ATOM 1134 N N . SER A 1 151 ? 2.225 22.109 14.859 1 98.5 151 SER A N 1
ATOM 1135 C CA . SER A 1 151 ? 3.115 22.734 13.883 1 98.5 151 SER A CA 1
ATOM 1136 C C . SER A 1 151 ? 3.893 21.688 13.094 1 98.5 151 SER A C 1
ATOM 1138 O O . SER A 1 151 ? 4.352 20.703 13.648 1 98.5 151 SER A O 1
ATOM 1140 N N . THR A 1 152 ? 4.082 22 11.773 1 98.75 152 THR A N 1
ATOM 1141 C CA . THR A 1 152 ? 4.895 21.125 10.945 1 98.75 152 THR A CA 1
ATOM 1142 C C . THR A 1 152 ? 6.367 21.203 11.336 1 98.75 152 THR A C 1
ATOM 1144 O O . THR A 1 152 ? 7.168 20.359 10.938 1 98.75 152 THR A O 1
ATOM 1147 N N . GLY A 1 153 ? 6.715 22.141 12.094 1 98.38 153 GLY A N 1
ATOM 1148 C CA . GLY A 1 153 ? 8.055 22.234 12.641 1 98.38 153 GLY A CA 1
ATOM 1149 C C . GLY A 1 153 ? 8.383 21.125 13.625 1 98.38 153 GLY A C 1
ATOM 1150 O O . GLY A 1 153 ? 9.547 20.891 13.945 1 98.38 153 GLY A O 1
ATOM 1151 N N . ASP A 1 154 ? 7.402 20.469 14.148 1 97.94 154 ASP A N 1
ATOM 1152 C CA . ASP A 1 154 ? 7.578 19.438 15.172 1 97.94 154 ASP A CA 1
ATOM 1153 C C . ASP A 1 154 ? 7.871 18.078 14.555 1 97.94 154 ASP A C 1
ATOM 1155 O O . ASP A 1 154 ? 8.031 17.078 15.266 1 97.94 154 ASP A O 1
ATOM 1159 N N . MET A 1 155 ? 7.93 18 13.242 1 98.12 155 MET A N 1
ATOM 1160 C CA . MET A 1 155 ? 8.312 16.75 12.594 1 98.12 155 MET A CA 1
ATOM 1161 C C . MET A 1 155 ? 9.672 16.266 13.086 1 98.12 155 MET A C 1
ATOM 1163 O O . MET A 1 155 ? 10.625 17.047 13.133 1 98.12 155 MET A O 1
ATOM 1167 N N . MET A 1 156 ? 9.758 15.023 13.422 1 97.94 156 MET A N 1
ATOM 1168 C CA . MET A 1 156 ? 11.031 14.43 13.82 1 97.94 156 MET A CA 1
ATOM 1169 C C . MET A 1 156 ? 11.961 14.266 12.625 1 97.94 156 MET A C 1
ATOM 1171 O O . MET A 1 156 ? 13.133 14.641 12.688 1 97.94 156 MET A O 1
ATOM 1175 N N . PHE A 1 157 ? 11.445 13.625 11.617 1 98.44 157 PHE A N 1
ATOM 1176 C CA . PHE A 1 157 ? 12.109 13.562 10.32 1 98.44 157 PHE A CA 1
ATOM 1177 C C . PHE A 1 157 ? 11.547 14.609 9.367 1 98.44 157 PHE A C 1
ATOM 1179 O O . PHE A 1 157 ? 10.344 14.633 9.109 1 98.44 157 PHE A O 1
ATOM 1186 N N . LYS A 1 158 ? 12.43 15.422 8.859 1 98.62 158 LYS A N 1
ATOM 1187 C CA . LYS A 1 158 ? 12 16.5 7.973 1 98.62 158 LYS A CA 1
ATOM 1188 C C . LYS A 1 158 ? 11.664 15.969 6.582 1 98.62 158 LYS A C 1
ATOM 1190 O O . LYS A 1 158 ? 12.023 14.836 6.238 1 98.62 158 LYS A O 1
ATOM 1195 N N . ILE A 1 159 ? 10.953 16.812 5.824 1 98.88 159 ILE A N 1
ATOM 1196 C CA . ILE A 1 159 ? 10.414 16.406 4.527 1 98.88 159 ILE A CA 1
ATOM 1197 C C . ILE A 1 159 ? 11.547 15.945 3.617 1 98.88 159 ILE A C 1
ATOM 1199 O O . ILE A 1 159 ? 11.445 14.891 2.98 1 98.88 159 ILE A O 1
ATOM 1203 N N . PRO A 1 160 ? 12.703 16.625 3.518 1 98.88 160 PRO A N 1
ATOM 1204 C CA . PRO A 1 160 ? 13.781 16.125 2.664 1 98.88 160 PRO A CA 1
ATOM 1205 C C . PRO A 1 160 ? 14.266 14.734 3.07 1 98.88 160 PRO A C 1
ATOM 1207 O O . PRO A 1 160 ? 14.547 13.898 2.207 1 98.88 160 PRO A O 1
ATOM 1210 N N . GLN A 1 161 ? 14.352 14.461 4.367 1 98.75 161 GLN A N 1
ATOM 1211 C CA . GLN A 1 161 ? 14.758 13.148 4.859 1 98.75 161 GLN A CA 1
ATOM 1212 C C . GLN A 1 161 ? 13.734 12.078 4.484 1 98.75 161 GLN A C 1
ATOM 1214 O O . GLN A 1 161 ? 14.109 10.945 4.16 1 98.75 161 GLN A O 1
ATOM 1219 N N . LEU A 1 162 ? 12.453 12.43 4.613 1 98.94 162 LEU A N 1
ATOM 1220 C CA . LEU A 1 162 ? 11.398 11.492 4.258 1 98.94 162 LEU A CA 1
ATOM 1221 C C . LEU A 1 162 ? 11.477 11.117 2.783 1 98.94 162 LEU A C 1
ATOM 1223 O O . LEU A 1 162 ? 11.383 9.938 2.434 1 98.94 162 LEU A O 1
ATOM 1227 N N . ILE A 1 163 ? 11.648 12.133 1.928 1 98.94 163 ILE A N 1
ATOM 1228 C CA . ILE A 1 163 ? 11.742 11.898 0.49 1 98.94 163 ILE A CA 1
ATOM 1229 C C . ILE A 1 163 ? 12.961 11.031 0.186 1 98.94 163 ILE A C 1
ATOM 1231 O O . ILE A 1 163 ? 12.883 10.094 -0.606 1 98.94 163 ILE A O 1
ATOM 1235 N N . GLU A 1 164 ? 14.078 11.359 0.831 1 98.88 164 GLU A N 1
ATOM 1236 C CA . GLU A 1 164 ? 15.289 10.562 0.649 1 98.88 164 GLU A CA 1
ATOM 1237 C C . GLU A 1 164 ? 15.055 9.109 1.061 1 98.88 164 GLU A C 1
ATOM 1239 O O . GLU A 1 164 ? 15.383 8.188 0.313 1 98.88 164 GLU A O 1
ATOM 1244 N N . HIS A 1 165 ? 14.477 8.898 2.188 1 98.75 165 HIS A N 1
ATOM 1245 C CA . HIS A 1 165 ? 14.25 7.551 2.707 1 98.75 165 HIS A CA 1
ATOM 1246 C C . HIS A 1 165 ? 13.328 6.754 1.793 1 98.75 165 HIS A C 1
ATOM 1248 O O . HIS A 1 165 ? 13.68 5.66 1.347 1 98.75 165 HIS A O 1
ATOM 1254 N N . VAL A 1 166 ? 12.18 7.309 1.482 1 98.88 166 VAL A N 1
ATOM 1255 C CA . VAL A 1 166 ? 11.18 6.59 0.701 1 98.88 166 VAL A CA 1
ATOM 1256 C C . VAL A 1 166 ? 11.727 6.301 -0.696 1 98.88 166 VAL A C 1
ATOM 1258 O O . VAL A 1 166 ? 11.586 5.188 -1.205 1 98.88 166 VAL A O 1
ATOM 1261 N N . SER A 1 167 ? 12.383 7.273 -1.304 1 98.88 167 SER A N 1
ATOM 1262 C CA . SER A 1 167 ? 12.867 7.117 -2.672 1 98.88 167 SER A CA 1
ATOM 1263 C C . SER A 1 167 ? 14.039 6.148 -2.736 1 98.88 167 SER A C 1
ATOM 1265 O O . SER A 1 167 ? 14.406 5.68 -3.816 1 98.88 167 SER A O 1
ATOM 1267 N N . SER A 1 168 ? 14.719 5.918 -1.61 1 98.69 168 SER A N 1
ATOM 1268 C CA . SER A 1 168 ? 15.781 4.918 -1.587 1 98.69 168 SER A CA 1
ATOM 1269 C C . SER A 1 168 ? 15.211 3.504 -1.599 1 98.69 168 SER A C 1
ATOM 1271 O O . SER A 1 168 ? 15.93 2.539 -1.854 1 98.69 168 SER A O 1
ATOM 1273 N N . ILE A 1 169 ? 13.938 3.354 -1.37 1 98.75 169 ILE A N 1
ATOM 1274 C CA . ILE A 1 169 ? 13.266 2.062 -1.336 1 98.75 169 ILE A CA 1
ATOM 1275 C C . ILE A 1 169 ? 12.453 1.872 -2.615 1 98.75 169 ILE A C 1
ATOM 1277 O O . ILE A 1 169 ? 12.586 0.854 -3.297 1 98.75 169 ILE A O 1
ATOM 1281 N N . MET A 1 170 ? 11.68 2.857 -2.959 1 98.81 170 MET A N 1
ATOM 1282 C CA . MET A 1 170 ? 10.82 2.799 -4.141 1 98.81 170 MET A CA 1
ATOM 1283 C C . MET A 1 170 ? 10.828 4.129 -4.887 1 98.81 170 MET A C 1
ATOM 1285 O O . MET A 1 170 ? 10.938 5.191 -4.27 1 98.81 170 MET A O 1
ATOM 1289 N N . THR A 1 171 ? 10.633 4.031 -6.129 1 98.88 171 THR A N 1
ATOM 1290 C CA . THR A 1 171 ? 10.531 5.223 -6.965 1 98.88 171 THR A CA 1
ATOM 1291 C C . THR A 1 171 ? 9.312 6.055 -6.57 1 98.88 171 THR A C 1
ATOM 1293 O O . THR A 1 171 ? 8.227 5.516 -6.352 1 98.88 171 THR A O 1
ATOM 1296 N N . LEU A 1 172 ? 9.547 7.332 -6.395 1 98.88 172 LEU A N 1
ATOM 1297 C CA . LEU A 1 172 ? 8.453 8.289 -6.305 1 98.88 172 LEU A CA 1
ATOM 1298 C C . LEU A 1 172 ? 8.078 8.82 -7.688 1 98.88 172 LEU A C 1
ATOM 1300 O O . LEU A 1 172 ? 8.953 9.203 -8.469 1 98.88 172 LEU A O 1
ATOM 1304 N N . GLU A 1 173 ? 6.781 8.812 -7.996 1 98.69 173 GLU A N 1
ATOM 1305 C CA . GLU A 1 173 ? 6.32 9.234 -9.312 1 98.69 173 GLU A CA 1
ATOM 1306 C C . GLU A 1 173 ? 5.609 10.586 -9.242 1 98.69 173 GLU A C 1
ATOM 1308 O O . GLU A 1 173 ? 5.074 10.953 -8.188 1 98.69 173 GLU A O 1
ATOM 1313 N N . GLU A 1 174 ? 5.684 11.266 -10.359 1 98.38 174 GLU A N 1
ATOM 1314 C CA . GLU A 1 174 ? 4.895 12.492 -10.453 1 98.38 174 GLU A CA 1
ATOM 1315 C C . GLU A 1 174 ? 3.434 12.242 -10.094 1 98.38 174 GLU A C 1
ATOM 1317 O O . GLU A 1 174 ? 2.807 11.32 -10.633 1 98.38 174 GLU A O 1
ATOM 1322 N N . GLY A 1 175 ? 2.912 13.039 -9.133 1 98.38 175 GLY A N 1
ATOM 1323 C CA . GLY A 1 175 ? 1.525 12.906 -8.719 1 98.38 175 GLY A CA 1
ATOM 1324 C C . GLY A 1 175 ? 1.362 12.133 -7.422 1 98.38 175 GLY A C 1
ATOM 1325 O O . GLY A 1 175 ? 0.3 12.172 -6.797 1 98.38 175 GLY A O 1
ATOM 1326 N N . ASP A 1 176 ? 2.381 11.367 -7.004 1 98.81 176 ASP A N 1
ATOM 1327 C CA . ASP A 1 176 ? 2.318 10.695 -5.711 1 98.81 176 ASP A CA 1
ATOM 1328 C C . ASP A 1 176 ? 2.129 11.703 -4.578 1 98.81 176 ASP A C 1
ATOM 1330 O O . ASP A 1 176 ? 2.477 12.883 -4.719 1 98.81 176 ASP A O 1
ATOM 1334 N N . LEU A 1 177 ? 1.538 11.258 -3.525 1 98.94 177 LEU A N 1
ATOM 1335 C CA . LEU A 1 177 ? 1.37 12.055 -2.314 1 98.94 177 LEU A CA 1
ATOM 1336 C C . LEU A 1 177 ? 2.146 11.445 -1.151 1 98.94 177 LEU A C 1
ATOM 1338 O O . LEU A 1 177 ? 2.074 10.234 -0.916 1 98.94 177 LEU A O 1
ATOM 1342 N N . LEU A 1 178 ? 2.92 12.242 -0.491 1 98.94 178 LEU A N 1
ATOM 1343 C CA . LEU A 1 178 ? 3.617 11.867 0.732 1 98.94 178 LEU A CA 1
ATOM 1344 C C . LEU A 1 178 ? 2.992 12.539 1.948 1 98.94 178 LEU A C 1
ATOM 1346 O O . L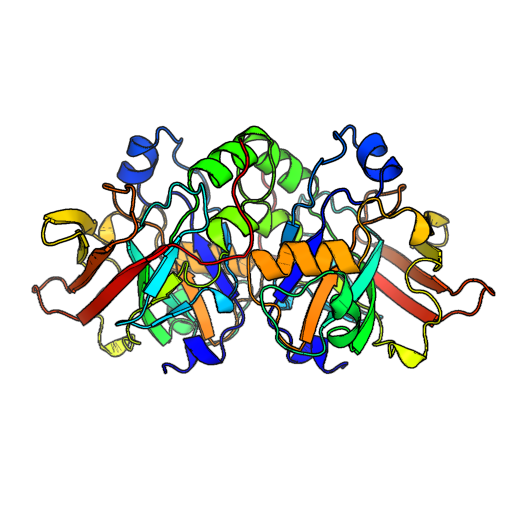EU A 1 178 ? 3.031 13.766 2.07 1 98.94 178 LEU A O 1
ATOM 1350 N N . LEU A 1 179 ? 2.365 11.75 2.822 1 98.94 179 LEU A N 1
ATOM 1351 C CA . LEU A 1 179 ? 1.827 12.266 4.078 1 98.94 179 LEU A CA 1
ATOM 1352 C C . LEU A 1 179 ? 2.885 12.227 5.176 1 98.94 179 LEU A C 1
ATOM 1354 O O . LEU A 1 179 ? 3.615 11.25 5.309 1 98.94 179 LEU A O 1
ATOM 1358 N N . THR A 1 180 ? 2.947 13.234 6.031 1 98.88 180 THR A N 1
ATOM 1359 C CA . THR A 1 180 ? 4.18 13.477 6.777 1 98.88 180 THR A CA 1
ATOM 1360 C C . THR A 1 180 ? 3.965 13.219 8.266 1 98.88 180 THR A C 1
ATOM 1362 O O . THR A 1 180 ? 4.805 13.586 9.094 1 98.88 180 THR A O 1
ATOM 1365 N N . GLY A 1 181 ? 2.842 12.633 8.648 1 98.44 181 GLY A N 1
ATOM 1366 C CA . GLY A 1 181 ? 2.547 12.406 10.055 1 98.44 181 GLY A CA 1
ATOM 1367 C C . GLY A 1 181 ? 1.563 13.414 10.625 1 98.44 181 GLY A C 1
ATOM 1368 O O . 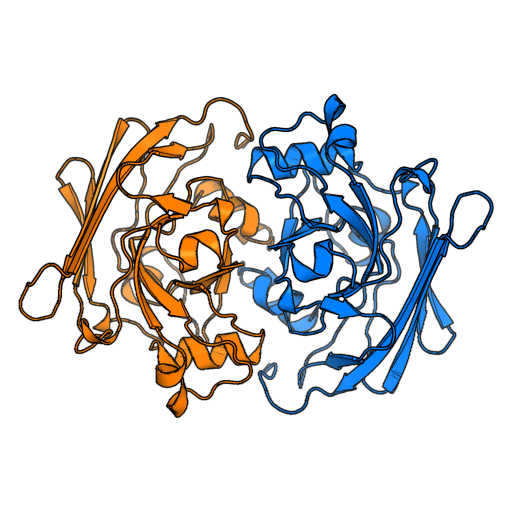GLY A 1 181 ? 1.141 14.336 9.93 1 98.44 181 GLY A O 1
ATOM 1369 N N . THR A 1 182 ? 1.223 13.227 11.867 1 98.62 182 THR A N 1
ATOM 1370 C CA . THR A 1 182 ? 0.152 14.016 12.469 1 98.62 182 THR A CA 1
ATOM 1371 C C . THR A 1 182 ? 0.557 14.516 13.852 1 98.62 182 THR A C 1
ATOM 1373 O O . THR A 1 182 ? 1.294 13.836 14.57 1 98.62 182 THR A O 1
ATOM 1376 N N . PRO A 1 183 ? 0.115 15.703 14.242 1 98.12 183 PRO A N 1
ATOM 1377 C CA . PRO A 1 183 ? 0.3 16.172 15.617 1 98.12 183 PRO A CA 1
ATOM 1378 C C . PRO A 1 183 ? -0.608 15.438 16.609 1 98.12 183 PRO A C 1
ATOM 1380 O O . PRO A 1 183 ? -1.451 14.633 16.203 1 98.12 183 PRO A O 1
ATOM 1383 N N . PRO A 1 184 ? -0.421 15.648 17.938 1 97.12 184 PRO A N 1
ATOM 1384 C CA . PRO A 1 184 ? -1.271 14.984 18.938 1 97.12 184 PRO A CA 1
ATOM 1385 C C . PRO A 1 184 ? -2.736 15.398 18.828 1 97.12 184 PRO A C 1
ATOM 1387 O O . PRO A 1 184 ? -3.061 16.359 18.125 1 97.12 184 PRO A O 1
ATOM 1390 N N . GLY A 1 185 ? -3.588 14.703 19.516 1 98 185 GLY A N 1
ATOM 1391 C CA . GLY A 1 185 ? -5.012 14.984 19.562 1 98 185 GLY A CA 1
ATOM 1392 C C . GLY A 1 185 ? -5.828 14.055 18.672 1 98 185 GLY A C 1
ATOM 1393 O O . GLY A 1 185 ? -6.996 14.328 18.391 1 98 185 GLY A O 1
ATOM 1394 N N . VAL A 1 186 ? -5.242 13.031 18.25 1 98.12 186 VAL A N 1
ATOM 1395 C CA . VAL A 1 186 ? -5.91 12 17.453 1 98.12 186 VAL A CA 1
ATOM 1396 C C . VAL A 1 186 ? -7.082 11.422 18.25 1 98.12 186 VAL A C 1
ATOM 1398 O O . VAL A 1 186 ? -6.98 11.219 19.469 1 98.12 186 VAL A O 1
ATOM 1401 N N . GLY A 1 187 ? -8.195 11.148 17.531 1 98.06 187 GLY A N 1
ATOM 1402 C CA . GLY A 1 187 ? -9.352 10.617 18.234 1 98.06 187 GLY A CA 1
ATOM 1403 C C . GLY A 1 187 ? -10.445 10.133 17.297 1 98.06 187 GLY A C 1
ATOM 1404 O O . GLY A 1 187 ? -10.289 10.18 16.078 1 98.06 187 GLY A O 1
ATOM 1405 N N . PRO A 1 188 ? -11.484 9.672 17.906 1 98.56 188 PRO A N 1
ATOM 1406 C CA . PRO A 1 188 ? -12.539 9.023 17.125 1 98.56 188 PRO A CA 1
ATOM 1407 C C . PRO A 1 188 ? -13.398 10.016 16.359 1 98.56 188 PRO A C 1
ATOM 1409 O O . PRO A 1 188 ? -13.57 11.156 16.797 1 98.56 188 PRO A O 1
ATOM 1412 N N . LEU A 1 189 ? -13.812 9.602 15.258 1 98.62 189 LEU A N 1
ATOM 1413 C CA . LEU A 1 189 ? -14.836 10.219 14.43 1 98.62 189 LEU A CA 1
ATOM 1414 C C . LEU A 1 189 ? -16.047 9.305 14.297 1 98.62 189 LEU A C 1
ATOM 1416 O O . LEU A 1 189 ? -15.906 8.117 14.016 1 98.62 189 LEU A O 1
ATOM 1420 N N . VAL A 1 190 ? -17.25 9.836 14.516 1 98.5 190 VAL A N 1
ATOM 1421 C CA . VAL A 1 190 ? -18.453 9.023 14.406 1 98.5 190 VAL A CA 1
ATOM 1422 C C . VAL A 1 190 ? -19.391 9.625 13.359 1 98.5 190 VAL A C 1
ATOM 1424 O O . VAL A 1 190 ? -19.266 10.805 13.016 1 98.5 190 VAL A O 1
ATOM 1427 N N . ALA A 1 191 ? -20.312 8.836 12.828 1 98.62 191 ALA A N 1
ATOM 1428 C CA . ALA A 1 191 ? -21.281 9.297 11.844 1 98.62 191 ALA A CA 1
ATOM 1429 C C . ALA A 1 191 ? -22.031 10.523 12.352 1 98.62 191 ALA A C 1
ATOM 1431 O O . ALA A 1 191 ? -22.453 10.57 13.516 1 98.62 191 ALA A O 1
ATOM 1432 N N . GLY A 1 192 ? -22.141 11.523 11.508 1 98.69 192 GLY A N 1
ATOM 1433 C CA . GLY A 1 192 ? -22.828 12.766 11.867 1 98.69 192 GLY A CA 1
ATOM 1434 C C . GLY A 1 192 ? -21.859 13.891 12.211 1 98.69 192 GLY A C 1
ATOM 1435 O O . GLY A 1 192 ? -22.25 15.062 12.211 1 98.69 192 GLY A O 1
ATOM 1436 N N . ASP A 1 193 ? -20.609 13.547 12.539 1 98.88 193 ASP A N 1
ATOM 1437 C CA . ASP A 1 193 ? -19.609 14.555 12.875 1 98.88 193 ASP A CA 1
ATOM 1438 C C . ASP A 1 193 ? -19.266 15.414 11.656 1 98.88 193 ASP A C 1
ATOM 1440 O O . ASP A 1 193 ? -19.156 14.898 10.539 1 98.88 193 ASP A O 1
ATOM 1444 N N . LYS A 1 194 ? -19.125 16.641 11.844 1 98.88 194 LYS A N 1
ATOM 1445 C CA . LYS A 1 194 ? -18.609 17.594 10.867 1 98.88 194 LYS A CA 1
ATOM 1446 C C . LYS A 1 194 ? -17.172 17.984 11.195 1 98.88 194 LYS A C 1
ATOM 1448 O O . LYS A 1 194 ? -16.875 18.375 12.328 1 98.88 194 LYS A O 1
ATOM 1453 N N . VAL A 1 195 ? -16.328 17.859 10.203 1 98.94 195 VAL A N 1
ATOM 1454 C CA . VAL A 1 195 ? -14.906 18.078 10.438 1 98.94 195 VAL A CA 1
ATOM 1455 C C . VAL A 1 195 ? -14.422 19.281 9.633 1 98.94 195 VAL A C 1
ATOM 1457 O O . VAL A 1 195 ? -14.789 19.438 8.461 1 98.94 195 VAL A O 1
ATOM 1460 N N . GLU A 1 196 ? -13.664 20.125 10.25 1 98.94 196 GLU A N 1
ATOM 1461 C CA . GLU A 1 196 ? -13.016 21.266 9.617 1 98.94 196 GLU A CA 1
ATOM 1462 C C . GLU A 1 196 ? -11.516 21.281 9.898 1 98.94 196 GLU A C 1
ATOM 1464 O O . GLU A 1 196 ? -11.102 21.266 11.062 1 98.94 196 GLU A O 1
ATOM 1469 N N . CYS A 1 197 ? -10.727 21.328 8.875 1 98.94 197 CYS A N 1
ATOM 1470 C CA . CYS A 1 197 ? -9.281 21.422 9 1 98.94 197 CYS A CA 1
ATOM 1471 C C . CYS A 1 197 ? -8.75 22.703 8.359 1 98.94 197 CYS A C 1
ATOM 1473 O O . CYS A 1 197 ? -9.352 23.219 7.422 1 98.94 197 CYS A O 1
ATOM 1475 N N . SER A 1 198 ? -7.66 23.156 8.867 1 98.81 198 SER A N 1
ATOM 1476 C CA . SER A 1 198 ? -7.035 24.328 8.273 1 98.81 198 SER A CA 1
ATOM 1477 C C . SER A 1 198 ? -5.516 24.203 8.266 1 98.81 198 SER A C 1
ATOM 1479 O O . SER A 1 198 ? -4.938 23.516 9.109 1 98.81 198 SER A O 1
ATOM 1481 N N . LEU A 1 199 ? -4.941 24.766 7.309 1 98.88 199 LEU A N 1
ATOM 1482 C CA . LEU A 1 199 ? -3.5 24.953 7.168 1 98.88 199 LEU A CA 1
ATOM 1483 C C . LEU A 1 199 ? -3.156 26.438 7.062 1 98.88 199 LEU A C 1
ATOM 1485 O O . LEU A 1 199 ? -3.654 27.141 6.176 1 98.88 199 LEU A O 1
ATOM 1489 N N . GLU A 1 200 ? -2.301 26.906 7.973 1 98.69 200 GLU A N 1
ATOM 1490 C CA . GLU A 1 200 ? -1.934 28.312 7.996 1 98.69 200 GLU A CA 1
ATOM 1491 C C . GLU A 1 200 ? -0.418 28.5 7.973 1 98.69 200 GLU A C 1
ATOM 1493 O O . GLU A 1 200 ? 0.32 27.625 8.453 1 98.69 200 GLU A O 1
ATOM 1498 N N . ASP A 1 201 ? -0.016 29.578 7.383 1 98.06 201 ASP A N 1
ATOM 1499 C CA . ASP A 1 201 ? 1.413 29.875 7.418 1 98.06 201 ASP A CA 1
ATOM 1500 C C . ASP A 1 201 ? 1.785 30.625 8.703 1 98.06 201 ASP A C 1
ATOM 1502 O O . ASP A 1 201 ? 0.955 30.781 9.594 1 98.06 201 ASP A O 1
ATOM 1506 N N . ARG A 1 202 ? 3.031 31 8.852 1 93.31 202 ARG A N 1
ATOM 1507 C CA . ARG A 1 202 ? 3.58 31.562 10.078 1 93.31 202 ARG A CA 1
ATOM 1508 C C . ARG A 1 202 ? 2.893 32.875 10.422 1 93.31 202 ARG A C 1
ATOM 1510 O O . ARG A 1 202 ? 2.854 33.281 11.586 1 93.31 202 ARG A O 1
ATOM 1517 N N . GLU A 1 203 ? 2.334 33.562 9.438 1 96.06 203 GLU A N 1
ATOM 1518 C CA . GLU A 1 203 ? 1.7 34.844 9.656 1 96.06 203 GLU A CA 1
ATOM 1519 C C . GLU A 1 203 ? 0.21 34.688 9.945 1 96.06 203 GLU A C 1
ATOM 1521 O O . GLU A 1 203 ? -0.492 35.688 10.164 1 96.06 203 GLU A O 1
ATOM 1526 N N . GLY A 1 204 ? -0.227 33.469 9.93 1 96.38 204 GLY A N 1
ATOM 1527 C CA . GLY A 1 204 ? -1.632 33.219 10.203 1 96.38 204 GLY A CA 1
ATOM 1528 C C . GLY A 1 204 ? -2.494 33.25 8.953 1 96.38 204 GLY A C 1
ATOM 1529 O O . GLY A 1 204 ? -3.721 33.188 9.039 1 96.38 204 GLY A O 1
ATOM 1530 N N . LYS A 1 205 ? -1.867 33.406 7.828 1 97.38 205 LYS A N 1
ATOM 1531 C CA . LYS A 1 205 ? -2.605 33.344 6.57 1 97.38 205 LYS A CA 1
ATOM 1532 C C . LYS A 1 205 ? -3.066 31.922 6.266 1 97.38 205 LYS A C 1
ATOM 1534 O O . LYS A 1 205 ? -2.264 30.984 6.277 1 97.38 205 LYS A O 1
ATOM 1539 N N . LYS A 1 206 ? -4.328 31.844 5.992 1 98.25 206 LYS A N 1
ATOM 1540 C CA . LYS A 1 206 ? -4.891 30.547 5.652 1 98.25 206 LYS A CA 1
ATOM 1541 C C . LYS A 1 206 ? -4.457 30.094 4.258 1 98.25 206 LYS A C 1
ATOM 1543 O O . LYS A 1 206 ? -4.703 30.797 3.275 1 98.25 206 LYS A O 1
ATOM 1548 N N . LEU A 1 207 ? -3.812 28.984 4.18 1 98.44 207 LEU A N 1
ATOM 1549 C CA . LEU A 1 207 ? -3.348 28.453 2.906 1 98.44 207 LEU A CA 1
ATOM 1550 C C . LEU A 1 207 ? -4.367 27.484 2.318 1 98.44 207 LEU A C 1
ATOM 1552 O O . LEU A 1 207 ? -4.465 27.344 1.098 1 98.44 207 LEU A O 1
ATOM 1556 N N . ASP A 1 208 ? -5.047 26.75 3.152 1 98.31 208 ASP A N 1
ATOM 1557 C CA . ASP A 1 208 ? -6.031 25.766 2.715 1 98.31 208 ASP A CA 1
ATOM 1558 C C . ASP A 1 208 ? -7.031 25.453 3.826 1 98.31 208 ASP A C 1
ATOM 1560 O O . ASP A 1 208 ? -6.75 25.688 5.004 1 98.31 208 ASP A O 1
ATOM 1564 N N . GLU A 1 209 ? -8.148 25.078 3.459 1 98.62 209 GLU A N 1
ATOM 1565 C CA . GLU A 1 209 ? -9.195 24.562 4.328 1 98.62 209 GLU A CA 1
ATOM 1566 C C . GLU A 1 209 ? -9.789 23.266 3.768 1 98.62 209 GLU A C 1
ATOM 1568 O O . GLU A 1 209 ? -10 23.156 2.559 1 98.62 209 GLU A O 1
ATOM 1573 N N . LEU A 1 210 ? -10.055 22.375 4.598 1 98.75 210 LEU A N 1
ATOM 1574 C CA . LEU A 1 210 ? -10.641 21.078 4.25 1 98.75 210 LEU A CA 1
ATOM 1575 C C . LEU A 1 210 ? -11.828 20.766 5.156 1 98.75 210 LEU A C 1
ATOM 1577 O O . LEU A 1 210 ? -11.695 20.766 6.383 1 98.75 210 LEU A O 1
ATOM 1581 N N . VAL A 1 211 ? -12.984 20.609 4.582 1 98.88 211 VAL A N 1
ATOM 1582 C CA . VAL A 1 211 ? -14.188 20.281 5.344 1 98.88 211 VAL A CA 1
ATOM 1583 C C . VAL A 1 211 ? -14.805 19 4.82 1 98.88 211 VAL A C 1
ATOM 1585 O O . VAL A 1 211 ? -14.82 18.75 3.613 1 98.88 211 VAL A O 1
ATOM 1588 N N . PHE A 1 212 ? -15.273 18.156 5.715 1 98.88 212 PHE A N 1
ATOM 1589 C CA . PHE A 1 212 ? -15.992 16.938 5.34 1 98.88 212 PHE A CA 1
ATOM 1590 C C . PHE A 1 212 ? -16.891 16.469 6.48 1 98.88 212 PHE A C 1
ATOM 1592 O O . PHE A 1 212 ? -16.828 17 7.586 1 98.88 212 PHE A O 1
ATOM 1599 N N . GLU A 1 213 ? -17.734 15.539 6.168 1 98.88 213 GLU A N 1
ATOM 1600 C CA . GLU A 1 213 ? -18.609 14.93 7.168 1 98.88 213 GLU A CA 1
ATOM 1601 C C . GLU A 1 213 ? -18.406 13.422 7.242 1 98.88 213 GLU A C 1
ATOM 1603 O O . GLU A 1 213 ? -18.016 12.797 6.254 1 98.88 213 GLU A O 1
ATOM 1608 N N . ALA A 1 214 ? -18.594 12.891 8.391 1 98.88 214 ALA A N 1
ATOM 1609 C CA . ALA A 1 214 ? -18.547 11.445 8.57 1 98.88 214 ALA A CA 1
ATOM 1610 C C . ALA A 1 214 ? -19.953 10.836 8.461 1 98.88 214 ALA A C 1
ATOM 1612 O O . ALA A 1 214 ? -20.906 11.375 9.023 1 98.88 214 ALA A O 1
ATOM 1613 N N . VAL A 1 215 ? -20.062 9.773 7.742 1 98.81 215 VAL A N 1
ATOM 1614 C CA . VAL A 1 215 ? -21.312 9.047 7.617 1 98.81 215 VAL A CA 1
ATOM 1615 C C . VAL A 1 215 ? -21.078 7.559 7.867 1 98.81 215 VAL A C 1
ATOM 1617 O O . VAL A 1 215 ? -19.953 7.086 7.82 1 98.81 215 VAL A O 1
ATOM 1620 N N . GLN A 1 216 ? -22.156 6.863 8.188 1 98.31 216 GLN A N 1
ATOM 1621 C CA . GLN A 1 216 ? -22.062 5.414 8.32 1 98.31 216 GLN A CA 1
ATOM 1622 C C . GLN A 1 216 ? -22.031 4.742 6.949 1 98.31 216 GLN A C 1
ATOM 1624 O O . GLN A 1 216 ? -22.859 5.023 6.094 1 98.31 216 GLN A O 1
ATOM 1629 N N . ARG A 1 217 ? -20.984 3.988 6.699 1 97.69 217 ARG A N 1
ATOM 1630 C CA . ARG A 1 217 ? -20.953 3.242 5.445 1 97.69 217 ARG A CA 1
ATOM 1631 C C . ARG A 1 217 ? -22.109 2.252 5.363 1 97.69 217 ARG A C 1
ATOM 1633 O O . ARG A 1 217 ? -22.375 1.528 6.324 1 97.69 217 ARG A O 1
ATOM 1640 N N . ARG A 1 218 ? -22.781 2.289 4.25 1 93.25 218 ARG A N 1
ATOM 1641 C CA . ARG A 1 218 ? -23.828 1.31 3.984 1 93.25 218 ARG A CA 1
ATOM 1642 C C . ARG A 1 218 ? -23.281 0.111 3.221 1 93.25 218 ARG A C 1
ATOM 1644 O O . ARG A 1 218 ? -22.656 0.271 2.17 1 93.25 218 ARG A O 1
ATOM 1651 N N . GLY A 1 219 ? -23.328 -1.026 3.742 1 91.94 219 GLY A N 1
ATOM 1652 C CA . GLY A 1 219 ? -22.781 -2.223 3.119 1 91.94 219 GLY A CA 1
ATOM 1653 C C . GLY A 1 219 ? -21.281 -2.34 3.262 1 91.94 219 GLY A C 1
ATOM 1654 O O . GLY A 1 219 ? -20.688 -1.763 4.18 1 91.94 219 GLY A O 1
ATOM 1655 N N . GLY A 1 220 ? -20.719 -3.236 2.48 1 93.44 220 GLY A N 1
ATOM 1656 C CA . GLY A 1 2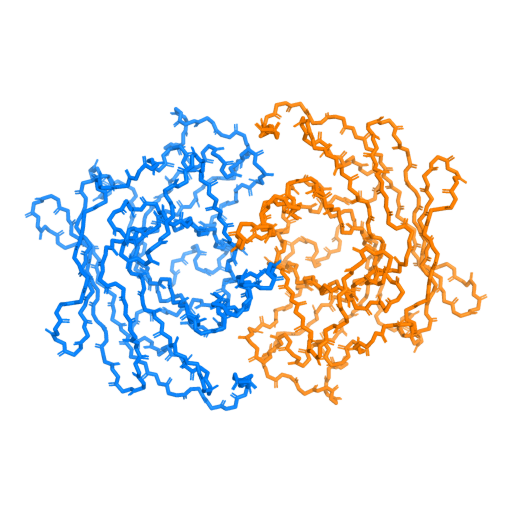20 ? -19.266 -3.4 2.494 1 93.44 220 GLY A CA 1
ATOM 1657 C C . GLY A 1 220 ? -18.766 -4.203 3.68 1 93.44 220 GLY A C 1
ATOM 1658 O O . GLY A 1 220 ? -19.547 -4.918 4.32 1 93.44 220 GLY A O 1
ATOM 1659 N N . TRP A 1 221 ? -17.516 -4.105 3.902 1 95.81 221 TRP A N 1
ATOM 1660 C CA . TRP A 1 221 ? -16.812 -4.859 4.941 1 95.81 221 TRP A CA 1
ATOM 1661 C C . TRP A 1 221 ? -17.25 -4.406 6.328 1 95.81 221 TRP A C 1
ATOM 1663 O O . TRP A 1 221 ? -17.516 -3.219 6.547 1 95.81 221 TRP A O 1
ATOM 1673 N N . LYS A 1 222 ? -17.359 -5.254 7.215 1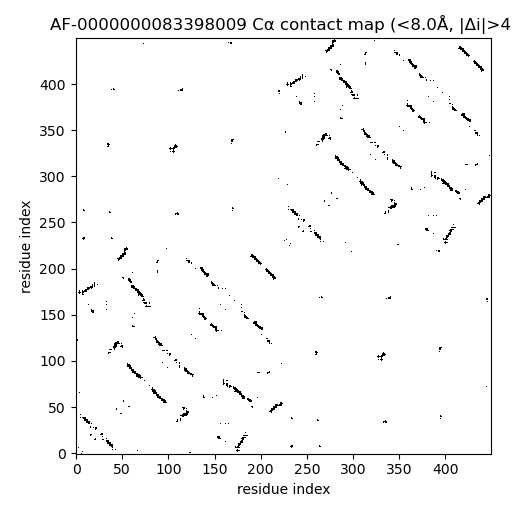 96.25 222 LYS A N 1
ATOM 1674 C CA . LYS A 1 222 ? -17.688 -4.953 8.609 1 96.25 222 LYS A CA 1
ATOM 1675 C C . LYS A 1 222 ? -16.656 -5.559 9.555 1 96.25 222 LYS A C 1
ATOM 1677 O O . LYS A 1 222 ? -16.172 -6.668 9.328 1 96.25 222 LYS A O 1
ATOM 1682 N N . PHE A 1 223 ? -16.297 -4.773 10.57 1 96.25 223 PHE A N 1
ATOM 1683 C CA . PHE A 1 223 ? -15.383 -5.273 11.586 1 96.25 223 PHE A CA 1
ATOM 1684 C C . PHE A 1 223 ? -16.094 -6.273 12.5 1 96.25 223 PHE A C 1
ATOM 1686 O O . PHE A 1 223 ? -17.172 -5.992 13.016 1 96.25 223 PHE A O 1
ATOM 1693 N N . GLN A 1 224 ? -15.562 -7.445 12.539 1 88 224 GLN A N 1
ATOM 1694 C CA . GLN A 1 224 ? -16.109 -8.453 13.445 1 88 224 GLN A CA 1
ATOM 1695 C C . GLN A 1 224 ? -15.141 -8.742 14.594 1 88 224 GLN A C 1
ATOM 1697 O O . GLN A 1 224 ? -13.969 -9.062 14.367 1 88 224 GLN A O 1
ATOM 1702 N N . ASP A 1 225 ? -15.469 -8.641 15.867 1 76.25 225 ASP A N 1
ATOM 1703 C CA . ASP A 1 225 ? -14.648 -8.828 17.062 1 76.25 225 ASP A CA 1
ATOM 1704 C C . ASP A 1 225 ? -14.195 -10.273 17.188 1 76.25 225 ASP A C 1
ATOM 1706 O O . ASP A 1 225 ? -14.906 -11.195 16.781 1 76.25 225 ASP A O 1
ATOM 1710 N N . MET B 1 1 ? 4.055 -3.385 -23.469 1 61 1 MET B N 1
ATOM 1711 C CA . MET B 1 1 ? 3.766 -3.627 -22.047 1 61 1 MET B CA 1
ATOM 1712 C C . MET B 1 1 ? 2.262 -3.703 -21.812 1 61 1 MET B C 1
ATOM 1714 O O . MET B 1 1 ? 1.498 -2.918 -22.375 1 61 1 MET B O 1
ATOM 1718 N N . ALA B 1 2 ? 1.873 -4.773 -21.203 1 78.69 2 ALA B N 1
ATOM 1719 C CA . ALA B 1 2 ? 0.44 -4.922 -20.969 1 78.69 2 ALA B CA 1
ATOM 1720 C C . ALA B 1 2 ? -0.139 -3.674 -20.312 1 78.69 2 ALA B C 1
ATOM 1722 O O . ALA B 1 2 ? 0.525 -3.029 -19.5 1 78.69 2 ALA B O 1
ATOM 1723 N N . SER B 1 3 ? -1.172 -3.254 -20.75 1 89 3 SER B N 1
ATOM 1724 C CA . SER B 1 3 ? -1.831 -2.016 -20.344 1 89 3 SER B CA 1
ATOM 1725 C C . SER B 1 3 ? -1.957 -1.925 -18.828 1 89 3 SER B C 1
ATOM 1727 O O . SER B 1 3 ? -1.798 -0.848 -18.25 1 89 3 SER B O 1
ATOM 1729 N N . PHE B 1 4 ? -2.119 -3.098 -18.172 1 94.12 4 PHE B N 1
ATOM 1730 C CA . PHE B 1 4 ? -2.322 -3.035 -16.734 1 94.12 4 PHE B CA 1
ATOM 1731 C C . PHE B 1 4 ? -1.041 -2.621 -16.016 1 94.12 4 PHE B C 1
ATOM 1733 O O . PHE B 1 4 ? -1.086 -1.922 -15.008 1 94.12 4 PHE B O 1
ATOM 1740 N N . VAL B 1 5 ? 0.14 -2.977 -16.562 1 94.12 5 VAL B N 1
ATOM 1741 C CA . VAL B 1 5 ? 1.426 -2.621 -15.969 1 94.12 5 VAL B CA 1
ATOM 1742 C C . VAL B 1 5 ? 1.643 -1.113 -16.062 1 94.12 5 VAL B C 1
ATOM 1744 O O . VAL B 1 5 ? 2.188 -0.495 -15.148 1 94.12 5 VAL B O 1
ATOM 1747 N N . ARG B 1 6 ? 1.146 -0.576 -17.094 1 92.69 6 ARG B N 1
ATOM 1748 C CA . ARG B 1 6 ? 1.339 0.849 -17.344 1 92.69 6 ARG B CA 1
ATOM 1749 C C . ARG B 1 6 ? 0.276 1.68 -16.625 1 92.69 6 ARG B C 1
ATOM 1751 O O . ARG B 1 6 ? 0.58 2.729 -16.062 1 92.69 6 ARG B O 1
ATOM 1758 N N . ASN B 1 7 ? -0.912 1.193 -16.594 1 94.12 7 ASN B N 1
ATOM 1759 C CA . ASN B 1 7 ? -2.031 2.051 -16.219 1 94.12 7 ASN B CA 1
ATOM 1760 C C . ASN B 1 7 ? -2.521 1.752 -14.805 1 94.12 7 ASN B C 1
ATOM 1762 O O . ASN B 1 7 ? -3.197 2.58 -14.195 1 94.12 7 ASN B O 1
ATOM 1766 N N . GLY B 1 8 ? -2.279 0.529 -14.344 1 97.38 8 GLY B N 1
ATOM 1767 C CA . GLY B 1 8 ? -2.729 0.183 -13.008 1 97.38 8 GLY B CA 1
ATOM 1768 C C . GLY B 1 8 ? -2.125 1.063 -11.93 1 97.38 8 GLY B C 1
ATOM 1769 O O . GLY B 1 8 ? -0.997 1.539 -12.062 1 97.38 8 GLY B O 1
ATOM 1770 N N . LYS B 1 9 ? -2.867 1.226 -10.867 1 98.12 9 LYS B N 1
ATOM 1771 C CA . LYS B 1 9 ? -2.396 2.154 -9.844 1 98.12 9 LYS B CA 1
ATOM 1772 C C . LYS B 1 9 ? -1.896 1.407 -8.609 1 98.12 9 LYS B C 1
ATOM 1774 O O . LYS B 1 9 ? -1.157 1.965 -7.797 1 98.12 9 LYS B O 1
ATOM 1779 N N . LYS B 1 10 ? -2.344 0.125 -8.508 1 98.81 10 LYS B N 1
ATOM 1780 C CA . LYS B 1 10 ? -1.913 -0.573 -7.297 1 98.81 10 LYS B CA 1
ATOM 1781 C C . LYS B 1 10 ? -1.852 -2.08 -7.527 1 98.81 10 LYS B C 1
ATOM 1783 O O . LYS B 1 10 ? -2.496 -2.602 -8.438 1 98.81 10 LYS B O 1
ATOM 1788 N N . ILE B 1 11 ? -1.017 -2.703 -6.777 1 98.94 11 ILE B N 1
ATOM 1789 C CA . ILE B 1 11 ? -0.955 -4.152 -6.609 1 98.94 11 ILE B CA 1
ATOM 1790 C C . ILE B 1 11 ? -1.481 -4.535 -5.227 1 98.94 11 ILE B C 1
ATOM 1792 O O . ILE B 1 11 ? -0.981 -4.051 -4.211 1 98.94 11 ILE B O 1
ATOM 1796 N N . VAL B 1 12 ? -2.549 -5.277 -5.172 1 98.94 12 VAL B N 1
ATOM 1797 C CA . VAL B 1 12 ? -3.078 -5.844 -3.936 1 98.94 12 VAL B CA 1
ATOM 1798 C C . VAL B 1 12 ? -2.615 -7.293 -3.793 1 98.94 12 VAL B C 1
ATOM 1800 O O . VAL B 1 12 ? -2.965 -8.148 -4.613 1 98.94 12 VAL B O 1
ATOM 1803 N N . ALA B 1 13 ? -1.875 -7.582 -2.736 1 98.94 13 ALA B N 1
ATOM 1804 C CA . ALA B 1 13 ? -1.306 -8.922 -2.592 1 98.94 13 ALA B CA 1
ATOM 1805 C C . ALA B 1 13 ? -1.861 -9.625 -1.357 1 98.94 13 ALA B C 1
ATOM 1807 O O . ALA B 1 13 ? -1.759 -9.109 -0.243 1 98.94 13 ALA B O 1
ATOM 1808 N N . ILE B 1 14 ? -2.398 -10.82 -1.596 1 98.75 14 ILE B N 1
ATOM 1809 C CA . ILE B 1 14 ? -3.02 -11.602 -0.532 1 98.75 14 ILE B CA 1
ATOM 1810 C C . ILE B 1 14 ? -1.949 -12.391 0.223 1 98.75 14 ILE B C 1
ATOM 1812 O O . ILE B 1 14 ? -1.092 -13.023 -0.391 1 98.75 14 ILE B O 1
ATOM 1816 N N . GLY B 1 15 ? -2.041 -12.305 1.559 1 97.56 15 GLY B N 1
ATOM 1817 C CA . GLY B 1 15 ? -1.096 -13.047 2.379 1 97.56 15 GLY B CA 1
ATOM 1818 C C . GLY B 1 15 ? -1.608 -14.406 2.795 1 97.56 15 GLY B C 1
ATOM 1819 O O . GLY B 1 15 ? -2.799 -14.57 3.072 1 97.56 15 GLY B O 1
ATOM 1820 N N . ARG B 1 16 ? -0.725 -15.391 2.764 1 96.31 16 ARG B N 1
ATOM 1821 C CA . ARG B 1 16 ? -0.936 -16.703 3.367 1 96.31 16 ARG B CA 1
ATOM 1822 C C . ARG B 1 16 ? -2.191 -17.359 2.811 1 96.31 16 ARG B C 1
ATOM 1824 O O . ARG B 1 16 ? -3.031 -17.859 3.57 1 96.31 16 ARG B O 1
ATOM 1831 N N . ASN B 1 17 ? -2.309 -17.391 1.482 1 98 17 ASN B N 1
ATOM 1832 C CA . ASN B 1 17 ? -3.523 -17.922 0.878 1 98 17 ASN B CA 1
ATOM 1833 C C . ASN B 1 17 ? -3.354 -19.391 0.478 1 98 17 ASN B C 1
ATOM 1835 O O . ASN B 1 17 ? -4.203 -19.953 -0.219 1 98 17 ASN B O 1
ATOM 1839 N N . TYR B 1 18 ? -2.23 -20.016 0.716 1 96.69 18 TYR B N 1
ATOM 1840 C CA . TYR B 1 18 ? -1.963 -21.453 0.586 1 96.69 18 TYR B CA 1
ATOM 1841 C C . TYR B 1 18 ? -1.631 -22.062 1.938 1 96.69 18 TYR B C 1
ATOM 1843 O O . TYR B 1 18 ? -0.626 -21.719 2.561 1 96.69 18 TYR B O 1
ATOM 1851 N N . ALA B 1 19 ? -2.408 -23.031 2.332 1 90.06 19 ALA B N 1
ATOM 1852 C CA . ALA B 1 19 ? -2.285 -23.609 3.67 1 90.06 19 ALA B CA 1
ATOM 1853 C C . ALA B 1 19 ? -0.886 -24.156 3.9 1 90.06 19 ALA B C 1
ATOM 1855 O O . ALA B 1 19 ? -0.295 -23.953 4.965 1 90.06 19 ALA B O 1
ATOM 1856 N N . ALA B 1 20 ? -0.428 -24.828 2.975 1 86.56 20 ALA B N 1
ATOM 1857 C CA . ALA B 1 20 ? 0.89 -25.453 3.098 1 86.56 20 ALA B CA 1
ATOM 1858 C C . ALA B 1 20 ? 1.981 -24.391 3.234 1 86.56 20 ALA B C 1
ATOM 1860 O O . ALA B 1 20 ? 2.943 -24.578 3.982 1 86.56 20 ALA B O 1
ATOM 1861 N N . HIS B 1 21 ? 1.868 -23.297 2.547 1 87.06 21 HIS B N 1
ATOM 1862 C CA . HIS B 1 21 ? 2.809 -22.188 2.643 1 87.06 21 HIS B CA 1
ATOM 1863 C C . HIS B 1 21 ? 2.766 -21.547 4.023 1 87.06 21 HIS B C 1
ATOM 1865 O O . HIS B 1 21 ? 3.811 -21.266 4.613 1 87.06 21 HIS B O 1
ATOM 1871 N N . ALA B 1 22 ? 1.545 -21.344 4.469 1 84.69 22 ALA B N 1
ATOM 1872 C CA . ALA B 1 22 ? 1.403 -20.781 5.801 1 84.69 22 ALA B CA 1
ATOM 1873 C C . ALA B 1 22 ? 2.08 -21.656 6.852 1 84.69 22 ALA B C 1
ATOM 1875 O O . ALA B 1 22 ? 2.805 -21.156 7.715 1 84.69 22 ALA B O 1
ATOM 1876 N N . LYS B 1 23 ? 1.915 -22.938 6.77 1 84.38 23 LYS B N 1
ATOM 1877 C CA . LYS B 1 23 ? 2.492 -23.891 7.715 1 84.38 23 LYS B CA 1
ATOM 1878 C C . LYS B 1 23 ? 4.012 -23.922 7.602 1 84.38 23 LYS B C 1
ATOM 1880 O O . LYS B 1 23 ? 4.715 -24 8.609 1 84.38 23 LYS B O 1
ATOM 1885 N N . GLU B 1 24 ? 4.484 -23.828 6.43 1 87.12 24 GLU B N 1
ATOM 1886 C CA . GLU B 1 24 ? 5.918 -23.844 6.148 1 87.12 24 GLU B CA 1
ATOM 1887 C C . GLU B 1 24 ? 6.641 -22.734 6.902 1 87.12 24 GLU B C 1
ATOM 1889 O O . GLU B 1 24 ? 7.77 -22.922 7.363 1 87.12 24 GLU B O 1
ATOM 1894 N N . LEU B 1 25 ? 6.043 -21.672 7.082 1 84.69 25 LEU B N 1
ATOM 1895 C CA . LEU B 1 25 ? 6.664 -20.516 7.719 1 84.69 25 LEU B CA 1
ATOM 1896 C C . LEU B 1 25 ? 6.223 -20.391 9.172 1 84.69 25 LEU B C 1
ATOM 1898 O O . LEU B 1 25 ? 6.559 -19.406 9.844 1 84.69 25 LEU B O 1
ATOM 1902 N N . GLY B 1 26 ? 5.367 -21.297 9.594 1 84.88 26 GLY B N 1
ATOM 1903 C CA . GLY B 1 26 ? 4.953 -21.328 10.992 1 84.88 26 GLY B CA 1
ATOM 1904 C C . GLY B 1 26 ? 3.852 -20.328 11.305 1 84.88 26 GLY B C 1
ATOM 1905 O O . GLY B 1 26 ? 3.742 -19.859 12.438 1 84.88 26 GLY B O 1
ATOM 1906 N N . ASN B 1 27 ? 3.172 -19.969 10.32 1 86.75 27 ASN B N 1
ATOM 1907 C CA . ASN B 1 27 ? 2.084 -19.016 10.508 1 86.75 27 ASN B CA 1
ATOM 1908 C C . ASN B 1 27 ? 0.735 -19.719 10.633 1 86.75 27 ASN B C 1
ATOM 1910 O O . ASN B 1 27 ? 0.55 -20.812 10.094 1 86.75 27 ASN B O 1
ATOM 1914 N N . ALA B 1 28 ? -0.214 -19.109 11.391 1 83.94 28 ALA B N 1
ATOM 1915 C CA . ALA B 1 28 ? -1.596 -19.578 11.438 1 83.94 28 ALA B CA 1
ATOM 1916 C C . ALA B 1 28 ? -2.314 -19.312 10.117 1 83.94 28 ALA B C 1
ATOM 1918 O O . ALA B 1 28 ? -2.016 -18.328 9.43 1 83.94 28 ALA B O 1
ATOM 1919 N N . VAL B 1 29 ? -3.258 -20.141 9.805 1 83.88 29 VAL B N 1
ATOM 1920 C CA . VAL B 1 29 ? -4.137 -19.922 8.656 1 83.88 29 VAL B CA 1
ATOM 1921 C C . VAL B 1 29 ? -5.172 -18.844 9 1 83.88 29 VAL B C 1
ATOM 1923 O O . VAL B 1 29 ? -5.836 -18.922 10.031 1 83.88 29 VAL B O 1
ATOM 1926 N N . PRO B 1 30 ? -5.312 -17.891 8.156 1 89.88 30 PRO B N 1
ATOM 1927 C CA . PRO B 1 30 ? -6.25 -16.812 8.477 1 89.88 30 PRO B CA 1
ATOM 1928 C C . PRO B 1 30 ? -7.707 -17.234 8.305 1 89.88 30 PRO B C 1
ATOM 1930 O O . PRO B 1 30 ? -8.031 -18.016 7.398 1 89.88 30 PRO B O 1
ATOM 1933 N N . LYS B 1 31 ? -8.547 -16.641 9.086 1 88.62 31 LYS B N 1
ATOM 1934 C CA . LYS B 1 31 ? -9.984 -16.875 8.984 1 88.62 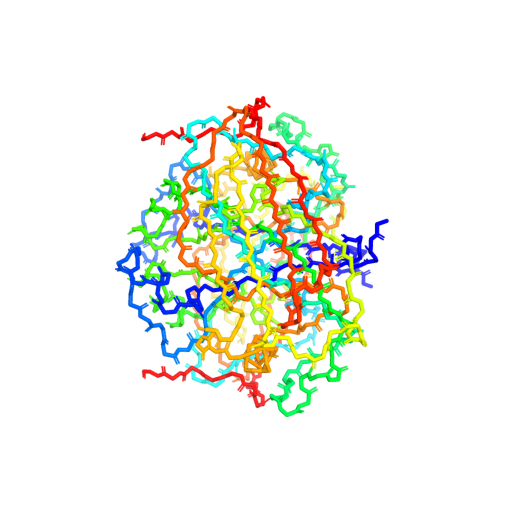31 LYS B CA 1
ATOM 1935 C C . LYS B 1 31 ? -10.602 -16.031 7.871 1 88.62 31 LYS B C 1
ATOM 1937 O O . LYS B 1 31 ? -11.641 -16.391 7.32 1 88.62 31 LYS B O 1
ATOM 1942 N N . GLU B 1 32 ? -9.953 -14.914 7.641 1 94.38 32 GLU B N 1
ATOM 1943 C CA . GLU B 1 32 ? -10.312 -14.016 6.547 1 94.38 32 GLU B CA 1
ATOM 1944 C C . GLU B 1 32 ? -9.07 -13.555 5.785 1 94.38 32 GLU B C 1
ATOM 1946 O O . GLU B 1 32 ? -7.977 -13.508 6.344 1 94.38 32 GLU B O 1
ATOM 1951 N N . PRO B 1 33 ? -9.328 -13.234 4.477 1 97.44 33 PRO B N 1
ATOM 1952 C CA . PRO B 1 33 ? -8.156 -12.758 3.732 1 97.44 33 PRO B CA 1
ATOM 1953 C C . PRO B 1 33 ? -7.566 -11.477 4.324 1 97.44 33 PRO B C 1
ATOM 1955 O O . PRO B 1 33 ? -8.305 -10.625 4.824 1 97.44 33 PRO B O 1
ATOM 1958 N N . PHE B 1 34 ? -6.285 -11.352 4.359 1 98 34 PHE B N 1
ATOM 1959 C CA . PHE B 1 34 ? -5.633 -10.07 4.578 1 98 34 PHE B CA 1
ATOM 1960 C C . PHE B 1 34 ? -4.668 -9.75 3.439 1 98 34 PHE B C 1
ATOM 1962 O O . PHE B 1 34 ? -4.262 -10.641 2.695 1 98 34 PHE B O 1
ATOM 1969 N N . PHE B 1 35 ? -4.383 -8.516 3.275 1 98.81 35 PHE B N 1
ATOM 1970 C CA . PHE B 1 35 ? -3.596 -8.117 2.111 1 98.81 35 PHE B CA 1
ATOM 1971 C C . PHE B 1 35 ? -2.701 -6.934 2.439 1 98.81 35 PHE B C 1
ATOM 1973 O O . PHE B 1 35 ? -2.867 -6.289 3.479 1 98.81 35 PHE B O 1
ATOM 1980 N N . PHE B 1 36 ? -1.747 -6.703 1.627 1 98.94 36 PHE B N 1
ATOM 1981 C CA . PHE B 1 36 ? -0.898 -5.516 1.613 1 98.94 36 PHE B CA 1
ATOM 1982 C C . PHE B 1 36 ? -0.803 -4.938 0.208 1 98.94 36 PHE B C 1
ATOM 1984 O O . PHE B 1 36 ? -1.16 -5.598 -0.769 1 98.94 36 PHE B O 1
ATOM 1991 N N . LEU B 1 37 ? -0.39 -3.719 0.137 1 98.94 37 LEU B N 1
ATOM 1992 C CA . LEU B 1 37 ? -0.247 -3.057 -1.155 1 98.94 37 LEU B CA 1
ATOM 1993 C C . LEU B 1 37 ? 1.219 -2.99 -1.571 1 98.94 37 LEU B C 1
ATOM 1995 O O . LEU B 1 37 ? 2.098 -2.768 -0.734 1 98.94 37 LEU B O 1
ATOM 1999 N N . LYS B 1 38 ? 1.483 -3.217 -2.848 1 98.94 38 LYS B N 1
ATOM 2000 C CA . LYS B 1 38 ? 2.764 -2.934 -3.488 1 98.94 38 LYS B CA 1
ATOM 2001 C C . LYS B 1 38 ? 2.629 -1.816 -4.52 1 98.94 38 LYS B C 1
ATOM 2003 O O . LYS B 1 38 ? 1.619 -1.73 -5.219 1 98.94 38 LYS B O 1
ATOM 2008 N N . PRO B 1 39 ? 3.635 -0.929 -4.562 1 98.88 39 PRO B N 1
ATOM 2009 C CA . PRO B 1 39 ? 3.605 0.085 -5.621 1 98.88 39 PRO B CA 1
ATOM 2010 C C . PRO B 1 39 ? 3.832 -0.504 -7.008 1 98.88 39 PRO B C 1
ATOM 2012 O O . PRO B 1 39 ? 4.582 -1.472 -7.16 1 98.88 39 PRO B O 1
ATOM 2015 N N . THR B 1 40 ? 3.252 0.126 -8.031 1 98.69 40 THR B N 1
ATOM 2016 C CA . THR B 1 40 ? 3.418 -0.375 -9.391 1 98.69 40 THR B CA 1
ATOM 2017 C C . THR B 1 40 ? 4.836 -0.119 -9.898 1 98.69 40 THR B C 1
ATOM 2019 O O . THR B 1 40 ? 5.254 -0.693 -10.906 1 98.69 40 THR B O 1
ATOM 2022 N N . THR B 1 41 ? 5.574 0.672 -9.164 1 98.62 41 THR B N 1
ATOM 2023 C CA . THR B 1 41 ? 6.969 0.904 -9.531 1 98.62 41 THR B CA 1
ATOM 2024 C C . THR B 1 41 ? 7.82 -0.322 -9.211 1 98.62 41 THR B C 1
ATOM 2026 O O . THR B 1 41 ? 8.977 -0.403 -9.633 1 98.62 41 THR B O 1
ATOM 2029 N N . SER B 1 42 ? 7.25 -1.308 -8.539 1 98.88 42 SER B N 1
ATOM 2030 C CA . SER B 1 42 ? 7.996 -2.516 -8.203 1 98.88 42 SER B CA 1
ATOM 2031 C C . SER B 1 42 ? 8.016 -3.494 -9.367 1 98.88 42 SER B C 1
ATOM 2033 O O . SER B 1 42 ? 8.766 -4.473 -9.352 1 98.88 42 SER B O 1
ATOM 2035 N N . TYR B 1 43 ? 7.293 -3.264 -10.422 1 98.75 43 TYR B N 1
ATOM 2036 C CA . TYR B 1 43 ? 7.234 -4.176 -11.562 1 98.75 43 TYR B CA 1
ATOM 2037 C C . TYR B 1 43 ? 8.594 -4.293 -12.242 1 98.75 43 TYR B C 1
ATOM 2039 O O . TYR B 1 43 ? 9.312 -3.299 -12.383 1 98.75 43 TYR B O 1
ATOM 2047 N N . VAL B 1 44 ? 8.906 -5.43 -12.609 1 97.94 44 VAL B N 1
ATOM 2048 C CA . VAL B 1 44 ? 9.992 -5.699 -13.547 1 97.94 44 VAL B CA 1
ATOM 2049 C C . VAL B 1 44 ? 9.555 -6.754 -14.562 1 97.94 44 VAL B C 1
ATOM 2051 O O . VAL B 1 44 ? 9.125 -7.848 -14.188 1 97.94 44 VAL B O 1
ATOM 2054 N N . LYS B 1 45 ? 9.648 -6.473 -15.805 1 97.44 45 LYS B N 1
ATOM 2055 C CA . LYS B 1 45 ? 9.18 -7.375 -16.859 1 97.44 45 LYS B CA 1
ATOM 2056 C C . LYS B 1 45 ? 10.125 -8.562 -17.016 1 97.44 45 LYS B C 1
ATOM 2058 O O . LYS B 1 45 ? 11.281 -8.5 -16.609 1 97.44 45 LYS B O 1
ATOM 2063 N N . SER B 1 46 ? 9.609 -9.555 -17.625 1 98.25 46 SER B N 1
ATOM 2064 C CA . SER B 1 46 ? 10.43 -10.727 -17.938 1 98.25 46 SER B CA 1
ATOM 2065 C C . SER B 1 46 ? 11.711 -10.328 -18.672 1 98.25 46 SER B C 1
ATOM 2067 O O . SER B 1 46 ? 11.68 -9.469 -19.547 1 98.25 46 SER B O 1
ATOM 2069 N N . GLY B 1 47 ? 12.734 -10.977 -18.328 1 98.44 47 GLY B N 1
ATOM 2070 C CA . GLY B 1 47 ? 14.039 -10.656 -18.891 1 98.44 47 GLY B CA 1
ATOM 2071 C C . GLY B 1 47 ? 14.781 -9.594 -18.094 1 98.44 47 GLY B C 1
ATOM 2072 O O . GLY B 1 47 ? 15.945 -9.305 -18.391 1 98.44 47 GLY B O 1
ATOM 2073 N N . GLY B 1 48 ? 14.117 -9.047 -17.062 1 98.5 48 GLY B N 1
ATOM 2074 C CA . GLY B 1 48 ? 14.711 -7.957 -16.312 1 98.5 48 GLY B CA 1
ATOM 2075 C C . GLY B 1 48 ? 15.516 -8.43 -15.117 1 98.5 48 GLY B C 1
ATOM 2076 O O . GLY B 1 48 ? 15.852 -9.609 -15.016 1 98.5 48 GLY B O 1
ATOM 2077 N N . GLU B 1 49 ? 15.883 -7.457 -14.281 1 98.81 49 GLU B N 1
ATOM 2078 C CA . GLU B 1 49 ? 16.719 -7.711 -13.109 1 98.81 49 GLU B CA 1
ATOM 2079 C C . GLU B 1 49 ? 15.984 -7.328 -11.828 1 98.81 49 GLU B C 1
ATOM 2081 O O . GLU B 1 49 ? 15.383 -6.258 -11.742 1 98.81 49 GLU B O 1
ATOM 2086 N N . VAL B 1 50 ? 15.953 -8.227 -10.906 1 98.88 50 VAL B N 1
ATOM 2087 C CA . VAL B 1 50 ? 15.531 -7.914 -9.539 1 98.88 50 VAL B CA 1
ATOM 2088 C C . VAL B 1 50 ? 16.734 -7.445 -8.727 1 98.88 50 VAL B C 1
ATOM 2090 O O . VAL B 1 50 ? 17.75 -8.156 -8.633 1 98.88 50 VAL B O 1
ATOM 2093 N N . GLU B 1 51 ? 16.672 -6.262 -8.133 1 98.88 51 GLU B N 1
ATOM 2094 C CA . GLU B 1 51 ? 17.75 -5.684 -7.348 1 98.88 51 GLU B CA 1
ATOM 2095 C C . GLU B 1 51 ? 17.594 -6 -5.863 1 98.88 51 GLU B C 1
ATOM 2097 O O . GLU B 1 51 ? 16.609 -5.602 -5.242 1 98.88 51 GLU B O 1
ATOM 2102 N N . ILE B 1 52 ? 18.531 -6.664 -5.336 1 98.75 52 ILE B N 1
ATOM 2103 C CA . ILE B 1 52 ? 18.5 -7.008 -3.92 1 98.75 52 ILE B CA 1
ATOM 2104 C C . ILE B 1 52 ? 19.203 -5.926 -3.109 1 98.75 52 ILE B C 1
ATOM 2106 O O . ILE B 1 52 ? 20.422 -5.738 -3.236 1 98.75 52 ILE B O 1
ATOM 2110 N N . PRO B 1 53 ? 18.453 -5.18 -2.283 1 98.5 53 PRO B N 1
ATOM 2111 C CA . PRO B 1 53 ? 19.109 -4.148 -1.473 1 98.5 53 PRO B CA 1
ATOM 2112 C C . PRO B 1 53 ? 20.203 -4.715 -0.573 1 98.5 53 PRO B C 1
ATOM 2114 O O . PRO B 1 53 ? 20.141 -5.879 -0.176 1 98.5 53 PRO B O 1
ATOM 2117 N N . ARG B 1 54 ? 21.219 -3.898 -0.204 1 97.88 54 ARG B N 1
ATOM 2118 C CA . ARG B 1 54 ? 22.328 -4.324 0.637 1 97.88 54 ARG B CA 1
ATOM 2119 C C . ARG B 1 54 ? 21.844 -4.777 2.008 1 97.88 54 ARG B C 1
ATOM 2121 O O . ARG B 1 54 ? 21.062 -4.07 2.662 1 97.88 54 ARG B O 1
ATOM 2128 N N . GLY B 1 55 ? 22.219 -5.977 2.354 1 98 55 GLY B N 1
ATOM 2129 C CA . GLY B 1 55 ? 21.891 -6.52 3.662 1 98 55 GLY B CA 1
ATOM 2130 C C . GLY B 1 55 ? 20.562 -7.25 3.688 1 98 55 GLY B C 1
ATOM 2131 O O . GLY B 1 55 ? 20.203 -7.859 4.699 1 98 55 GLY B O 1
ATOM 2132 N N . VAL B 1 56 ? 19.859 -7.258 2.645 1 98.5 56 VAL B N 1
ATOM 2133 C CA . VAL B 1 56 ? 18.531 -7.844 2.6 1 98.5 56 VAL B CA 1
ATOM 2134 C C . VAL B 1 56 ? 18.625 -9.32 2.236 1 98.5 56 VAL B C 1
ATOM 2136 O O . VAL B 1 56 ? 19.391 -9.703 1.338 1 98.5 56 VAL B O 1
ATOM 2139 N N . ILE B 1 57 ? 17.984 -10.125 2.977 1 98.62 57 ILE B N 1
ATOM 2140 C CA . ILE B 1 57 ? 17.688 -11.5 2.578 1 98.62 57 ILE B CA 1
ATOM 2141 C C . ILE B 1 57 ? 16.375 -11.539 1.803 1 98.62 57 ILE B C 1
ATOM 2143 O O . ILE B 1 57 ? 15.297 -11.523 2.398 1 98.62 57 ILE B O 1
ATOM 2147 N N . ALA B 1 58 ? 16.484 -11.648 0.464 1 98.81 58 ALA B N 1
ATOM 2148 C CA . ALA B 1 58 ? 15.305 -11.578 -0.396 1 98.81 58 ALA B CA 1
ATOM 2149 C C . ALA B 1 58 ? 14.727 -12.969 -0.653 1 98.81 58 ALA B C 1
ATOM 2151 O O . ALA B 1 58 ? 15.477 -13.922 -0.887 1 98.81 58 ALA B O 1
ATOM 2152 N N . HIS B 1 59 ? 13.422 -13.102 -0.538 1 98.88 59 HIS B N 1
ATOM 2153 C CA . HIS B 1 59 ? 12.734 -14.359 -0.82 1 98.88 59 HIS B CA 1
ATOM 2154 C C . HIS B 1 59 ? 11.805 -14.219 -2.023 1 98.88 59 HIS B C 1
ATOM 2156 O O . HIS B 1 59 ? 11.211 -13.164 -2.234 1 98.88 59 HIS B O 1
ATOM 2162 N N . HIS B 1 60 ? 11.703 -15.273 -2.791 1 98.88 60 HIS B N 1
ATOM 2163 C CA . HIS B 1 60 ? 10.789 -15.344 -3.928 1 98.88 60 HIS B CA 1
ATOM 2164 C C . HIS B 1 60 ? 9.461 -15.977 -3.527 1 98.88 60 HIS B C 1
ATOM 2166 O O . HIS B 1 60 ? 9.43 -16.891 -2.697 1 98.88 60 HIS B O 1
ATOM 2172 N N . GLU B 1 61 ? 8.406 -15.539 -4.09 1 98.81 61 GLU B N 1
ATOM 2173 C CA . GLU B 1 61 ? 7.074 -16.125 -3.988 1 98.81 61 GLU B CA 1
ATOM 2174 C C . GLU B 1 61 ? 6.355 -16.109 -5.332 1 98.81 61 GLU B C 1
ATOM 2176 O O . GLU B 1 61 ? 5.793 -15.078 -5.727 1 98.81 61 GLU B O 1
ATOM 2181 N N . VAL B 1 62 ? 6.281 -17.188 -6.078 1 98.94 62 VAL B N 1
ATOM 2182 C CA . VAL B 1 62 ? 5.594 -17.25 -7.367 1 98.94 62 VAL B CA 1
ATOM 2183 C C . VAL B 1 62 ? 4.086 -17.266 -7.145 1 98.94 62 VAL B C 1
ATOM 2185 O O . VAL B 1 62 ? 3.596 -17.953 -6.238 1 98.94 62 VAL B O 1
ATOM 2188 N N . GLU B 1 63 ? 3.379 -16.484 -7.867 1 98.94 63 GLU B N 1
ATOM 2189 C CA . GLU B 1 63 ? 1.941 -16.344 -7.652 1 98.94 63 GLU B CA 1
ATOM 2190 C C . GLU B 1 63 ? 1.198 -16.188 -8.977 1 98.94 63 GLU B C 1
ATOM 2192 O O . GLU B 1 63 ? 1.788 -15.773 -9.977 1 98.94 63 GLU B O 1
ATOM 2197 N N . LEU B 1 64 ? -0.08 -16.547 -8.992 1 98.94 64 LEU B N 1
ATOM 2198 C CA . LEU B 1 64 ? -1.006 -16.094 -10.031 1 98.94 64 LEU B CA 1
ATOM 2199 C C . L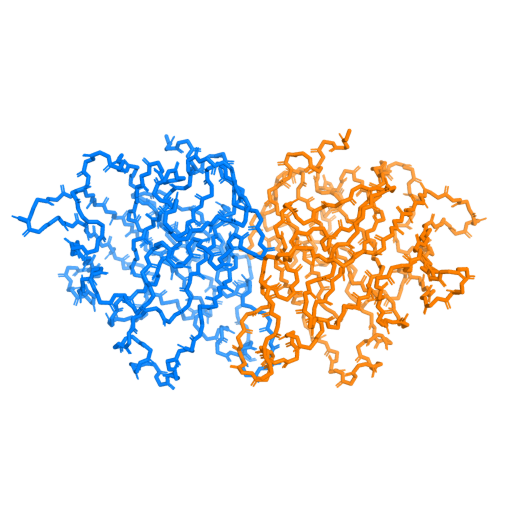EU B 1 64 ? -1.504 -14.688 -9.75 1 98.94 64 LEU B C 1
ATOM 2201 O O . LEU B 1 64 ? -1.94 -14.383 -8.641 1 98.94 64 LEU B O 1
ATOM 2205 N N . GLY B 1 65 ? -1.366 -13.844 -10.734 1 98.88 65 GLY B N 1
ATOM 2206 C CA . GLY B 1 65 ? -1.965 -12.516 -10.672 1 98.88 65 GLY B CA 1
ATOM 2207 C C . GLY B 1 65 ? -3.277 -12.422 -11.43 1 98.88 65 GLY B C 1
ATOM 2208 O O . GLY B 1 65 ? -3.42 -12.992 -12.508 1 98.88 65 GLY B O 1
ATOM 2209 N N . VAL B 1 66 ? -4.23 -11.758 -10.844 1 98.94 66 VAL B N 1
ATOM 2210 C CA . VAL B 1 66 ? -5.512 -11.461 -11.477 1 98.94 66 VAL B CA 1
ATOM 2211 C C . VAL B 1 66 ? -5.543 -10 -11.922 1 98.94 66 VAL B C 1
ATOM 2213 O O . VAL B 1 66 ? -5.359 -9.086 -11.109 1 98.94 66 VAL B O 1
ATOM 2216 N N . VAL B 1 67 ? -5.762 -9.773 -13.188 1 98.88 67 VAL B N 1
ATOM 2217 C CA . VAL B 1 67 ? -5.832 -8.422 -13.727 1 98.88 67 VAL B CA 1
ATOM 2218 C C . VAL B 1 67 ? -7.277 -7.934 -13.703 1 98.88 67 VAL B C 1
ATOM 2220 O O . VAL B 1 67 ? -8.156 -8.539 -14.32 1 98.88 67 VAL B O 1
ATOM 2223 N N . ILE B 1 68 ? -7.484 -6.832 -13.023 1 98.88 68 ILE B N 1
ATOM 2224 C CA . ILE B 1 68 ? -8.812 -6.238 -12.945 1 98.88 68 ILE B CA 1
ATOM 2225 C C . ILE B 1 68 ? -9.117 -5.473 -14.234 1 98.88 68 ILE B C 1
ATOM 2227 O O . ILE B 1 68 ? -8.312 -4.645 -14.672 1 98.88 68 ILE B O 1
ATOM 2231 N N . GLY B 1 69 ? -10.273 -5.73 -14.766 1 98.56 69 GLY B N 1
ATOM 2232 C CA . GLY B 1 69 ? -10.594 -5.164 -16.062 1 98.56 69 GLY B CA 1
ATOM 2233 C C . GLY B 1 69 ? -11.664 -4.094 -16 1 98.56 69 GLY B C 1
ATOM 2234 O O . GLY B 1 69 ? -11.898 -3.379 -16.984 1 98.56 69 GLY B O 1
ATOM 2235 N N . LYS B 1 70 ? -12.32 -4.043 -14.938 1 98.19 70 LYS B N 1
ATOM 2236 C CA . LYS B 1 70 ? -13.406 -3.09 -14.711 1 98.19 70 LYS B CA 1
ATOM 2237 C C . LYS B 1 70 ? -13.391 -2.562 -13.281 1 98.19 70 LYS B C 1
ATOM 2239 O O . LYS B 1 70 ? -13.18 -3.324 -12.336 1 98.19 70 LYS B O 1
ATOM 2244 N N . THR B 1 71 ? -13.586 -1.218 -13.18 1 98.69 71 THR B N 1
ATOM 2245 C CA . THR B 1 71 ? -13.617 -0.596 -11.867 1 98.69 71 THR B CA 1
ATOM 2246 C C . THR B 1 71 ? -14.867 -1.013 -11.102 1 98.69 71 THR B C 1
ATOM 2248 O O . THR B 1 71 ? -15.961 -1.062 -11.664 1 98.69 71 THR B O 1
ATOM 2251 N N . GLY B 1 72 ? -14.68 -1.356 -9.812 1 98.69 72 GLY B N 1
ATOM 2252 C CA . GLY B 1 72 ? -15.828 -1.73 -9.008 1 98.69 72 GLY B CA 1
ATOM 2253 C C . GLY B 1 72 ? -15.547 -1.7 -7.516 1 98.69 72 GLY B C 1
ATOM 2254 O O . GLY B 1 72 ? -14.398 -1.846 -7.09 1 98.69 72 GLY B O 1
ATOM 2255 N N . ARG B 1 73 ? -16.531 -1.447 -6.773 1 98.5 73 ARG B N 1
ATOM 2256 C CA . ARG B 1 73 ? -16.578 -1.49 -5.316 1 98.5 73 ARG B CA 1
ATOM 2257 C C . ARG B 1 73 ? -17.688 -2.398 -4.824 1 98.5 73 ARG B C 1
ATOM 2259 O O . ARG B 1 73 ? -18.734 -2.516 -5.473 1 98.5 73 ARG B O 1
ATOM 2266 N N . ASP B 1 74 ? -17.469 -3.082 -3.705 1 98.56 74 ASP B N 1
ATOM 2267 C CA . ASP B 1 74 ? -18.469 -3.963 -3.119 1 98.56 74 ASP B CA 1
ATOM 2268 C C . ASP B 1 74 ? -18.969 -4.988 -4.141 1 98.56 74 ASP B C 1
ATOM 2270 O O . ASP B 1 74 ? -20.172 -5.148 -4.328 1 98.56 74 ASP B O 1
ATOM 2274 N N . ILE B 1 75 ? -18.047 -5.602 -4.816 1 98.81 75 ILE B N 1
ATOM 2275 C CA . ILE B 1 75 ? -18.328 -6.621 -5.816 1 98.81 75 ILE B CA 1
ATOM 2276 C C . ILE B 1 75 ? -18.672 -7.941 -5.129 1 98.81 75 ILE B C 1
ATOM 2278 O O . ILE B 1 75 ? -17.906 -8.43 -4.293 1 98.81 75 ILE B O 1
ATOM 2282 N N . SER B 1 76 ? -19.734 -8.57 -5.406 1 98.69 76 SER B N 1
ATOM 2283 C CA . SER B 1 76 ? -20.047 -9.883 -4.848 1 98.69 76 SER B CA 1
ATOM 2284 C C . SER B 1 76 ? -19.172 -10.969 -5.465 1 98.69 76 SER B C 1
ATOM 2286 O O . SER B 1 76 ? -18.734 -10.852 -6.609 1 98.69 76 SER B O 1
ATOM 2288 N N . ALA B 1 77 ? -18.953 -12.008 -4.707 1 98.69 77 ALA B N 1
ATOM 2289 C CA . ALA B 1 77 ? -18.203 -13.141 -5.242 1 98.69 77 ALA B CA 1
ATOM 2290 C C . ALA B 1 77 ? -18.859 -13.68 -6.516 1 98.69 77 ALA B C 1
ATOM 2292 O O . ALA B 1 77 ? -18.156 -14.062 -7.457 1 98.69 77 ALA B O 1
ATOM 2293 N N . ALA B 1 78 ? -20.141 -13.664 -6.57 1 98.62 78 ALA B N 1
ATOM 2294 C CA . ALA B 1 78 ? -20.891 -14.188 -7.715 1 98.62 78 ALA B CA 1
ATOM 2295 C C . ALA B 1 78 ? -20.609 -13.359 -8.969 1 98.62 78 ALA B C 1
ATOM 2297 O O . ALA B 1 78 ? -20.625 -13.891 -10.078 1 98.62 78 ALA B O 1
ATOM 2298 N N . ASP B 1 79 ? -20.312 -12.094 -8.828 1 98.62 79 ASP B N 1
ATOM 2299 C CA . ASP B 1 79 ? -20.141 -11.203 -9.961 1 98.62 79 ASP B CA 1
ATOM 2300 C C . ASP B 1 79 ? -18.656 -10.977 -10.25 1 98.62 79 ASP B C 1
ATOM 2302 O O . ASP B 1 79 ? -18.297 -10.258 -11.188 1 98.62 79 ASP B O 1
ATOM 2306 N N . ALA B 1 80 ? -17.766 -11.555 -9.469 1 98.81 80 ALA B N 1
ATOM 2307 C CA . ALA B 1 80 ? -16.344 -11.258 -9.508 1 98.81 80 ALA B CA 1
ATOM 2308 C C . ALA B 1 80 ? -15.773 -11.461 -10.906 1 98.81 80 ALA B C 1
ATOM 2310 O O . ALA B 1 80 ? -14.945 -10.68 -11.367 1 98.81 80 ALA B O 1
ATOM 2311 N N . GLY B 1 81 ? -16.219 -12.469 -11.57 1 98.44 81 GLY B N 1
ATOM 2312 C CA . GLY B 1 81 ? -15.711 -12.797 -12.891 1 98.44 81 GLY B CA 1
ATOM 2313 C C . GLY B 1 81 ? -15.891 -11.672 -13.898 1 98.44 81 GLY B C 1
ATOM 2314 O O . GLY B 1 81 ? -15.094 -11.539 -14.828 1 98.44 81 GLY B O 1
ATOM 2315 N N . LYS B 1 82 ? -16.938 -10.852 -13.742 1 98.5 82 LYS B N 1
ATOM 2316 C CA . LYS B 1 82 ? -17.234 -9.758 -14.648 1 98.5 82 LYS B CA 1
ATOM 2317 C C . LYS B 1 82 ? -16.172 -8.664 -14.578 1 98.5 82 LYS B C 1
ATOM 2319 O O . LYS B 1 82 ? -16.109 -7.797 -15.453 1 98.5 82 LYS B O 1
ATOM 2324 N N . TYR B 1 83 ? -15.352 -8.766 -13.578 1 98.81 83 TYR B N 1
ATOM 2325 C CA . TYR B 1 83 ? -14.398 -7.688 -13.344 1 98.81 83 TYR B CA 1
ATOM 2326 C C . TYR B 1 83 ? -12.977 -8.141 -13.68 1 98.81 83 TYR B C 1
ATOM 2328 O O . TYR B 1 83 ? -12.023 -7.367 -13.547 1 98.81 83 TYR B O 1
ATOM 2336 N N . VAL B 1 84 ? -12.812 -9.352 -14.07 1 98.75 84 VAL B N 1
ATOM 2337 C CA . VAL B 1 84 ? -11.5 -9.914 -14.375 1 98.75 84 VAL B CA 1
ATOM 2338 C C . VAL B 1 84 ? -11.266 -9.883 -15.883 1 98.75 84 VAL B C 1
ATOM 2340 O O . VAL B 1 84 ? -12.031 -10.484 -16.641 1 98.75 84 VAL B O 1
ATOM 2343 N N . SER B 1 85 ? -10.242 -9.203 -16.312 1 98.56 85 SER B N 1
ATOM 2344 C CA . SER B 1 85 ? -9.938 -9.164 -17.734 1 98.56 85 SER B CA 1
ATOM 2345 C C . SER B 1 85 ? -8.969 -10.273 -18.125 1 98.56 85 SER B C 1
ATOM 2347 O O . SER B 1 85 ? -8.922 -10.695 -19.281 1 98.56 85 SER B O 1
ATOM 2349 N N . GLY B 1 86 ? -8.18 -10.727 -17.141 1 98.62 86 GLY B N 1
ATOM 2350 C CA . GLY B 1 86 ? -7.191 -11.766 -17.422 1 98.62 86 GLY B CA 1
ATOM 2351 C C . GLY B 1 86 ? -6.285 -12.055 -16.234 1 98.62 86 GLY B C 1
ATOM 2352 O O . GLY B 1 86 ? -6.652 -11.805 -15.094 1 98.62 86 GLY B O 1
ATOM 2353 N N . TYR B 1 87 ? -5.199 -12.703 -16.531 1 98.81 87 TYR B N 1
ATOM 2354 C CA . TYR B 1 87 ? -4.27 -13.188 -15.516 1 98.81 87 TYR B CA 1
ATOM 2355 C C . TYR B 1 87 ? -2.826 -12.906 -15.922 1 98.81 87 TYR B C 1
ATOM 2357 O O . TYR B 1 87 ? -2.568 -12.43 -17.031 1 98.81 87 TYR B O 1
ATOM 2365 N N . THR B 1 88 ? -1.938 -13.164 -15.016 1 98.75 88 THR B N 1
ATOM 2366 C CA . THR B 1 88 ? -0.507 -13.055 -15.281 1 98.75 88 THR B CA 1
ATOM 2367 C C . THR B 1 88 ? 0.29 -13.859 -14.258 1 98.75 88 THR B C 1
ATOM 2369 O O . THR B 1 88 ? -0.23 -14.219 -13.195 1 98.75 88 THR B O 1
ATOM 2372 N N . LEU B 1 89 ? 1.422 -14.281 -14.68 1 98.81 89 LEU B N 1
ATOM 2373 C CA . LEU B 1 89 ? 2.412 -14.867 -13.781 1 98.81 89 LEU B CA 1
ATOM 2374 C C . LEU B 1 89 ? 3.234 -13.789 -13.094 1 98.81 89 LEU B C 1
ATOM 2376 O O . LEU B 1 89 ? 3.654 -12.82 -13.727 1 98.81 89 LEU B O 1
ATOM 2380 N N . ALA B 1 90 ? 3.381 -13.875 -11.766 1 98.94 90 ALA B N 1
ATOM 2381 C CA . ALA B 1 90 ? 4.121 -12.859 -11.023 1 98.94 90 ALA B CA 1
ATOM 2382 C C . ALA B 1 90 ? 4.965 -13.5 -9.922 1 98.94 90 ALA B C 1
ATOM 2384 O O . ALA B 1 90 ? 4.727 -14.641 -9.523 1 98.94 90 ALA B O 1
ATOM 2385 N N . VAL B 1 91 ? 5.961 -12.789 -9.484 1 98.94 91 VAL B N 1
ATOM 2386 C CA . VAL B 1 91 ? 6.723 -13.156 -8.297 1 98.94 91 VAL B CA 1
ATOM 2387 C C . VAL B 1 91 ? 6.664 -12.031 -7.273 1 98.94 91 VAL B C 1
ATOM 2389 O O . VAL B 1 91 ? 7.094 -10.906 -7.551 1 98.94 91 VAL B O 1
ATOM 2392 N N . ASP B 1 92 ? 6.066 -12.297 -6.113 1 98.94 92 ASP B N 1
ATOM 2393 C CA . ASP B 1 92 ? 6.02 -11.375 -4.984 1 98.94 92 ASP B CA 1
ATOM 2394 C C . ASP B 1 92 ? 7.301 -11.453 -4.156 1 98.94 92 ASP B C 1
ATOM 2396 O O . ASP B 1 92 ? 7.355 -12.18 -3.158 1 98.94 92 ASP B O 1
ATOM 2400 N N . MET B 1 93 ? 8.297 -10.641 -4.523 1 98.94 93 MET B N 1
ATOM 2401 C CA . MET B 1 93 ? 9.555 -10.609 -3.789 1 98.94 93 MET B CA 1
ATOM 2402 C C . MET B 1 93 ? 9.367 -9.977 -2.416 1 98.94 93 MET B C 1
ATOM 2404 O O . MET B 1 93 ? 8.555 -9.062 -2.254 1 98.94 93 MET B O 1
ATOM 2408 N N . THR B 1 94 ? 10.125 -10.453 -1.453 1 98.75 94 THR B N 1
ATOM 2409 C CA . THR B 1 94 ? 10.008 -10.023 -0.065 1 98.75 94 THR B CA 1
ATOM 2410 C C . THR B 1 94 ? 11.383 -9.805 0.556 1 98.75 94 THR B C 1
ATOM 2412 O O . THR B 1 94 ? 12.25 -10.672 0.469 1 98.75 94 THR B O 1
ATOM 2415 N N . ALA B 1 95 ? 11.633 -8.641 1.111 1 98.81 95 ALA B N 1
ATOM 2416 C CA . ALA B 1 95 ? 12.75 -8.492 2.035 1 98.81 95 ALA B CA 1
ATOM 2417 C C . ALA B 1 95 ? 12.453 -9.156 3.375 1 98.81 95 ALA B C 1
ATOM 2419 O O . ALA B 1 95 ? 11.953 -8.508 4.297 1 98.81 95 ALA B O 1
ATOM 2420 N N . ARG B 1 96 ? 12.82 -10.375 3.488 1 98.44 96 ARG B N 1
ATOM 2421 C CA . ARG B 1 96 ? 12.312 -11.242 4.543 1 98.44 96 ARG B CA 1
ATOM 2422 C C . ARG B 1 96 ? 12.812 -10.797 5.914 1 98.44 96 ARG B C 1
ATOM 2424 O O . ARG B 1 96 ? 12.047 -10.758 6.875 1 98.44 96 ARG B O 1
ATOM 2431 N N . ASN B 1 97 ? 14.102 -10.508 6.047 1 98.44 97 ASN B N 1
ATOM 2432 C CA . ASN B 1 97 ? 14.617 -10.078 7.344 1 98.44 97 ASN B CA 1
ATOM 2433 C C . ASN B 1 97 ? 13.992 -8.75 7.773 1 98.44 97 ASN B C 1
ATOM 2435 O O . ASN B 1 97 ? 13.711 -8.547 8.961 1 98.44 97 ASN B O 1
ATOM 2439 N N . LEU B 1 98 ? 13.773 -7.844 6.836 1 98.56 98 LEU B N 1
ATOM 2440 C CA . LEU B 1 98 ? 13.047 -6.617 7.148 1 98.56 98 LEU B CA 1
ATOM 2441 C C . LEU B 1 98 ? 11.609 -6.922 7.543 1 98.56 98 LEU B C 1
ATOM 2443 O O . LEU B 1 98 ? 11.086 -6.352 8.5 1 98.56 98 LEU B O 1
ATOM 2447 N N . GLN B 1 99 ? 10.969 -7.777 6.762 1 98.38 99 GLN B N 1
ATOM 2448 C CA . GLN B 1 99 ? 9.594 -8.141 7.09 1 98.38 99 GLN B CA 1
ATOM 2449 C C . GLN B 1 99 ? 9.5 -8.727 8.492 1 98.38 99 GLN B C 1
ATOM 2451 O O . GLN B 1 99 ? 8.586 -8.391 9.258 1 98.38 99 GLN B O 1
ATOM 2456 N N . ASP B 1 100 ? 10.406 -9.641 8.82 1 97.69 100 ASP B N 1
ATOM 2457 C CA . ASP B 1 100 ? 10.414 -10.227 10.156 1 97.69 100 ASP B CA 1
ATOM 2458 C C . ASP B 1 100 ? 10.539 -9.148 11.227 1 97.69 100 ASP B C 1
ATOM 2460 O O . ASP B 1 100 ? 9.836 -9.195 12.242 1 97.69 100 ASP B O 1
ATOM 2464 N N . ARG B 1 101 ? 11.43 -8.203 11.008 1 97.62 101 ARG B N 1
ATOM 2465 C CA . ARG B 1 101 ? 11.633 -7.113 11.953 1 97.62 101 ARG B CA 1
ATOM 2466 C C . ARG B 1 101 ? 10.359 -6.305 12.148 1 97.62 101 ARG B C 1
ATOM 2468 O O . ARG B 1 101 ? 9.953 -6.035 13.281 1 97.62 101 ARG B O 1
ATOM 2475 N N . VAL B 1 102 ? 9.695 -5.93 11.07 1 97.75 102 VAL B N 1
ATOM 2476 C CA . VAL B 1 102 ? 8.539 -5.051 11.188 1 97.75 102 VAL B CA 1
ATOM 2477 C C . VAL B 1 102 ? 7.344 -5.84 11.727 1 97.75 102 VAL B C 1
ATOM 2479 O O . VAL B 1 102 ? 6.508 -5.301 12.453 1 97.75 102 VAL B O 1
ATOM 2482 N N . LYS B 1 103 ? 7.203 -7.09 11.383 1 97.62 103 LYS B N 1
ATOM 2483 C CA . LYS B 1 103 ? 6.168 -7.938 11.961 1 97.62 103 LYS B CA 1
ATOM 2484 C C . LYS B 1 103 ? 6.266 -7.957 13.484 1 97.62 103 LYS B C 1
ATOM 2486 O O . LYS B 1 103 ? 5.262 -7.773 14.18 1 97.62 103 LYS B O 1
ATOM 2491 N N . LYS B 1 104 ? 7.449 -8.188 13.961 1 97 104 LYS B N 1
ATOM 2492 C CA . LYS B 1 104 ? 7.691 -8.266 15.398 1 97 104 LYS B CA 1
ATOM 2493 C C . LYS B 1 104 ? 7.34 -6.945 16.078 1 97 104 LYS B C 1
ATOM 2495 O O . LYS B 1 104 ? 6.852 -6.938 17.219 1 97 104 LYS B O 1
ATOM 2500 N N . ALA B 1 105 ? 7.531 -5.852 15.422 1 96.81 105 ALA B N 1
ATOM 2501 C CA . ALA B 1 105 ? 7.309 -4.52 15.984 1 96.81 105 ALA B CA 1
ATOM 2502 C C . ALA B 1 105 ? 5.879 -4.047 15.727 1 96.81 105 ALA B C 1
ATOM 2504 O O . ALA B 1 105 ? 5.5 -2.945 16.125 1 96.81 105 ALA B O 1
ATOM 2505 N N . GLY B 1 106 ? 5.051 -4.887 14.992 1 97.38 106 GLY B N 1
ATOM 2506 C CA . GLY B 1 106 ? 3.697 -4.484 14.641 1 97.38 106 GLY B CA 1
ATOM 2507 C C . GLY B 1 106 ? 3.65 -3.348 13.641 1 97.38 106 GLY B C 1
ATOM 2508 O O . GLY B 1 106 ? 2.738 -2.518 13.68 1 97.38 106 GLY B O 1
ATOM 2509 N N . LEU B 1 107 ? 4.613 -3.203 12.812 1 98.06 107 LEU B N 1
ATOM 2510 C CA . LEU B 1 107 ? 4.723 -2.127 11.836 1 98.06 107 LEU B CA 1
ATOM 2511 C C . LEU B 1 107 ? 4.312 -2.609 10.445 1 98.06 107 LEU B C 1
ATOM 2513 O O . LEU B 1 107 ? 4.184 -3.814 10.219 1 98.06 107 LEU B O 1
ATOM 2517 N N . PRO B 1 108 ? 4.047 -1.686 9.492 1 98.5 108 PRO B N 1
ATOM 2518 C CA . PRO B 1 108 ? 3.566 -2.064 8.164 1 98.5 108 PRO B CA 1
ATOM 2519 C C . PRO B 1 108 ? 4.637 -2.764 7.328 1 98.5 108 PRO B C 1
ATOM 2521 O O . PRO B 1 108 ? 5.832 -2.574 7.566 1 98.5 108 PRO B O 1
ATOM 2524 N N . TRP B 1 109 ? 4.184 -3.463 6.285 1 98.81 109 TRP B N 1
ATOM 2525 C CA . TRP B 1 109 ? 5.055 -4.293 5.457 1 98.81 109 TRP B CA 1
ATOM 2526 C C . TRP B 1 109 ? 5.496 -3.539 4.207 1 98.81 109 TRP B C 1
ATOM 2528 O O . TRP B 1 109 ? 6.281 -4.059 3.408 1 98.81 109 TRP B O 1
ATOM 2538 N N . SER B 1 110 ? 5.105 -2.322 4.016 1 98.75 110 SER B N 1
ATOM 2539 C CA . SER B 1 110 ? 5.199 -1.634 2.734 1 98.75 110 SER B CA 1
ATOM 2540 C C . SER B 1 110 ? 6.637 -1.606 2.227 1 98.75 110 SER B C 1
ATOM 2542 O O . SER B 1 110 ? 6.895 -1.881 1.053 1 98.75 110 SER B O 1
ATOM 2544 N N . ALA B 1 111 ? 7.578 -1.328 3.061 1 98.56 111 ALA B N 1
ATOM 2545 C CA . ALA B 1 111 ? 8.969 -1.29 2.609 1 98.56 111 ALA B CA 1
ATOM 2546 C C . ALA B 1 111 ? 9.469 -2.688 2.256 1 98.56 111 ALA B C 1
ATOM 2548 O O . ALA B 1 111 ? 10.07 -2.889 1.201 1 98.56 111 ALA B O 1
ATOM 2549 N N . ALA B 1 112 ? 9.172 -3.67 3.059 1 98.81 112 ALA B N 1
ATOM 2550 C CA . ALA B 1 112 ? 9.664 -5.035 2.893 1 98.81 112 ALA B CA 1
ATOM 2551 C C . ALA B 1 112 ? 9.164 -5.645 1.587 1 98.81 112 ALA B C 1
ATOM 2553 O O . ALA B 1 112 ? 9.812 -6.512 1.006 1 98.81 112 ALA B O 1
ATOM 2554 N N . LYS B 1 113 ? 8 -5.195 1.138 1 98.88 113 LYS B N 1
ATOM 2555 C CA . LYS B 1 113 ? 7.348 -5.789 -0.024 1 98.88 113 LYS B CA 1
ATOM 2556 C C . LYS B 1 113 ? 7.414 -4.855 -1.229 1 98.88 113 LYS B C 1
ATOM 2558 O O . LYS B 1 113 ? 7.148 -5.27 -2.359 1 98.88 113 LYS B O 1
ATOM 2563 N N . GLY B 1 114 ? 7.859 -3.566 -1.025 1 98.81 114 GLY B N 1
ATOM 2564 C CA . GLY B 1 114 ? 7.582 -2.555 -2.031 1 98.81 114 GLY B CA 1
ATOM 2565 C C . GLY B 1 114 ? 8.836 -2.004 -2.688 1 98.81 114 GLY B C 1
ATOM 2566 O O . GLY B 1 114 ? 8.789 -0.965 -3.35 1 98.81 114 GLY B O 1
ATOM 2567 N N . PHE B 1 115 ? 9.977 -2.672 -2.553 1 98.88 115 PHE B N 1
ATOM 2568 C CA . PHE B 1 115 ? 11.188 -2.197 -3.221 1 98.88 115 PHE B CA 1
ATOM 2569 C C . PHE B 1 115 ? 10.992 -2.172 -4.73 1 98.88 115 PHE B C 1
ATOM 2571 O O . PHE B 1 115 ? 10.297 -3.023 -5.289 1 98.88 115 PHE B O 1
ATOM 2578 N N . ASP B 1 116 ? 11.648 -1.21 -5.387 1 98.69 116 ASP B N 1
ATOM 2579 C CA . ASP B 1 116 ? 11.734 -1.302 -6.844 1 98.69 116 ASP B CA 1
ATOM 2580 C C . ASP B 1 116 ? 12.25 -2.67 -7.277 1 98.69 116 ASP B C 1
ATOM 2582 O O . ASP B 1 116 ? 13.164 -3.221 -6.66 1 98.69 116 ASP B O 1
ATOM 2586 N N . THR B 1 117 ? 11.602 -3.242 -8.305 1 98.81 117 THR B N 1
ATOM 2587 C CA . THR B 1 117 ? 11.914 -4.484 -9 1 98.81 117 THR B CA 1
ATOM 2588 C C . THR B 1 117 ? 11.445 -5.691 -8.203 1 98.81 117 THR B C 1
ATOM 2590 O O . THR B 1 117 ? 11.695 -6.836 -8.586 1 98.81 117 THR B O 1
ATOM 2593 N N . PHE B 1 118 ? 10.719 -5.523 -7.078 1 98.94 118 PHE B N 1
ATOM 2594 C CA . PHE B 1 118 ? 10.305 -6.617 -6.211 1 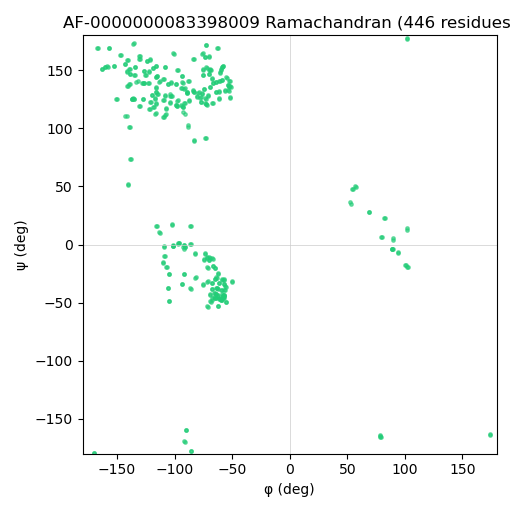98.94 118 PHE B CA 1
ATOM 2595 C C . PHE B 1 118 ? 9 -7.234 -6.703 1 98.94 118 PHE B C 1
ATOM 2597 O O . PHE B 1 118 ? 8.32 -7.938 -5.957 1 98.94 118 PHE B O 1
ATOM 2604 N N . THR B 1 119 ? 8.586 -6.973 -7.949 1 98.94 119 THR B N 1
ATOM 2605 C CA . THR B 1 119 ? 7.441 -7.66 -8.539 1 98.94 119 THR B CA 1
ATOM 2606 C C . THR B 1 119 ? 7.73 -8.031 -9.992 1 98.94 119 THR B C 1
ATOM 2608 O O . THR B 1 119 ? 7.172 -7.438 -10.914 1 98.94 119 THR B O 1
ATOM 2611 N N . PRO B 1 120 ? 8.555 -9.031 -10.219 1 98.94 120 PRO B N 1
ATOM 2612 C CA . PRO B 1 120 ? 8.625 -9.594 -11.57 1 98.94 120 PRO B CA 1
ATOM 2613 C C . PRO B 1 120 ? 7.254 -10 -12.109 1 98.94 120 PRO B C 1
ATOM 2615 O O . PRO B 1 120 ? 6.449 -10.586 -11.383 1 98.94 120 PRO B O 1
ATOM 2618 N N . ILE B 1 121 ? 7.047 -9.688 -13.312 1 98.81 121 ILE B N 1
ATOM 2619 C CA . ILE B 1 121 ? 5.695 -9.836 -13.852 1 98.81 121 ILE B CA 1
ATOM 2620 C C . ILE B 1 121 ? 5.758 -10.406 -15.266 1 98.81 121 ILE B C 1
ATOM 2622 O O . ILE B 1 121 ? 6.641 -10.039 -16.047 1 98.81 121 ILE B O 1
ATOM 2626 N N . GLY B 1 122 ? 4.883 -11.305 -15.531 1 98.56 122 GLY B N 1
ATOM 2627 C CA . GLY B 1 122 ? 4.812 -11.953 -16.828 1 98.56 122 GLY B CA 1
ATOM 2628 C C . GLY B 1 122 ? 3.898 -11.234 -17.812 1 98.56 122 GLY B C 1
ATOM 2629 O O . GLY B 1 122 ? 3.715 -10.023 -17.719 1 98.56 122 GLY B O 1
ATOM 2630 N N . SER B 1 123 ? 3.484 -11.969 -18.797 1 98.06 123 SER B N 1
ATOM 2631 C CA . SER B 1 123 ? 2.633 -11.422 -19.859 1 98.06 123 SER B CA 1
ATOM 2632 C C . SER B 1 123 ? 1.165 -11.43 -19.438 1 98.06 123 SER B C 1
ATOM 2634 O O . SER B 1 123 ? 0.774 -12.188 -18.547 1 98.06 123 SER B O 1
ATOM 2636 N N . PHE B 1 124 ? 0.381 -10.594 -20.109 1 98.56 124 PHE B N 1
ATOM 2637 C CA . PHE B 1 124 ? -1.066 -10.625 -19.938 1 98.56 124 PHE B CA 1
ATOM 2638 C C . PHE B 1 124 ? -1.665 -11.844 -20.625 1 98.56 124 PHE B C 1
ATOM 2640 O O . PHE B 1 124 ? -1.39 -12.102 -21.797 1 98.56 124 PHE B O 1
ATOM 2647 N N . ILE B 1 125 ? -2.389 -12.586 -19.906 1 98.44 125 ILE B N 1
ATOM 2648 C CA . ILE B 1 125 ? -3.143 -13.727 -20.422 1 98.44 125 ILE B CA 1
ATOM 2649 C C . ILE B 1 125 ? -4.637 -13.414 -20.391 1 98.44 125 ILE B C 1
ATOM 2651 O O . ILE B 1 125 ? -5.246 -13.375 -19.312 1 98.44 125 ILE B O 1
ATOM 2655 N N . PRO B 1 126 ? -5.262 -13.227 -21.547 1 98 126 PRO B N 1
ATOM 2656 C CA . PRO B 1 126 ? -6.703 -12.961 -21.531 1 98 126 PRO B CA 1
ATOM 2657 C C . PRO B 1 126 ? -7.496 -14.039 -20.797 1 98 126 PRO B C 1
ATOM 2659 O O . PRO B 1 126 ? -7.172 -15.227 -20.891 1 98 126 PRO B O 1
ATOM 2662 N N . SER B 1 127 ? -8.523 -13.594 -20.125 1 97.75 127 SER B N 1
ATOM 2663 C CA . SER B 1 127 ? -9.336 -14.547 -19.375 1 97.75 127 SER B CA 1
ATOM 2664 C C . SER B 1 127 ? -9.891 -15.641 -20.281 1 97.75 127 SER B C 1
ATOM 2666 O O . SER B 1 127 ? -10.055 -16.781 -19.844 1 97.75 127 SER B O 1
ATOM 2668 N N . SER B 1 128 ? -10.117 -15.359 -21.5 1 97.44 128 SER B N 1
ATOM 2669 C CA . SER B 1 128 ? -10.648 -16.312 -22.469 1 97.44 128 SER B CA 1
ATOM 2670 C C . SER B 1 128 ? -9.664 -17.453 -22.719 1 97.44 128 SER B C 1
ATOM 2672 O O . SER B 1 128 ? -10.055 -18.516 -23.188 1 97.44 128 SER B O 1
ATOM 2674 N N . ASP B 1 129 ? -8.43 -17.266 -22.422 1 97.25 129 ASP B N 1
ATOM 2675 C CA . ASP B 1 129 ? -7.402 -18.266 -22.703 1 97.25 129 ASP B CA 1
ATOM 2676 C C . ASP B 1 129 ? -7.195 -19.188 -21.5 1 97.25 129 ASP B C 1
ATOM 2678 O O . ASP B 1 129 ? -6.387 -20.125 -21.562 1 97.25 129 ASP B O 1
ATOM 2682 N N . VAL B 1 130 ? -7.871 -18.953 -20.438 1 97.94 130 VAL B N 1
ATOM 2683 C CA . VAL B 1 130 ? -7.754 -19.734 -19.219 1 97.94 130 VAL B CA 1
ATOM 2684 C C . VAL B 1 130 ? -9.086 -20.422 -18.922 1 97.94 130 VAL B C 1
ATOM 2686 O O . VAL B 1 130 ? -10.07 -19.766 -18.578 1 97.94 130 VAL B O 1
ATOM 2689 N N . GLU B 1 131 ? -9.133 -21.688 -19.016 1 96.69 131 GLU B N 1
ATOM 2690 C CA . GLU B 1 131 ? -10.367 -22.438 -18.781 1 96.69 131 GLU B CA 1
ATOM 2691 C C . GLU B 1 131 ? -10.781 -22.375 -17.312 1 96.69 131 GLU B C 1
ATOM 2693 O O . GLU B 1 131 ? -11.953 -22.172 -17 1 96.69 131 GLU B O 1
ATOM 2698 N N . ASP B 1 132 ? -9.922 -22.641 -16.406 1 98.06 132 ASP B N 1
ATOM 2699 C CA . ASP B 1 132 ? -10.156 -22.609 -14.961 1 98.06 132 ASP B CA 1
ATOM 2700 C C . ASP B 1 132 ? -8.945 -22.047 -14.219 1 98.06 132 ASP B C 1
ATOM 2702 O O . ASP B 1 132 ? -7.918 -22.719 -14.109 1 98.06 132 ASP B O 1
ATOM 2706 N N . ALA B 1 133 ? -9.078 -20.906 -13.672 1 98.69 133 ALA B N 1
ATOM 2707 C CA . ALA B 1 133 ? -7.984 -20.234 -12.984 1 98.69 133 ALA B CA 1
ATOM 2708 C C . ALA B 1 133 ? -7.633 -20.953 -11.688 1 98.69 133 ALA B C 1
ATOM 2710 O O . ALA B 1 133 ? -6.59 -20.688 -11.078 1 98.69 133 ALA B O 1
ATOM 2711 N N . HIS B 1 134 ? -8.469 -21.859 -11.281 1 98.69 134 HIS B N 1
ATOM 2712 C CA . HIS B 1 134 ? -8.219 -22.625 -10.062 1 98.69 134 HIS B CA 1
ATOM 2713 C C . HIS B 1 134 ? -7.695 -24.031 -10.383 1 98.69 134 HIS B C 1
ATOM 2715 O O . HIS B 1 134 ? -7.777 -24.938 -9.555 1 98.69 134 HIS B O 1
ATOM 2721 N N . ASP B 1 135 ? -7.25 -24.203 -11.531 1 98.38 135 ASP B N 1
ATOM 2722 C CA . ASP B 1 135 ? -6.633 -25.453 -11.969 1 98.38 135 ASP B CA 1
ATOM 2723 C C . ASP B 1 135 ? -5.418 -25.188 -12.859 1 98.38 135 ASP B C 1
ATOM 2725 O O . ASP B 1 135 ? -5.332 -25.703 -13.977 1 98.38 135 ASP B O 1
ATOM 2729 N N . LEU B 1 136 ? -4.539 -24.391 -12.414 1 98.81 136 LEU B N 1
ATOM 2730 C CA . LEU B 1 136 ? -3.279 -24.047 -13.062 1 98.81 136 LEU B CA 1
ATOM 2731 C C . LEU B 1 136 ? -2.094 -24.516 -12.219 1 98.81 136 LEU B C 1
ATOM 2733 O O . LEU B 1 136 ? -2.211 -24.641 -11 1 98.81 136 LEU B O 1
ATOM 2737 N N . GLN B 1 137 ? -1.005 -24.766 -12.883 1 98.75 137 GLN B N 1
ATOM 2738 C CA . GLN B 1 137 ? 0.229 -25.156 -12.219 1 98.75 137 GLN B CA 1
ATOM 2739 C C . GLN B 1 137 ? 1.268 -24.047 -12.266 1 98.75 137 GLN B C 1
ATOM 2741 O O . GLN B 1 137 ? 1.547 -23.484 -13.328 1 98.75 137 GLN B O 1
ATOM 2746 N N . LEU B 1 138 ? 1.817 -23.703 -11.102 1 98.81 138 LEU B N 1
ATOM 2747 C CA . LEU B 1 138 ? 2.889 -22.734 -10.953 1 98.81 138 LEU B CA 1
ATOM 2748 C C . LEU B 1 138 ? 4.219 -23.422 -10.664 1 98.81 138 LEU B C 1
ATOM 2750 O O . LEU B 1 138 ? 4.277 -24.344 -9.859 1 98.81 138 LEU B O 1
ATOM 2754 N N . THR B 1 139 ? 5.238 -22.953 -11.281 1 98.88 139 THR B N 1
ATOM 2755 C CA . THR B 1 139 ? 6.574 -23.422 -10.953 1 98.88 139 THR B CA 1
ATOM 2756 C C . THR B 1 139 ? 7.57 -22.266 -10.914 1 98.88 139 THR B C 1
ATOM 2758 O O . THR B 1 139 ? 7.434 -21.297 -11.672 1 98.88 139 THR B O 1
ATOM 2761 N N . LEU B 1 140 ? 8.562 -22.312 -10.078 1 98.94 140 LEU B N 1
ATOM 2762 C CA . LEU B 1 140 ? 9.703 -21.406 -10.008 1 98.94 140 LEU B CA 1
ATOM 2763 C C . LEU B 1 140 ? 11 -22.203 -9.836 1 98.94 140 LEU B C 1
ATOM 2765 O O . LEU B 1 140 ? 11.117 -23.016 -8.93 1 98.94 140 LEU B O 1
ATOM 2769 N N . LYS B 1 141 ? 11.914 -21.969 -10.695 1 98.94 141 LYS B N 1
ATOM 2770 C CA . LYS B 1 141 ? 13.25 -22.562 -10.641 1 98.94 141 LYS B CA 1
ATOM 2771 C C . LYS B 1 141 ? 14.32 -21.5 -10.438 1 98.94 141 LYS B C 1
ATOM 2773 O O . LYS B 1 141 ? 14.227 -20.406 -10.977 1 98.94 141 LYS B O 1
ATOM 2778 N N . ILE B 1 142 ? 15.32 -21.859 -9.695 1 98.94 142 ILE B N 1
ATOM 2779 C CA . ILE B 1 142 ? 16.516 -21.047 -9.539 1 98.94 142 ILE B CA 1
ATOM 2780 C C . ILE B 1 142 ? 17.734 -21.812 -10.039 1 98.94 142 ILE B C 1
ATOM 2782 O O . ILE B 1 142 ? 18.047 -22.891 -9.531 1 98.94 142 ILE B O 1
ATOM 2786 N N . ASN B 1 143 ? 18.391 -21.266 -11.078 1 98.81 143 ASN B N 1
ATOM 2787 C CA . ASN B 1 143 ? 19.547 -21.922 -11.688 1 98.81 143 ASN B CA 1
ATOM 2788 C C . ASN B 1 143 ? 19.234 -23.359 -12.086 1 98.81 143 ASN B C 1
ATOM 2790 O O . ASN B 1 143 ? 20.016 -24.266 -11.797 1 98.81 143 ASN B O 1
ATOM 2794 N N . GLY B 1 144 ? 18.094 -23.516 -12.477 1 98.62 144 GLY B N 1
ATOM 2795 C CA . GLY B 1 144 ? 17.703 -24.797 -13.055 1 98.62 144 GLY B CA 1
ATOM 2796 C C . GLY B 1 144 ? 17.078 -25.734 -12.047 1 98.62 144 GLY B C 1
ATOM 2797 O O . GLY B 1 144 ? 16.578 -26.797 -12.414 1 98.62 144 GLY B O 1
ATOM 2798 N N . VAL B 1 145 ? 17.078 -25.391 -10.781 1 98.75 145 VAL B N 1
ATOM 2799 C CA . VAL B 1 145 ? 16.547 -26.266 -9.734 1 98.75 145 VAL B CA 1
ATOM 2800 C C . VAL B 1 145 ? 15.156 -25.781 -9.305 1 98.75 145 VAL B C 1
ATOM 2802 O O . VAL B 1 145 ? 14.992 -24.609 -8.938 1 98.75 145 VAL B O 1
ATOM 2805 N N . THR B 1 146 ? 14.164 -26.688 -9.312 1 98.81 146 THR B N 1
ATOM 2806 C CA . THR B 1 146 ? 12.805 -26.344 -8.898 1 98.81 146 THR B CA 1
ATOM 2807 C C . THR B 1 146 ? 12.766 -26.016 -7.41 1 98.81 146 THR B C 1
ATOM 2809 O O . THR B 1 146 ? 13.18 -26.828 -6.582 1 98.81 146 THR B O 1
ATOM 2812 N N . LYS B 1 147 ? 12.32 -24.828 -7.078 1 98.81 147 LYS B N 1
ATOM 2813 C CA . LYS B 1 147 ? 12.18 -24.422 -5.684 1 98.81 147 LYS B CA 1
ATOM 2814 C C . LYS B 1 147 ? 10.719 -24.406 -5.258 1 98.81 147 LYS B C 1
ATOM 2816 O O . LYS B 1 147 ? 10.391 -24.734 -4.113 1 98.81 147 LYS B O 1
ATOM 2821 N N . GLN B 1 148 ? 9.836 -24 -6.145 1 98.75 148 GLN B N 1
ATOM 2822 C CA . GLN B 1 148 ? 8.406 -23.984 -5.887 1 98.75 148 GLN B CA 1
ATOM 2823 C C . GLN B 1 148 ? 7.637 -24.703 -6.996 1 98.75 148 GLN B C 1
ATOM 2825 O O . GLN B 1 148 ? 7.973 -24.578 -8.172 1 98.75 148 GLN B O 1
ATOM 2830 N N . GLU B 1 149 ? 6.711 -25.406 -6.602 1 98.12 149 GLU B N 1
ATOM 2831 C CA . GLU B 1 149 ? 5.734 -26.094 -7.449 1 98.12 149 GLU B CA 1
ATOM 2832 C C . GLU B 1 149 ? 4.398 -26.25 -6.73 1 98.12 149 GLU B C 1
ATOM 2834 O O . GLU B 1 149 ? 4.344 -26.719 -5.594 1 98.12 149 GLU B O 1
ATOM 2839 N N . GLY B 1 150 ? 3.355 -25.766 -7.363 1 97.81 150 GLY B N 1
ATOM 2840 C CA . GLY B 1 150 ? 2.055 -25.859 -6.719 1 97.81 150 GLY B CA 1
ATOM 2841 C C . GLY B 1 150 ? 0.899 -25.562 -7.656 1 97.81 150 GLY B C 1
ATOM 2842 O O . GLY B 1 150 ? 1.11 -25.141 -8.797 1 97.81 150 GLY B O 1
ATOM 2843 N N . SER B 1 151 ? -0.282 -25.844 -7.172 1 98.44 151 SER B N 1
ATOM 2844 C CA . SER B 1 151 ? -1.51 -25.656 -7.941 1 98.44 151 SER B CA 1
ATOM 2845 C C . SER B 1 151 ? -2.336 -24.5 -7.391 1 98.44 151 SER B C 1
ATOM 2847 O O . SER B 1 151 ? -2.447 -24.328 -6.176 1 98.44 151 SER B O 1
ATOM 2849 N N . THR B 1 152 ? -2.967 -23.75 -8.336 1 98.75 152 THR B N 1
ATOM 2850 C CA . THR B 1 152 ? -3.857 -22.672 -7.918 1 98.75 152 THR B CA 1
ATOM 2851 C C . THR B 1 152 ? -5.129 -23.234 -7.289 1 98.75 152 THR B C 1
ATOM 2853 O O . THR B 1 152 ? -5.887 -22.5 -6.645 1 98.75 152 THR B O 1
ATOM 2856 N N . GLY B 1 153 ? -5.367 -24.453 -7.43 1 98.31 153 GLY B N 1
ATOM 2857 C CA . GLY B 1 153 ? -6.469 -25.125 -6.762 1 98.31 153 GLY B CA 1
ATOM 2858 C C . GLY B 1 153 ? -6.305 -25.188 -5.254 1 98.31 153 GLY B C 1
ATOM 2859 O O . GLY B 1 153 ? -7.266 -25.453 -4.531 1 98.31 153 GLY B O 1
ATOM 2860 N N . ASP B 1 154 ? -5.133 -25 -4.754 1 97.88 154 ASP B N 1
ATOM 2861 C CA . ASP B 1 154 ? -4.828 -25.125 -3.332 1 97.88 154 ASP B CA 1
ATOM 2862 C C . ASP B 1 154 ? -5.098 -23.812 -2.592 1 97.88 154 ASP B C 1
ATOM 2864 O O . ASP B 1 154 ? -4.871 -23.734 -1.383 1 97.88 154 ASP B O 1
ATOM 2868 N N . MET B 1 155 ? -5.547 -22.797 -3.293 1 98.12 155 MET B N 1
ATOM 2869 C CA . MET B 1 155 ? -5.922 -21.562 -2.623 1 98.12 155 MET B CA 1
ATOM 2870 C C . MET B 1 155 ? -6.98 -21.812 -1.556 1 98.12 155 MET B C 1
ATOM 2872 O O . MET B 1 155 ? -7.973 -22.5 -1.812 1 98.12 155 MET B O 1
ATOM 2876 N N . MET B 1 156 ? -6.766 -21.266 -0.385 1 97.88 156 MET B N 1
ATOM 2877 C CA . MET B 1 156 ? -7.75 -21.359 0.688 1 97.88 156 MET B CA 1
ATOM 2878 C C . MET B 1 156 ? -8.969 -20.5 0.383 1 97.88 156 MET B C 1
ATOM 2880 O O . MET B 1 156 ? -10.109 -20.953 0.508 1 97.88 156 MET B O 1
ATOM 2884 N N . PHE B 1 157 ? -8.719 -19.266 0.105 1 98.38 157 PHE B N 1
ATOM 2885 C CA . PHE B 1 157 ? -9.734 -18.344 -0.403 1 98.38 157 PHE B CA 1
ATOM 2886 C C . PHE B 1 157 ? -9.648 -18.234 -1.921 1 98.38 157 PHE B C 1
ATOM 2888 O O . PHE B 1 157 ? -8.602 -17.891 -2.467 1 98.38 157 PHE B O 1
ATOM 2895 N N . LYS B 1 158 ? -10.742 -18.516 -2.553 1 98.56 158 LYS B N 1
ATOM 2896 C CA . LYS B 1 158 ? -10.766 -18.484 -4.012 1 98.56 158 LYS B CA 1
ATOM 2897 C C . LYS B 1 158 ? -10.797 -17.062 -4.539 1 98.56 158 LYS B C 1
ATOM 2899 O O . LYS B 1 158 ? -11.086 -16.125 -3.789 1 98.56 158 LYS B O 1
ATOM 2904 N N . ILE B 1 159 ? -10.5 -16.938 -5.832 1 98.88 159 ILE B N 1
ATOM 2905 C CA . ILE B 1 159 ? -10.336 -15.633 -6.469 1 98.88 159 ILE B CA 1
ATOM 2906 C C . ILE B 1 159 ? -11.617 -14.812 -6.301 1 98.88 159 ILE B C 1
ATOM 2908 O O . ILE B 1 159 ? -11.562 -13.641 -5.926 1 98.88 159 ILE B O 1
ATOM 2912 N N . PRO B 1 160 ? -12.836 -15.336 -6.512 1 98.88 160 PRO B N 1
ATOM 2913 C CA . PRO B 1 160 ? -14.047 -14.539 -6.309 1 98.88 160 PRO B CA 1
ATOM 2914 C C . PRO B 1 160 ? -14.172 -14.008 -4.883 1 98.88 160 PRO B C 1
ATOM 2916 O O . PRO B 1 160 ? -14.578 -12.867 -4.68 1 98.88 160 PRO B O 1
ATOM 2919 N N . GLN B 1 161 ? -13.797 -14.812 -3.889 1 98.75 161 GLN B N 1
ATOM 2920 C CA . GLN B 1 161 ? -13.836 -14.383 -2.492 1 98.75 161 GLN B CA 1
ATOM 2921 C C . GLN B 1 161 ? -12.836 -13.258 -2.232 1 98.75 161 GLN B C 1
ATOM 2923 O O . GLN B 1 161 ? -13.125 -12.336 -1.465 1 98.75 161 GLN B O 1
ATOM 2928 N N . LEU B 1 162 ? -11.648 -13.398 -2.818 1 98.94 162 LEU B N 1
ATOM 2929 C CA . LEU B 1 162 ? -10.625 -12.367 -2.658 1 98.94 162 LEU B CA 1
ATOM 2930 C C . LEU B 1 162 ? -11.109 -11.039 -3.221 1 98.94 162 LEU B C 1
ATOM 2932 O O . LEU B 1 162 ? -10.953 -9.992 -2.58 1 98.94 162 LEU B O 1
ATOM 2936 N N . ILE B 1 163 ? -11.68 -11.078 -4.426 1 98.94 163 ILE B N 1
ATOM 2937 C CA . ILE B 1 163 ? -12.18 -9.867 -5.07 1 98.94 163 ILE B CA 1
ATOM 2938 C C . ILE B 1 163 ? -13.297 -9.258 -4.227 1 98.94 163 ILE B C 1
ATOM 2940 O O . ILE B 1 163 ? -13.336 -8.047 -4.02 1 98.94 163 ILE B O 1
ATOM 2944 N N . GLU B 1 164 ? -14.195 -10.117 -3.744 1 98.88 164 GLU B N 1
ATOM 2945 C CA . GLU B 1 164 ? -15.266 -9.641 -2.879 1 98.88 164 GLU B CA 1
ATOM 2946 C C . GLU B 1 164 ? -14.703 -8.969 -1.626 1 98.88 164 GLU B C 1
ATOM 2948 O O . GLU B 1 164 ? -15.109 -7.863 -1.274 1 98.88 164 GLU B O 1
ATOM 2953 N N . HIS B 1 165 ? -13.781 -9.594 -0.983 1 98.75 165 HIS B N 1
ATOM 2954 C CA . HIS B 1 165 ? -13.211 -9.07 0.256 1 98.75 165 HIS B CA 1
ATOM 2955 C C . HIS B 1 165 ? -12.516 -7.738 0.025 1 98.75 165 HIS B C 1
ATOM 2957 O O . HIS B 1 165 ? -12.82 -6.746 0.688 1 98.75 165 HIS B O 1
ATOM 2963 N N . VAL B 1 166 ? -11.617 -7.699 -0.928 1 98.88 166 VAL B N 1
ATOM 2964 C CA . VAL B 1 166 ? -10.82 -6.5 -1.164 1 98.88 166 VAL B CA 1
ATOM 2965 C C . VAL B 1 166 ? -11.727 -5.352 -1.603 1 98.88 166 VAL B C 1
ATOM 2967 O O . VAL B 1 166 ? -11.594 -4.23 -1.112 1 98.88 166 VAL B O 1
ATOM 2970 N N . SER B 1 167 ? -12.672 -5.625 -2.48 1 98.88 167 SER B N 1
ATOM 2971 C CA . SER B 1 167 ? -13.523 -4.574 -3.02 1 98.88 167 SER B CA 1
ATOM 2972 C C . SER B 1 167 ? -14.508 -4.07 -1.968 1 98.88 167 SER B C 1
ATOM 2974 O O . SER B 1 167 ? -15.117 -3.014 -2.139 1 98.88 167 SER B O 1
ATOM 2976 N N . SER B 1 168 ? -14.758 -4.848 -0.92 1 98.69 168 SER B N 1
ATOM 2977 C CA . SER B 1 168 ? -15.602 -4.371 0.17 1 98.69 168 SER B CA 1
ATOM 2978 C C . SER B 1 168 ? -14.859 -3.363 1.043 1 98.69 168 SER B C 1
ATOM 2980 O O . SER B 1 168 ? -15.484 -2.654 1.84 1 98.69 168 SER B O 1
ATOM 2982 N N . ILE B 1 169 ? -13.578 -3.254 0.895 1 98.75 169 ILE B N 1
ATOM 2983 C CA . ILE B 1 169 ? -12.75 -2.342 1.668 1 98.75 169 ILE B CA 1
ATOM 2984 C C . ILE B 1 169 ? -12.352 -1.146 0.805 1 98.75 169 ILE B C 1
ATOM 2986 O O . ILE B 1 169 ? -12.547 0.006 1.204 1 98.75 169 ILE B O 1
ATOM 2990 N N . MET B 1 170 ? -11.875 -1.415 -0.376 1 98.81 170 MET B N 1
ATOM 2991 C CA . MET B 1 170 ? -11.43 -0.372 -1.297 1 98.81 170 MET B CA 1
ATOM 2992 C C . MET B 1 170 ? -11.859 -0.687 -2.725 1 98.81 170 MET B C 1
ATOM 2994 O O . MET B 1 170 ? -11.922 -1.854 -3.115 1 98.81 170 MET B O 1
ATOM 2998 N N . THR B 1 171 ? -12.047 0.329 -3.445 1 98.88 171 THR B N 1
ATOM 2999 C CA . THR B 1 171 ? -12.383 0.19 -4.859 1 98.88 171 THR B CA 1
ATOM 3000 C C . THR B 1 171 ? -11.242 -0.469 -5.621 1 98.88 171 THR B C 1
ATOM 3002 O O . THR B 1 171 ? -10.078 -0.119 -5.426 1 98.88 171 THR B O 1
ATOM 3005 N N . LEU B 1 172 ? -11.594 -1.466 -6.395 1 98.88 172 LEU B N 1
ATOM 3006 C CA . LEU B 1 172 ? -10.672 -1.992 -7.395 1 98.88 172 LEU B CA 1
ATOM 3007 C C . LEU B 1 172 ? -10.828 -1.255 -8.719 1 98.88 172 LEU B C 1
ATOM 3009 O O . LEU B 1 172 ? -11.953 -1.049 -9.195 1 98.88 172 LEU B O 1
ATOM 3013 N N . GLU B 1 173 ? -9.695 -0.825 -9.297 1 98.69 173 GLU B N 1
ATOM 3014 C CA . GLU B 1 173 ? -9.734 -0.049 -10.531 1 98.69 173 GLU B CA 1
ATOM 3015 C C . GLU B 1 173 ? -9.242 -0.874 -11.719 1 98.69 173 GLU B C 1
ATOM 3017 O O . GLU B 1 173 ? -8.469 -1.82 -11.547 1 98.69 173 GLU B O 1
ATOM 3022 N N . GLU B 1 174 ? -9.75 -0.499 -12.867 1 98.44 174 GLU B N 1
ATOM 3023 C CA . GLU B 1 174 ? -9.219 -1.108 -14.078 1 98.44 174 GLU B CA 1
ATOM 3024 C C . GLU B 1 174 ? -7.699 -1 -14.133 1 98.44 174 GLU B C 1
ATOM 3026 O O . GLU B 1 174 ? -7.145 0.087 -13.961 1 98.44 174 GLU B O 1
ATOM 3031 N N . GLY B 1 175 ? -7.035 -2.164 -14.336 1 98.38 175 GLY B N 1
ATOM 3032 C CA . GLY B 1 175 ? -5.582 -2.186 -14.414 1 98.38 175 GLY B CA 1
ATOM 3033 C C . GLY B 1 175 ? -4.918 -2.627 -13.125 1 98.38 175 GLY B C 1
ATOM 3034 O O . GLY B 1 175 ? -3.73 -2.965 -13.117 1 98.38 175 GLY B O 1
ATOM 3035 N N . ASP B 1 176 ? -5.633 -2.59 -12 1 98.81 176 ASP B N 1
ATOM 3036 C CA . ASP B 1 176 ? -5.074 -3.107 -10.758 1 98.81 176 ASP B CA 1
ATOM 3037 C C . ASP B 1 176 ? -4.691 -4.578 -10.891 1 98.81 176 ASP B C 1
ATOM 3039 O O . ASP B 1 176 ? -5.238 -5.289 -11.742 1 98.81 176 ASP B O 1
ATOM 3043 N N . LEU B 1 177 ? -3.738 -4.984 -10.125 1 98.94 177 LEU B N 1
ATOM 3044 C CA . LEU B 1 177 ? -3.322 -6.379 -10.055 1 98.94 177 LEU B CA 1
ATOM 3045 C C . LEU B 1 177 ? -3.607 -6.965 -8.672 1 98.94 177 LEU B C 1
ATOM 3047 O O . LEU B 1 177 ? -3.301 -6.34 -7.656 1 98.94 177 LEU B O 1
ATOM 3051 N N . LEU B 1 178 ? -4.242 -8.094 -8.641 1 98.94 178 LEU B N 1
ATOM 3052 C CA . LEU B 1 178 ? -4.465 -8.859 -7.418 1 98.94 178 LEU B CA 1
ATOM 3053 C C . LEU B 1 178 ? -3.602 -10.117 -7.398 1 98.94 178 LEU B C 1
ATOM 3055 O O . LEU B 1 178 ? -3.781 -11.016 -8.227 1 98.94 178 LEU B O 1
ATOM 3059 N N . LEU B 1 179 ? -2.619 -10.164 -6.5 1 98.94 179 LEU B N 1
ATOM 3060 C CA . LEU B 1 179 ? -1.803 -11.359 -6.309 1 98.94 179 LEU B CA 1
ATOM 3061 C C . LEU B 1 179 ? -2.453 -12.305 -5.309 1 98.94 179 LEU B C 1
ATOM 3063 O O . LEU B 1 179 ? -2.959 -11.867 -4.27 1 98.94 179 LEU B O 1
ATOM 3067 N N . THR B 1 180 ? -2.396 -13.609 -5.531 1 98.88 180 THR B N 1
ATOM 3068 C CA . THR B 1 180 ? -3.354 -14.5 -4.887 1 98.88 180 THR B CA 1
ATOM 3069 C C . THR B 1 180 ? -2.656 -15.406 -3.877 1 98.88 180 THR B C 1
ATOM 3071 O O . THR B 1 180 ? -3.244 -16.375 -3.396 1 98.88 180 THR B O 1
ATOM 3074 N N . GLY B 1 181 ? -1.396 -15.148 -3.566 1 98.38 181 GLY B N 1
ATOM 3075 C CA . GLY B 1 181 ? -0.65 -16.016 -2.66 1 98.38 181 GLY B CA 1
ATOM 3076 C C . GLY B 1 181 ? 0.302 -16.953 -3.375 1 98.38 181 GLY B C 1
ATOM 3077 O O . GLY B 1 181 ? 0.344 -16.984 -4.605 1 98.38 181 GLY B O 1
ATOM 3078 N N . THR B 1 182 ? 1.037 -17.703 -2.609 1 98.56 182 THR B N 1
ATOM 3079 C CA . THR B 1 182 ? 2.111 -18.5 -3.18 1 98.56 182 THR B CA 1
ATOM 3080 C C . THR B 1 182 ? 2.086 -19.922 -2.609 1 98.56 182 THR B C 1
ATOM 3082 O O . THR B 1 182 ? 1.716 -20.125 -1.451 1 98.56 182 THR B O 1
ATOM 3085 N N . PRO B 1 183 ? 2.449 -20.922 -3.402 1 98.06 183 PRO B N 1
ATOM 3086 C CA . PRO B 1 183 ? 2.635 -22.281 -2.879 1 98.06 183 PRO B CA 1
ATOM 3087 C C . PRO B 1 183 ? 3.902 -22.422 -2.039 1 98.06 183 PRO B C 1
ATOM 3089 O O . PRO B 1 183 ? 4.688 -21.469 -1.937 1 98.06 183 PRO B O 1
ATOM 3092 N N . PRO B 1 184 ? 4.109 -23.578 -1.348 1 97.12 184 PRO B N 1
ATOM 3093 C CA . PRO B 1 184 ? 5.309 -23.766 -0.534 1 97.12 184 PRO B CA 1
ATOM 3094 C C . PRO B 1 184 ? 6.594 -23.734 -1.358 1 97.12 184 PRO B C 1
ATOM 3096 O O . PRO B 1 184 ? 6.543 -23.797 -2.59 1 97.12 184 PRO B O 1
ATOM 3099 N N . GLY B 1 185 ? 7.715 -23.672 -0.695 1 98 185 GLY B N 1
ATOM 3100 C CA . GLY B 1 185 ? 9.023 -23.672 -1.329 1 98 185 GLY B CA 1
ATOM 3101 C C . GLY B 1 185 ? 9.648 -22.297 -1.404 1 98 185 GLY B C 1
ATOM 3102 O O . GLY B 1 185 ? 10.617 -22.094 -2.137 1 98 185 GLY B O 1
ATOM 3103 N N . VAL B 1 186 ? 9.109 -21.391 -0.711 1 98.12 186 VAL B N 1
ATOM 3104 C CA . VAL B 1 186 ? 9.648 -20.031 -0.613 1 98.12 186 VAL B CA 1
ATOM 3105 C C . VAL B 1 186 ? 11.07 -20.078 -0.075 1 98.12 186 VAL B C 1
ATOM 3107 O O . VAL B 1 186 ? 11.383 -20.875 0.821 1 98.12 186 VAL B O 1
ATOM 3110 N N . GLY B 1 187 ? 11.93 -19.203 -0.637 1 98.06 187 GLY B N 1
ATOM 3111 C CA . GLY B 1 187 ? 13.32 -19.219 -0.189 1 98.06 187 GLY B CA 1
ATOM 3112 C C . GLY B 1 187 ? 14.125 -18.047 -0.712 1 98.06 187 GLY B C 1
ATOM 3113 O O . GLY B 1 187 ? 13.586 -17.188 -1.416 1 98.06 187 GLY B O 1
ATOM 3114 N N . PRO B 1 188 ? 15.359 -18.062 -0.335 1 98.56 188 PRO B N 1
ATOM 3115 C CA . PRO B 1 188 ? 16.203 -16.906 -0.638 1 98.56 188 PRO B CA 1
ATOM 3116 C C . PRO B 1 188 ? 16.625 -16.844 -2.104 1 98.56 188 PRO B C 1
ATOM 3118 O O . PRO B 1 188 ? 16.75 -17.891 -2.752 1 98.56 188 PRO B O 1
ATOM 3121 N N . LEU B 1 189 ? 16.734 -15.703 -2.564 1 98.56 189 LEU B N 1
ATOM 3122 C CA . LEU B 1 189 ? 17.359 -15.336 -3.836 1 98.56 189 LEU B CA 1
ATOM 3123 C C . LEU B 1 189 ? 18.578 -14.469 -3.611 1 98.56 189 LEU B C 1
ATOM 3125 O O . LEU B 1 189 ? 18.531 -13.5 -2.852 1 98.56 189 LEU B O 1
ATOM 3129 N N . VAL B 1 190 ? 19.719 -14.797 -4.254 1 98.5 190 VAL B N 1
ATOM 3130 C CA . VAL B 1 190 ? 20.938 -14.008 -4.082 1 98.5 190 VAL B CA 1
ATOM 3131 C C . VAL B 1 190 ? 21.406 -13.484 -5.438 1 98.5 190 VAL B C 1
ATOM 3133 O O . VAL B 1 190 ? 21.016 -14.008 -6.48 1 98.5 190 VAL B O 1
ATOM 3136 N N . ALA B 1 191 ? 22.203 -12.438 -5.426 1 98.62 191 ALA B N 1
ATOM 3137 C CA . ALA B 1 191 ? 22.75 -11.859 -6.648 1 98.62 191 ALA B CA 1
ATOM 3138 C C . ALA B 1 191 ? 23.438 -12.922 -7.5 1 98.62 191 ALA B C 1
ATOM 3140 O O . ALA B 1 191 ? 24.188 -13.75 -6.98 1 98.62 191 ALA B O 1
ATOM 3141 N N . GLY B 1 192 ? 23.125 -12.93 -8.789 1 98.69 192 GLY B N 1
ATOM 3142 C CA . GLY B 1 192 ? 23.703 -13.898 -9.711 1 98.69 192 GLY B CA 1
ATOM 3143 C C . GLY B 1 192 ? 22.75 -15.023 -10.062 1 98.69 192 GLY B C 1
ATOM 3144 O O . GLY B 1 192 ? 22.938 -15.727 -11.055 1 98.69 192 GLY B O 1
ATOM 3145 N N . ASP B 1 193 ? 21.719 -15.227 -9.219 1 98.88 193 ASP B N 1
ATOM 3146 C CA . ASP B 1 193 ? 20.734 -16.281 -9.469 1 98.88 193 ASP B CA 1
ATOM 3147 C C . ASP B 1 193 ? 19.922 -15.977 -10.719 1 98.88 193 ASP B C 1
ATOM 3149 O O . ASP B 1 193 ? 19.547 -14.828 -10.961 1 98.88 193 ASP B O 1
ATOM 3153 N N . LYS B 1 194 ? 19.672 -16.953 -11.484 1 98.88 194 LYS B N 1
ATOM 3154 C CA . LYS B 1 194 ? 18.734 -16.906 -12.602 1 98.88 194 LYS B CA 1
ATOM 3155 C C . LYS B 1 194 ? 17.438 -17.625 -12.25 1 98.88 194 LYS B C 1
ATOM 3157 O O . LYS B 1 194 ? 17.453 -18.766 -11.789 1 98.88 194 LYS B O 1
ATOM 3162 N N . VAL B 1 195 ? 16.344 -16.922 -12.492 1 98.94 195 VAL B N 1
ATOM 3163 C CA . VAL B 1 195 ? 15.047 -17.453 -12.078 1 98.94 195 VAL B CA 1
ATOM 3164 C C . VAL B 1 195 ? 14.172 -17.703 -13.305 1 98.94 195 VAL B C 1
ATOM 3166 O O . VAL B 1 195 ? 14.125 -16.875 -14.219 1 98.94 195 VAL B O 1
ATOM 3169 N N . GLU B 1 196 ? 13.523 -18.828 -13.336 1 98.94 196 GLU B N 1
ATOM 3170 C CA . GLU B 1 196 ? 12.547 -19.188 -14.359 1 98.94 196 GLU B CA 1
ATOM 3171 C C . GLU B 1 196 ? 11.227 -19.625 -13.734 1 98.94 196 GLU B C 1
ATOM 3173 O O . GLU B 1 196 ? 11.203 -20.531 -12.906 1 98.94 196 GLU B O 1
ATOM 3178 N N . CYS B 1 197 ? 10.172 -19 -14.133 1 98.94 197 CYS B N 1
ATOM 3179 C CA . CYS B 1 197 ? 8.836 -19.359 -13.672 1 98.94 197 CYS B CA 1
ATOM 3180 C C . CYS B 1 197 ? 7.953 -19.797 -14.844 1 98.94 197 CYS B C 1
ATOM 3182 O O . CYS B 1 197 ? 8.148 -19.344 -15.969 1 98.94 197 CYS B O 1
ATOM 3184 N N . SER B 1 198 ? 7.02 -20.625 -14.539 1 98.81 198 SER B N 1
ATOM 3185 C CA . SER B 1 198 ? 6.074 -21.031 -15.578 1 98.81 198 SER B CA 1
ATOM 3186 C C . SER B 1 198 ? 4.664 -21.156 -15.016 1 98.81 198 SER B C 1
ATOM 3188 O O . SER B 1 198 ? 4.48 -21.422 -13.828 1 98.81 198 SER B O 1
ATOM 3190 N N . LEU B 1 199 ? 3.738 -20.906 -15.828 1 98.88 199 LEU B N 1
ATOM 3191 C CA . LEU B 1 199 ? 2.314 -21.125 -15.609 1 98.88 199 LEU B CA 1
ATOM 3192 C C . LEU B 1 199 ? 1.741 -22.062 -16.672 1 98.88 199 LEU B C 1
ATOM 3194 O O . LEU B 1 199 ? 1.838 -21.781 -17.859 1 98.88 199 LEU B O 1
ATOM 3198 N N . GLU B 1 200 ? 1.149 -23.172 -16.219 1 98.69 200 GLU B N 1
ATOM 3199 C CA . GLU B 1 200 ? 0.605 -24.156 -17.141 1 98.69 200 GLU B CA 1
ATOM 3200 C C . GLU B 1 200 ? -0.852 -24.469 -16.812 1 98.69 200 GLU B C 1
ATOM 3202 O O . GLU B 1 200 ? -1.272 -24.375 -15.664 1 98.69 200 GLU B O 1
ATOM 3207 N N . ASP B 1 201 ? -1.571 -24.797 -17.859 1 98.06 201 ASP B N 1
ATOM 3208 C CA . ASP B 1 201 ? -2.943 -25.234 -17.609 1 98.06 201 ASP B CA 1
ATOM 3209 C C . ASP B 1 201 ? -3.002 -26.734 -17.297 1 98.06 201 ASP B C 1
ATOM 3211 O O . ASP B 1 201 ? -1.965 -27.375 -17.156 1 98.06 201 ASP B O 1
ATOM 3215 N N . ARG B 1 202 ? -4.168 -27.266 -17.094 1 93.25 202 ARG B N 1
ATOM 3216 C CA . ARG B 1 202 ? -4.383 -28.625 -16.625 1 93.25 202 ARG B CA 1
ATOM 3217 C C . ARG B 1 202 ? -3.82 -29.641 -17.625 1 93.25 202 ARG B C 1
ATOM 3219 O O . ARG B 1 202 ? -3.475 -30.766 -17.25 1 93.25 202 ARG B O 1
ATOM 3226 N N . GLU B 1 203 ? -3.717 -29.266 -18.875 1 96.06 203 GLU B N 1
ATOM 3227 C CA . GLU B 1 203 ? -3.242 -30.188 -19.906 1 96.06 203 GLU B CA 1
ATOM 3228 C C . GLU B 1 203 ? -1.731 -30.078 -20.078 1 96.06 203 GLU B C 1
ATOM 3230 O O . GLU B 1 203 ? -1.149 -30.781 -20.922 1 96.06 203 GLU B O 1
ATOM 3235 N N . GLY B 1 204 ? -1.147 -29.219 -19.328 1 96.38 204 GLY B N 1
ATOM 3236 C CA . GLY B 1 204 ? 0.294 -29.047 -19.406 1 96.38 204 GLY B CA 1
ATOM 3237 C C . GLY B 1 204 ? 0.71 -28 -20.438 1 96.38 204 GLY B C 1
ATOM 3238 O O . GLY B 1 204 ? 1.9 -27.844 -20.703 1 96.38 204 GLY B O 1
ATOM 3239 N N . LYS B 1 205 ? -0.251 -27.344 -21.016 1 97.38 205 LYS B N 1
ATOM 3240 C CA . LYS B 1 205 ? 0.056 -26.266 -21.938 1 97.38 205 LYS B CA 1
ATOM 3241 C C . LYS B 1 205 ? 0.604 -25.047 -21.203 1 97.38 205 LYS B C 1
ATOM 3243 O O . LYS B 1 205 ? -0.007 -24.562 -20.234 1 97.38 205 LYS B O 1
ATOM 3248 N N . LYS B 1 206 ? 1.729 -24.609 -21.688 1 98.25 206 LYS B N 1
ATOM 3249 C CA . LYS B 1 206 ? 2.342 -23.438 -21.094 1 98.25 206 LYS B CA 1
ATOM 3250 C C . LYS B 1 206 ? 1.568 -22.172 -21.453 1 98.25 206 LYS B C 1
ATOM 3252 O O . LYS B 1 206 ? 1.389 -21.859 -22.625 1 98.25 206 LYS B O 1
ATOM 3257 N N . LEU B 1 207 ? 1.103 -21.484 -20.469 1 98.44 207 LEU B N 1
ATOM 3258 C CA . LEU B 1 207 ? 0.349 -20.25 -20.672 1 98.44 207 LEU B CA 1
ATOM 3259 C C . LEU B 1 207 ? 1.27 -19.031 -20.609 1 98.44 207 LEU B C 1
ATOM 3261 O O . LEU B 1 207 ? 1.007 -18.016 -21.266 1 98.44 207 LEU B O 1
ATOM 3265 N N . ASP B 1 208 ? 2.271 -19.078 -19.797 1 98.25 208 ASP B N 1
ATOM 3266 C CA . ASP B 1 208 ? 3.205 -17.969 -19.625 1 98.25 208 ASP B CA 1
ATOM 3267 C C . ASP B 1 208 ? 4.535 -18.453 -19.047 1 98.25 208 ASP B C 1
ATOM 3269 O O . ASP B 1 208 ? 4.598 -19.516 -18.438 1 98.25 208 ASP B O 1
ATOM 3273 N N . GLU B 1 209 ? 5.523 -17.766 -19.312 1 98.62 209 GLU B N 1
ATOM 3274 C CA . GLU B 1 209 ? 6.855 -17.922 -18.734 1 98.62 209 GLU B CA 1
ATOM 3275 C C . GLU B 1 209 ? 7.426 -16.594 -18.297 1 98.62 209 GLU B C 1
ATOM 3277 O O . GLU B 1 209 ? 7.27 -15.578 -18.984 1 98.62 209 GLU B O 1
ATOM 3282 N N . LEU B 1 210 ? 8.047 -16.578 -17.219 1 98.75 210 LEU B N 1
ATOM 3283 C CA . LEU B 1 210 ? 8.68 -15.398 -16.641 1 98.75 210 LEU B CA 1
ATOM 3284 C C . LEU B 1 210 ? 10.125 -15.695 -16.234 1 98.75 210 LEU B C 1
ATOM 3286 O O . LEU B 1 210 ? 10.375 -16.625 -15.469 1 98.75 210 LEU B O 1
ATOM 3290 N N . VAL B 1 211 ? 11.055 -15 -16.812 1 98.88 211 VAL B N 1
ATOM 3291 C CA . VAL B 1 211 ? 12.469 -15.18 -16.5 1 98.88 211 VAL B CA 1
ATOM 3292 C C . VAL B 1 211 ? 13.078 -13.859 -16.031 1 98.88 211 VAL B C 1
ATOM 3294 O O . VAL B 1 211 ? 12.75 -12.797 -16.562 1 98.88 211 VAL B O 1
ATOM 3297 N N . PHE B 1 212 ? 13.914 -13.914 -15.031 1 98.88 212 PHE B N 1
ATOM 3298 C CA . PHE B 1 212 ? 14.648 -12.742 -14.562 1 98.88 212 PHE B CA 1
ATOM 3299 C C . PHE B 1 212 ? 15.914 -13.156 -13.82 1 98.88 212 PHE B C 1
ATOM 3301 O O . PHE B 1 212 ? 16.125 -14.344 -13.555 1 98.88 212 PHE B O 1
ATOM 3308 N N . GLU B 1 213 ? 16.75 -12.203 -13.562 1 98.88 213 GLU B N 1
ATOM 3309 C CA . GLU B 1 213 ? 17.969 -12.422 -12.797 1 98.88 213 GLU B CA 1
ATOM 3310 C C . GLU B 1 213 ? 18.016 -11.531 -11.562 1 98.88 213 GLU B C 1
ATOM 3312 O O . GLU B 1 213 ? 17.438 -10.445 -11.547 1 98.88 213 GLU B O 1
ATOM 3317 N N . ALA B 1 214 ? 18.641 -12.016 -10.547 1 98.88 214 ALA B N 1
ATOM 3318 C CA . ALA B 1 214 ? 18.859 -11.211 -9.352 1 98.88 214 ALA B CA 1
ATOM 3319 C C . ALA B 1 214 ? 20.219 -10.531 -9.391 1 98.88 214 ALA B C 1
ATOM 3321 O O . ALA B 1 214 ? 21.219 -11.164 -9.75 1 98.88 214 ALA B O 1
ATOM 3322 N N . VAL B 1 215 ? 20.266 -9.289 -9.062 1 98.81 215 VAL B N 1
ATOM 3323 C CA . VAL B 1 215 ? 21.516 -8.539 -8.984 1 98.81 215 VAL B CA 1
ATOM 3324 C C . VAL B 1 215 ? 21.594 -7.797 -7.652 1 98.81 215 VAL B C 1
ATOM 3326 O O . VAL B 1 215 ? 20.578 -7.613 -6.98 1 98.81 215 VAL B O 1
ATOM 3329 N N . GLN B 1 216 ? 22.797 -7.434 -7.273 1 98.31 216 GLN B N 1
ATOM 3330 C CA . GLN B 1 216 ? 22.953 -6.605 -6.082 1 98.31 216 GLN B CA 1
ATOM 3331 C C . GLN B 1 216 ? 22.594 -5.148 -6.379 1 98.31 216 GLN B C 1
ATOM 3333 O O . GLN B 1 216 ? 23.094 -4.57 -7.352 1 98.31 216 GLN B O 1
ATOM 3338 N N . ARG B 1 217 ? 21.656 -4.621 -5.648 1 97.62 217 ARG B N 1
ATOM 3339 C CA . ARG B 1 217 ? 21.344 -3.205 -5.82 1 97.62 217 ARG B CA 1
ATOM 3340 C C . ARG B 1 217 ? 22.547 -2.338 -5.484 1 97.62 217 ARG B C 1
ATOM 3342 O O . ARG B 1 217 ? 23.219 -2.551 -4.465 1 97.62 217 ARG B O 1
ATOM 3349 N N . ARG B 1 218 ? 22.812 -1.419 -6.383 1 93 218 ARG B N 1
ATOM 3350 C CA . ARG B 1 218 ? 23.859 -0.432 -6.133 1 93 218 ARG B CA 1
ATOM 3351 C C . ARG B 1 218 ? 23.281 0.833 -5.508 1 93 218 ARG B C 1
ATOM 3353 O O . ARG B 1 218 ? 22.328 1.415 -6.039 1 93 218 ARG B O 1
ATOM 3360 N N . GLY B 1 219 ? 23.656 1.194 -4.371 1 91.75 219 GLY B N 1
ATOM 3361 C CA . GLY B 1 219 ? 23.141 2.357 -3.678 1 91.75 219 GLY B CA 1
ATOM 3362 C C . GLY B 1 219 ? 21.781 2.109 -3.035 1 91.75 219 GLY B C 1
ATOM 3363 O O . GLY B 1 219 ? 21.438 0.967 -2.727 1 91.75 219 GLY B O 1
ATOM 3364 N N . GLY B 1 220 ? 21.141 3.186 -2.66 1 93.44 220 GLY B N 1
ATOM 3365 C CA . GLY B 1 220 ? 19.797 3.07 -2.08 1 93.44 220 GLY B CA 1
ATOM 3366 C C . GLY B 1 220 ? 19.828 2.639 -0.626 1 93.44 220 GLY B C 1
ATOM 3367 O O . GLY B 1 220 ? 20.859 2.738 0.043 1 93.44 220 GLY B O 1
ATOM 3368 N N . TRP B 1 221 ? 18.688 2.23 -0.186 1 95.75 221 TRP B N 1
ATOM 3369 C CA . TRP B 1 221 ? 18.469 1.846 1.203 1 95.75 221 TRP B CA 1
ATOM 3370 C C . TRP B 1 221 ? 19.25 0.575 1.545 1 95.75 221 TRP B C 1
ATOM 3372 O O . TRP B 1 221 ? 19.391 -0.316 0.705 1 95.75 221 TRP B O 1
ATOM 3382 N N . LYS B 1 222 ? 19.75 0.479 2.666 1 96.19 222 LYS B N 1
ATOM 3383 C CA . LYS B 1 222 ? 20.438 -0.709 3.164 1 96.19 222 LYS B CA 1
ATOM 3384 C C . LYS B 1 222 ? 19.844 -1.17 4.492 1 96.19 222 LYS B C 1
ATOM 3386 O O . LYS B 1 222 ? 19.484 -0.346 5.336 1 96.19 222 LYS B O 1
ATOM 3391 N N . PHE B 1 223 ? 19.703 -2.486 4.617 1 96.25 223 PHE B N 1
ATOM 3392 C CA . PHE B 1 223 ? 19.25 -3.055 5.879 1 96.25 223 PHE B CA 1
ATOM 3393 C C . PHE B 1 223 ? 20.328 -2.975 6.945 1 96.25 223 PHE B C 1
ATOM 3395 O O . PHE B 1 223 ? 21.469 -3.379 6.707 1 96.25 223 PHE B O 1
ATOM 3402 N N . GLN B 1 224 ? 20.016 -2.301 7.996 1 87.88 224 GLN B N 1
ATOM 3403 C CA . GLN B 1 224 ? 20.953 -2.223 9.109 1 87.88 224 GLN B CA 1
ATOM 3404 C C . GLN B 1 224 ? 20.453 -3.035 10.305 1 87.88 224 GLN B C 1
ATOM 3406 O O . GLN B 1 224 ? 19.328 -2.838 10.773 1 87.88 224 GLN B O 1
ATOM 3411 N N . ASP B 1 225 ? 21.156 -4 10.883 1 76.44 225 ASP B N 1
ATOM 3412 C CA . ASP B 1 225 ? 20.797 -4.883 11.992 1 76.44 225 ASP B CA 1
ATOM 3413 C C . ASP B 1 225 ? 20.625 -4.098 13.289 1 76.44 225 ASP B C 1
ATOM 3415 O O . ASP B 1 225 ? 21.297 -3.088 13.5 1 76.44 225 ASP B O 1
#

InterPro domains:
  IPR011234 Fumarylacetoacetase-like, C-terminal [PF01557] (10-200)
  IPR036663 Fumarylacetoacetase-like, C-terminal domain superfamily [G3DSA:3.90.850.10] (2-225)
  IPR036663 Fumarylacetoacetase-like, C-terminal domain superfamily [SSF56529] (10-201)

Organism: Coprinellus micaceus (NCBI:txid71717)

Nearest PDB structures (foldseek):
  6sbi-assembly2_C  TM=9.789E-01  e=4.346E-29  Mus musculus
  6sbj-assembly1_A  TM=9.688E-01  e=1.308E-27  Mus musculus
  6sbj-assembly1_B  TM=9.747E-01  e=2.975E-27  Mus musculus
  1saw-assembly1_A  TM=9.726E-01  e=3.155E-27  Homo sapiens
  3s52-assembly2_B  TM=9.493E-01  e=1.413E-24  Yersinia pestis CO92

Secondary structure (DSSP, 8-state):
--HHHHH---EEEESS-BHHHHHHTTPPPPSS--EEEE-GGGEEETT-EEEE-BT--EEE-EEEEEEE-S-BSS--GGGGGGGEEEEEEEE--EEHHHHHHHHHTT--SHHHH-STT-EEE---EEGGG-S-TTS-EEEEEETTEEEEEEEGGGBSS-HHHHHHHHHHHS-B-TT-EEE----S--EEE-TT-EEEEEEE-TT--EEEEEEEEEEEPPSS-B---/--HHHHH---EEEESS-BHHHHHHTTPPPPSS--EEEE-GGGEEETT-EEEE-BT--EEE-EEEEEEE-S-BSS--GGGGGGGEEEEEEEE--EEHHHHHHHHHTT--SHHHHHSTT-EEE---EEGGG-S-TTS-EEEEEETTEEEEEEEGGGBSS-HHHHHHHHHHHS-B-TT-EEE----S--EEE-TT-EEEEEEE-TT--EEEEEEEEEEEPPSS-B---